Protein AF-0000000078661310 (afdb_homodimer)

pLDDT: mean 79.25, std 22.32, range [26.0, 98.19]

Foldseek 3Di:
DQLCVVQLPDLAAPDDPVLLVVLQVVLVVLDDPLFLSVVLSVLLLLLLLLLVQLLPPPDPVSNVVSLVSNLLSLVLSCQLCLVFVLVLQPDPVRVVVSVSLNSLSVVLNVLSVVLVVDDSVDPVSNSSSSSSSNSVSNSSSCCSNPVVVVSSVPDDPVSRVVSSVSSVVSSCVRQPPPHDPVSVVSSVCVVVVVVVVVVVVVVVPPPPDPPDPDDD/DQVCVVLLVDLAAPDDPVLLVVLQVVLVVLDDPLFLSVVLSVLLLLLLLLLVQLLPPPDPVSNVVSLVSNLLSLVLSCQLCLVFVLVLQPDPVRVVVSVVLNSLSVVLNVLSVVLVVDDSVDPVSNSSSSSSSNSSSNSSSCCSNPVVVVSSVPDDPVSRVVSSVSSVVSSCVRQPPPDDPPSVVSSVCVVVVVVVVVVVVVVVPPPPDPPPDPDD

Structure (mmCIF, N/CA/C/O backbone):
data_AF-0000000078661310-model_v1
#
loop_
_entity.id
_entity.type
_entity.pdbx_description
1 polymer 'Hemerythrin-like domain-containing protein'
#
loop_
_atom_site.group_PDB
_atom_site.id
_atom_site.type_symbol
_atom_site.label_atom_id
_atom_site.label_alt_id
_atom_site.label_comp_id
_atom_site.label_asym_id
_atom_site.label_entity_id
_atom_site.label_seq_id
_atom_site.pdbx_PDB_ins_code
_atom_site.Cartn_x
_atom_site.Cartn_y
_atom_site.Cartn_z
_atom_site.occupancy
_atom_site.B_iso_or_equiv
_atom_site.auth_seq_id
_atom_site.auth_comp_id
_atom_site.auth_asym_id
_atom_site.auth_atom_id
_atom_site.pdbx_PDB_model_num
ATOM 1 N N . MET A 1 1 ? -3.766 13.602 -18.5 1 32.06 1 MET A N 1
ATOM 2 C CA . MET A 1 1 ? -3.299 14.305 -17.312 1 32.06 1 MET A CA 1
ATOM 3 C C . MET A 1 1 ? -3.229 13.359 -16.109 1 32.06 1 MET A C 1
ATOM 5 O O . MET A 1 1 ? -4.152 12.578 -15.875 1 32.06 1 MET A O 1
ATOM 9 N N . SER A 1 2 ? -2.08 13.016 -15.758 1 37.84 2 SER A N 1
ATOM 10 C CA . SER A 1 2 ? -1.843 12.078 -14.664 1 37.84 2 SER A CA 1
ATOM 11 C C . SER A 1 2 ? -2.742 12.383 -13.477 1 37.84 2 SER A C 1
ATOM 13 O O . SER A 1 2 ? -3.236 13.5 -13.328 1 37.84 2 SER A O 1
ATOM 15 N N . PHE A 1 3 ? -3.389 11.414 -12.93 1 39.12 3 PHE A N 1
ATOM 16 C CA . PHE A 1 3 ? -4.125 11.727 -11.711 1 39.12 3 PHE A CA 1
ATOM 17 C C . PHE A 1 3 ? -3.436 12.852 -10.945 1 39.12 3 PHE A C 1
ATOM 19 O O . PHE A 1 3 ? -4.102 13.719 -10.375 1 39.12 3 PHE A O 1
ATOM 26 N N . PHE A 1 4 ? -2.08 12.789 -11.07 1 42.97 4 PHE A N 1
ATOM 27 C CA . PHE A 1 4 ? -1.271 13.82 -10.438 1 42.97 4 PHE A CA 1
ATOM 28 C C . PHE A 1 4 ? -1.673 15.203 -10.93 1 42.97 4 PHE A C 1
ATOM 30 O O . PHE A 1 4 ? -1.818 16.141 -10.141 1 42.97 4 PHE A O 1
ATOM 37 N N . ASP A 1 5 ? -1.605 15.297 -12.156 1 48.16 5 ASP A N 1
ATOM 38 C CA . ASP A 1 5 ? -1.899 16.609 -12.727 1 48.16 5 ASP A CA 1
ATOM 39 C C . ASP A 1 5 ? -3.281 17.094 -12.297 1 48.16 5 ASP A C 1
ATOM 41 O O . ASP A 1 5 ? -3.484 18.297 -12.094 1 48.16 5 ASP A O 1
ATOM 45 N N . LYS A 1 6 ? -4.043 16.25 -12.156 1 43.5 6 LYS A N 1
ATOM 46 C CA . LYS A 1 6 ? -5.426 16.641 -11.922 1 43.5 6 LYS A CA 1
ATOM 47 C C . LYS A 1 6 ? -5.629 17.094 -10.477 1 43.5 6 LYS A C 1
ATOM 49 O O . LYS A 1 6 ? -6.359 18.047 -10.211 1 43.5 6 LYS A O 1
ATOM 54 N N . VAL A 1 7 ? -5.207 16.312 -9.555 1 46.56 7 VAL A N 1
ATOM 55 C CA . VAL A 1 7 ? -5.559 16.609 -8.172 1 46.56 7 VAL A CA 1
ATOM 56 C C . VAL A 1 7 ? -4.531 17.562 -7.57 1 46.56 7 VAL A C 1
ATOM 58 O O . VAL A 1 7 ? -4.867 18.391 -6.719 1 46.56 7 VAL A O 1
ATOM 61 N N . MET A 1 8 ? -3.213 17.328 -7.938 1 47.97 8 MET A N 1
ATOM 62 C CA . MET A 1 8 ? -2.174 18.062 -7.211 1 47.97 8 MET A CA 1
ATOM 63 C C . MET A 1 8 ? -2.158 19.531 -7.609 1 47.97 8 MET A C 1
ATOM 65 O O . MET A 1 8 ? -1.358 20.312 -7.09 1 47.97 8 MET A O 1
ATOM 69 N N . SER A 1 9 ? -2.623 19.719 -8.656 1 45.47 9 SER A N 1
ATOM 70 C CA . SER A 1 9 ? -2.35 21.109 -8.992 1 45.47 9 SER A CA 1
ATOM 71 C C . SER A 1 9 ? -2.818 22.047 -7.883 1 45.47 9 SER A C 1
ATOM 73 O O . SER A 1 9 ? -2.346 23.172 -7.777 1 45.47 9 SER A O 1
ATOM 75 N N . ALA A 1 10 ? -4.035 21.891 -7.406 1 46.25 10 ALA A N 1
ATOM 76 C CA . ALA A 1 10 ? -4.445 22.984 -6.531 1 46.25 10 ALA A CA 1
ATOM 77 C C . ALA A 1 10 ? -4.156 22.672 -5.07 1 46.25 10 ALA A C 1
ATOM 79 O O . ALA A 1 10 ? -4.359 21.531 -4.625 1 46.25 10 ALA A O 1
ATOM 80 N N . LEU A 1 11 ? -3.223 23.359 -4.379 1 50.69 11 LEU A N 1
ATOM 81 C CA . LEU A 1 11 ? -2.906 23.422 -2.953 1 50.69 11 LEU A CA 1
ATOM 82 C C . LEU A 1 11 ? -4.133 23.094 -2.111 1 50.69 11 LEU A C 1
ATOM 84 O O . LEU A 1 11 ? -4.016 22.484 -1.043 1 50.69 11 LEU A O 1
ATOM 88 N N . THR A 1 12 ? -5.293 23.531 -2.535 1 61.34 12 THR A N 1
ATOM 89 C CA . THR A 1 12 ? -6.484 23.469 -1.692 1 61.34 12 THR A CA 1
ATOM 90 C C . THR A 1 12 ? -7.551 22.578 -2.322 1 61.34 12 THR A C 1
ATOM 92 O O . THR A 1 12 ? -7.828 22.688 -3.518 1 61.34 12 THR A O 1
ATOM 95 N N . PRO A 1 13 ? -8.008 21.672 -1.41 1 72 13 PRO A N 1
ATOM 96 C CA . PRO A 1 13 ? -9.172 20.922 -1.885 1 72 13 PRO A CA 1
ATOM 97 C C . PRO A 1 13 ? -10.281 21.812 -2.428 1 72 13 PRO A C 1
ATOM 99 O O . PRO A 1 13 ? -10.461 22.938 -1.943 1 72 13 PRO A O 1
ATOM 102 N N . PRO A 1 14 ? -10.961 21.422 -3.438 1 78.38 14 PRO A N 1
ATOM 103 C CA . PRO A 1 14 ? -12.047 22.203 -4.016 1 78.38 14 PRO A CA 1
ATOM 104 C C . PRO A 1 14 ? -13.227 22.375 -3.059 1 78.38 14 PRO A C 1
ATOM 106 O O . PRO A 1 14 ? -13.984 23.344 -3.174 1 78.38 14 PRO A O 1
ATOM 109 N N . GLU A 1 15 ? -13.359 21.531 -2.146 1 89.5 15 GLU A N 1
ATOM 110 C CA . GLU A 1 15 ? -14.445 21.625 -1.179 1 89.5 15 GLU A CA 1
ATOM 111 C C . GLU A 1 15 ? -14.039 22.453 0.039 1 89.5 15 GLU A C 1
ATOM 113 O O . GLU A 1 15 ? -12.867 22.469 0.415 1 89.5 15 GLU A O 1
ATOM 118 N N . SER A 1 16 ? -14.984 23.141 0.696 1 93 16 SER A N 1
ATOM 119 C CA . SER A 1 16 ? -14.727 23.969 1.867 1 93 16 SER A CA 1
ATOM 120 C C . SER A 1 16 ? -14.555 23.125 3.121 1 93 16 SER A C 1
ATOM 122 O O . SER A 1 16 ? -14.898 21.938 3.131 1 93 16 SER A O 1
ATOM 124 N N . ALA A 1 17 ? -14.047 23.781 4.18 1 93.75 17 ALA A N 1
ATOM 125 C CA . ALA A 1 17 ? -13.938 23.109 5.473 1 93.75 17 ALA A CA 1
ATOM 126 C C . ALA A 1 17 ? -15.312 22.719 6.004 1 93.75 17 ALA A C 1
ATOM 128 O O . ALA A 1 17 ? -15.461 21.672 6.637 1 93.75 17 ALA A O 1
ATOM 129 N N . GLU A 1 18 ? -16.281 23.547 5.73 1 95.88 18 GLU A N 1
ATOM 130 C CA . GLU A 1 18 ? -17.641 23.25 6.156 1 95.88 18 GLU A CA 1
ATOM 131 C C . GLU A 1 18 ? -18.203 22.047 5.418 1 95.88 18 GLU A C 1
ATOM 133 O O . GLU A 1 18 ? -18.875 21.203 6.012 1 95.88 18 GLU A O 1
ATOM 138 N N . ASP A 1 19 ? -17.938 21.953 4.125 1 96.69 19 ASP A N 1
ATOM 139 C CA . ASP A 1 19 ? -18.344 20.781 3.352 1 96.69 19 ASP A CA 1
ATOM 140 C C . ASP A 1 19 ? -17.766 19.5 3.941 1 96.69 19 ASP A C 1
ATOM 142 O O . ASP A 1 19 ? -18.469 18.5 4.082 1 96.69 19 ASP A O 1
ATOM 146 N N . ARG A 1 20 ? -16.547 19.562 4.285 1 96.62 20 ARG A N 1
ATOM 147 C CA . ARG A 1 20 ? -15.859 18.406 4.836 1 96.62 20 ARG A CA 1
ATOM 148 C C . ARG A 1 20 ? -16.438 18.031 6.199 1 96.62 20 ARG A C 1
ATOM 150 O O . ARG A 1 20 ? -16.625 16.844 6.5 1 96.62 20 ARG A O 1
ATOM 157 N N . ARG A 1 21 ? -16.672 19.031 6.988 1 96.62 21 ARG A N 1
ATOM 158 C CA . ARG A 1 21 ? -17.266 18.797 8.297 1 96.62 21 ARG A CA 1
ATOM 159 C C . ARG A 1 21 ? -18.641 18.125 8.164 1 96.62 21 ARG A C 1
ATOM 161 O O . ARG A 1 21 ? -18.953 17.188 8.898 1 96.62 21 ARG A O 1
ATOM 168 N N . GLN A 1 22 ? -19.391 18.609 7.258 1 97.69 22 GLN A N 1
ATOM 169 C CA . GLN A 1 22 ? -20.719 18.047 7.055 1 97.69 22 GLN A CA 1
ATOM 170 C C . GLN A 1 22 ? -20.656 16.609 6.574 1 97.69 22 GLN A C 1
ATOM 172 O O . GLN A 1 22 ? -21.422 15.758 7.023 1 97.69 22 GLN A O 1
ATOM 177 N N . ALA A 1 23 ? -19.781 16.375 5.668 1 97.88 23 ALA A N 1
ATOM 178 C CA . ALA A 1 23 ? -19.609 15.008 5.176 1 97.88 23 ALA A CA 1
ATOM 179 C C . ALA A 1 23 ? -19.234 14.062 6.312 1 97.88 23 ALA A C 1
ATOM 181 O O . ALA A 1 23 ? -19.766 12.953 6.41 1 97.88 23 ALA A O 1
ATOM 182 N N . ARG A 1 24 ? -18.406 14.523 7.172 1 97.94 24 ARG A N 1
ATOM 183 C CA . ARG A 1 24 ? -17.969 13.703 8.305 1 97.94 24 ARG A CA 1
ATOM 184 C C . ARG A 1 24 ? -19.125 13.461 9.273 1 97.94 24 ARG A C 1
ATOM 186 O O . ARG A 1 24 ? -19.297 12.352 9.781 1 97.94 24 ARG A O 1
ATOM 193 N N . GLU A 1 25 ? -19.828 14.461 9.492 1 97.75 25 GLU A N 1
ATOM 194 C CA . GLU A 1 25 ? -20.969 14.32 10.398 1 97.75 25 GLU A CA 1
ATOM 195 C C . GLU A 1 25 ? -21.969 13.312 9.867 1 97.75 25 GLU A C 1
ATOM 197 O O . GLU A 1 25 ? -22.5 12.5 10.625 1 97.75 25 GLU A O 1
ATOM 202 N N . ARG A 1 26 ? -22.219 13.336 8.617 1 97.56 26 ARG A N 1
ATOM 203 C CA . ARG A 1 26 ? -23.156 12.391 8.008 1 97.56 26 ARG A CA 1
ATOM 204 C C . ARG A 1 26 ? -22.625 10.969 8.094 1 97.56 26 ARG A C 1
ATOM 206 O O . ARG A 1 26 ? -23.375 10.039 8.398 1 97.56 26 ARG A O 1
ATOM 213 N N . ALA A 1 27 ? -21.375 10.836 7.824 1 98.19 27 ALA A N 1
ATOM 214 C CA . ALA A 1 27 ? -20.766 9.516 7.918 1 98.19 27 ALA A CA 1
ATOM 215 C C . ALA A 1 27 ? -20.797 9 9.352 1 98.19 27 ALA A C 1
ATOM 217 O O . ALA A 1 27 ? -21.031 7.812 9.594 1 98.19 27 ALA A O 1
ATOM 218 N N . GLN A 1 28 ? -20.531 9.906 10.227 1 97.75 28 GLN A N 1
ATOM 219 C CA . GLN A 1 28 ? -20.547 9.547 11.641 1 97.75 28 GLN A CA 1
ATOM 220 C C . GLN A 1 28 ? -21.938 9.07 12.078 1 97.75 28 GLN A C 1
ATOM 222 O O . GLN A 1 28 ? -22.062 8.148 12.891 1 97.75 28 GLN A O 1
ATOM 227 N N . ALA A 1 29 ? -22.922 9.641 11.547 1 97.94 29 ALA A N 1
ATOM 228 C CA . ALA A 1 29 ? -24.297 9.258 11.875 1 97.94 29 ALA A CA 1
ATOM 229 C C . ALA A 1 29 ? -24.609 7.852 11.375 1 97.94 29 ALA A C 1
ATOM 231 O O . ALA A 1 29 ? -25.469 7.164 11.93 1 97.94 29 ALA A O 1
ATOM 232 N N . LEU A 1 30 ? -23.922 7.402 10.391 1 97.75 30 LEU A N 1
ATOM 233 C CA . LEU A 1 30 ? -24.141 6.086 9.805 1 97.75 30 LEU A CA 1
ATOM 234 C C . LEU A 1 30 ? -23.312 5.023 10.531 1 97.75 30 LEU A C 1
ATOM 236 O O . LEU A 1 30 ? -23.594 3.83 10.422 1 97.75 30 LEU A O 1
ATOM 240 N N . ALA A 1 31 ? -22.297 5.516 11.227 1 97.88 31 ALA A N 1
ATOM 241 C CA . ALA A 1 31 ? -21.344 4.594 11.828 1 97.88 31 ALA A CA 1
ATOM 242 C C . ALA A 1 31 ? -21.906 3.971 13.102 1 97.88 31 ALA A C 1
ATOM 244 O O . ALA A 1 31 ? -22.703 4.602 13.812 1 97.88 31 ALA A O 1
ATOM 245 N N . LYS A 1 32 ? -21.531 2.715 13.281 1 96.56 32 LYS A N 1
ATOM 246 C CA . LYS A 1 32 ? -21.781 2.018 14.531 1 96.56 32 LYS A CA 1
ATOM 247 C C . LYS A 1 32 ? -20.5 1.836 15.336 1 96.56 32 LYS A C 1
ATOM 249 O O . LYS A 1 32 ? -19.422 1.617 14.758 1 96.56 32 LYS A O 1
ATOM 254 N N . PRO A 1 33 ? -20.625 1.901 16.641 1 94.62 33 PRO A N 1
ATOM 255 C CA . PRO A 1 33 ? -19.406 1.773 17.438 1 94.62 33 PRO A CA 1
ATOM 256 C C . PRO A 1 33 ? -18.625 0.504 17.125 1 94.62 33 PRO A C 1
ATOM 258 O O . PRO A 1 33 ? -19.156 -0.602 17.234 1 94.62 33 PRO A O 1
ATOM 261 N N . GLY A 1 34 ? -17.438 0.706 16.719 1 94.12 34 GLY A N 1
ATOM 262 C CA . GLY A 1 34 ? -16.531 -0.415 16.516 1 94.12 34 GLY A CA 1
ATOM 263 C C . GLY A 1 34 ? -16.578 -0.978 15.109 1 94.12 34 GLY A C 1
ATOM 264 O O . GLY A 1 34 ? -15.75 -1.817 14.75 1 94.12 34 GLY A O 1
ATOM 265 N N . ASP A 1 35 ? -17.531 -0.537 14.289 1 97.38 35 ASP A N 1
ATOM 266 C CA . ASP A 1 35 ? -17.594 -1.093 12.938 1 97.38 35 ASP A CA 1
ATOM 267 C C . ASP A 1 35 ? -16.547 -0.452 12.031 1 97.38 35 ASP A C 1
ATOM 269 O O . ASP A 1 35 ? -15.828 0.456 12.453 1 97.38 35 ASP A O 1
ATOM 273 N N . TRP A 1 36 ? -16.469 -0.993 10.836 1 97.81 36 TRP A N 1
ATOM 274 C CA . TRP A 1 36 ? -15.406 -0.544 9.93 1 97.81 36 TRP A CA 1
ATOM 275 C C . TRP A 1 36 ? -15.531 0.951 9.656 1 97.81 36 TRP A C 1
ATOM 277 O O . TRP A 1 36 ? -14.516 1.645 9.516 1 97.81 36 TRP A O 1
ATOM 287 N N . LEU A 1 37 ? -16.719 1.519 9.547 1 98.19 37 LEU A N 1
ATOM 288 C CA . LEU A 1 37 ? -16.922 2.934 9.25 1 98.19 37 LEU A CA 1
ATOM 289 C C . LEU A 1 37 ? -16.422 3.805 10.406 1 98.19 37 LEU A C 1
ATOM 291 O O . LEU A 1 37 ? -15.719 4.785 10.188 1 98.19 37 LEU A O 1
ATOM 295 N N . SER A 1 38 ? -16.797 3.441 11.602 1 97.81 38 SER A N 1
ATOM 296 C CA . SER A 1 38 ? -16.297 4.184 12.758 1 97.81 38 SER A CA 1
ATOM 297 C C . SER A 1 38 ? -14.781 4.141 12.844 1 97.81 38 SER A C 1
ATOM 299 O O . SER A 1 38 ? -14.141 5.141 13.18 1 97.81 38 SER A O 1
ATOM 301 N N . GLN A 1 39 ? -14.203 3.016 12.547 1 97.25 39 GLN A N 1
ATOM 302 C CA . GLN A 1 39 ? -12.75 2.867 12.57 1 97.25 39 GLN A CA 1
ATOM 303 C C . GLN A 1 39 ? -12.094 3.709 11.477 1 97.25 39 GLN A C 1
ATOM 305 O O . GLN A 1 39 ? -11.078 4.363 11.711 1 97.25 39 GLN A O 1
ATOM 310 N N . ALA A 1 40 ? -12.695 3.676 10.305 1 98.06 40 ALA A N 1
ATOM 311 C CA . ALA A 1 40 ? -12.156 4.469 9.203 1 98.06 40 ALA A CA 1
ATOM 312 C C . ALA A 1 40 ? -12.18 5.957 9.539 1 98.06 40 ALA A C 1
ATOM 314 O O . ALA A 1 40 ? -11.219 6.68 9.242 1 98.06 40 ALA A O 1
ATOM 315 N N . LEU A 1 41 ? -13.211 6.41 10.164 1 97.62 41 LEU A N 1
ATOM 316 C CA . LEU A 1 41 ? -13.32 7.809 10.555 1 97.62 41 LEU A CA 1
ATOM 317 C C . LEU A 1 41 ? -12.273 8.164 11.602 1 97.62 41 LEU A C 1
ATOM 319 O O . LEU A 1 41 ? -11.703 9.258 11.57 1 97.62 41 LEU A O 1
ATOM 323 N N . GLU A 1 42 ? -12.07 7.273 12.469 1 95.06 42 GLU A N 1
ATOM 324 C CA . GLU A 1 42 ? -11.031 7.492 13.469 1 95.06 42 GLU A CA 1
ATOM 325 C C . GLU A 1 42 ? -9.648 7.57 12.82 1 95.06 42 GLU A C 1
ATOM 327 O O . GLU A 1 42 ? -8.82 8.398 13.203 1 95.06 42 GLU A O 1
ATOM 332 N N . HIS A 1 43 ? -9.438 6.676 11.898 1 97.44 43 HIS A N 1
ATOM 333 C CA . HIS A 1 43 ? -8.188 6.758 11.148 1 97.44 43 HIS A CA 1
ATOM 334 C C . HIS A 1 43 ? -8.008 8.133 10.523 1 97.44 43 HIS A C 1
ATOM 336 O O . HIS A 1 43 ? -6.93 8.727 10.609 1 97.44 43 HIS A O 1
ATOM 342 N N . HIS A 1 44 ? -9.023 8.633 9.852 1 98.19 44 HIS A N 1
ATOM 343 C CA . HIS A 1 44 ? -8.969 9.93 9.188 1 98.19 44 HIS A CA 1
ATOM 344 C C . HIS A 1 44 ? -8.633 11.047 10.164 1 98.19 44 HIS A C 1
ATOM 346 O O . HIS A 1 44 ? -7.828 11.93 9.867 1 98.19 44 HIS A O 1
ATOM 352 N N . ARG A 1 45 ? -9.227 10.984 11.336 1 95.69 45 ARG A N 1
ATOM 353 C CA . ARG A 1 45 ? -8.945 11.984 12.359 1 95.69 45 ARG A CA 1
ATOM 354 C C . ARG A 1 45 ? -7.484 11.922 12.805 1 95.69 45 ARG A C 1
ATOM 356 O O . ARG A 1 45 ? -6.836 12.953 12.969 1 95.69 45 ARG A O 1
ATOM 363 N N . ARG A 1 46 ? -6.98 10.766 12.977 1 94.56 46 ARG A N 1
ATOM 364 C CA . ARG A 1 46 ? -5.594 10.586 13.391 1 94.56 46 ARG A CA 1
ATOM 365 C C . ARG A 1 46 ? -4.633 11.086 12.32 1 94.56 46 ARG A C 1
ATOM 367 O O . ARG A 1 46 ? -3.617 11.711 12.625 1 94.56 46 ARG A O 1
ATOM 374 N N . ILE A 1 47 ? -4.965 10.812 11.125 1 96.81 47 ILE A N 1
ATOM 375 C CA . ILE A 1 47 ? -4.148 11.273 10.008 1 96.81 47 ILE A CA 1
ATOM 376 C C . ILE A 1 47 ? -4.117 12.797 9.992 1 96.81 47 ILE A C 1
ATOM 378 O O . ILE A 1 47 ? -3.051 13.406 9.867 1 96.81 47 ILE A O 1
ATOM 382 N N . GLU A 1 48 ? -5.254 13.422 10.148 1 95.12 48 GLU A N 1
ATOM 383 C CA . GLU A 1 48 ? -5.332 14.875 10.188 1 95.12 48 GLU A CA 1
ATOM 384 C C . GLU A 1 48 ? -4.512 15.445 11.344 1 95.12 48 GLU A C 1
ATOM 386 O O . GLU A 1 48 ? -3.809 16.438 11.18 1 95.12 48 GLU A O 1
ATOM 391 N N . ALA A 1 49 ? -4.57 14.758 12.445 1 93.88 49 ALA A N 1
ATOM 392 C CA . ALA A 1 49 ? -3.803 15.195 13.609 1 93.88 49 ALA A CA 1
ATOM 393 C C . ALA A 1 49 ? -2.303 15.102 13.344 1 93.88 49 ALA A C 1
ATOM 395 O O . ALA A 1 49 ? -1.542 15.992 13.727 1 93.88 49 ALA A O 1
ATOM 396 N N . CYS A 1 50 ? -1.904 14.078 12.703 1 94.62 50 CYS A N 1
ATOM 397 C CA . CYS A 1 50 ? -0.49 13.906 12.391 1 94.62 50 CYS A CA 1
ATOM 398 C C . CYS A 1 50 ? 0 15 11.453 1 94.62 50 CYS A C 1
ATOM 400 O O . CYS A 1 50 ? 1.122 15.492 11.594 1 94.62 50 CYS A O 1
ATOM 402 N N . PHE A 1 51 ? -0.821 15.375 10.461 1 96.19 51 PHE A N 1
ATOM 403 C CA . PHE A 1 51 ? -0.46 16.484 9.586 1 96.19 51 PHE A CA 1
ATOM 404 C C . PHE A 1 51 ? -0.222 17.766 10.398 1 96.19 51 PHE A C 1
ATOM 406 O O . PHE A 1 51 ? 0.759 18.469 10.18 1 96.19 51 PHE A O 1
ATOM 413 N N . GLU A 1 52 ? -1.091 18.062 11.344 1 94.75 52 GLU A N 1
ATOM 414 C CA . GLU A 1 52 ? -0.983 19.25 12.172 1 94.75 52 GLU A CA 1
ATOM 415 C C . GLU A 1 52 ? 0.287 19.234 13.016 1 94.75 52 GLU A C 1
ATOM 417 O O . GLU A 1 52 ? 0.991 20.234 13.117 1 94.75 52 GLU A O 1
ATOM 422 N N . LEU A 1 53 ? 0.575 18.094 13.57 1 93.94 53 LEU A N 1
ATOM 423 C CA . LEU A 1 53 ? 1.777 17.953 14.383 1 93.94 53 LEU A CA 1
ATOM 424 C C . LEU A 1 53 ? 3.029 18.188 13.555 1 93.94 53 LEU A C 1
ATOM 426 O O . LEU A 1 53 ? 3.961 18.859 14 1 93.94 53 LEU A O 1
ATOM 430 N N . ALA A 1 54 ? 2.998 17.688 12.398 1 95.44 54 ALA A N 1
ATOM 431 C CA . ALA A 1 54 ? 4.164 17.844 11.523 1 95.44 54 ALA A CA 1
ATOM 432 C C . ALA A 1 54 ? 4.348 19.297 11.117 1 95.44 54 ALA A C 1
ATOM 434 O O . ALA A 1 54 ? 5.465 19.828 11.148 1 95.44 54 ALA A O 1
ATOM 435 N N . LEU A 1 55 ? 3.297 19.953 10.758 1 95.25 55 LEU A N 1
ATOM 436 C CA . LEU A 1 55 ? 3.346 21.328 10.281 1 95.25 55 LEU A CA 1
ATOM 437 C C . LEU A 1 55 ? 3.762 22.281 11.398 1 95.25 55 LEU A C 1
ATOM 439 O O . LEU A 1 55 ? 4.441 23.281 11.148 1 95.25 55 LEU A O 1
ATOM 443 N N . ASN A 1 56 ? 3.451 21.938 12.602 1 94.38 56 ASN A N 1
ATOM 444 C CA . ASN A 1 56 ? 3.65 22.859 13.719 1 94.38 56 ASN A CA 1
ATOM 445 C C . ASN A 1 56 ? 4.871 22.484 14.547 1 94.38 56 ASN A C 1
ATOM 447 O O . ASN A 1 56 ? 5.164 23.125 15.562 1 94.38 56 ASN A O 1
ATOM 451 N N . ALA A 1 57 ? 5.559 21.438 14.109 1 93.31 57 ALA A N 1
ATOM 452 C CA . ALA A 1 57 ? 6.738 21 14.852 1 93.31 57 ALA A CA 1
ATOM 453 C C . ALA A 1 57 ? 7.777 22.125 14.93 1 93.31 57 ALA A C 1
ATOM 455 O O . ALA A 1 57 ? 7.996 22.844 13.953 1 93.31 57 ALA A O 1
ATOM 456 N N . ALA A 1 58 ? 8.469 22.203 16.078 1 93.38 58 ALA A N 1
ATOM 457 C CA . ALA A 1 58 ? 9.383 23.312 16.344 1 93.38 58 ALA A CA 1
ATOM 458 C C . ALA A 1 58 ? 10.828 22.922 16.078 1 93.38 58 ALA A C 1
ATOM 460 O O . ALA A 1 58 ? 11.734 23.75 16.125 1 93.38 58 ALA A O 1
ATOM 461 N N . SER A 1 59 ? 11.07 21.641 15.922 1 95 59 SER A N 1
ATOM 462 C CA . SER A 1 59 ? 12.422 21.141 15.672 1 95 59 SER A CA 1
ATOM 463 C C . SER A 1 59 ? 12.422 20.062 14.586 1 95 59 SER A C 1
ATOM 465 O O . SER A 1 59 ? 11.383 19.5 14.273 1 95 59 SER A O 1
ATOM 467 N N . VAL A 1 60 ? 13.625 19.859 14.07 1 95.12 60 VAL A N 1
ATOM 468 C CA . VAL A 1 60 ? 13.805 18.828 13.055 1 95.12 60 VAL A CA 1
ATOM 469 C C . VAL A 1 60 ? 13.414 17.469 13.633 1 95.12 60 VAL A C 1
ATOM 471 O O . VAL A 1 60 ? 12.727 16.688 12.984 1 95.12 60 VAL A O 1
ATOM 474 N N . ALA A 1 61 ? 13.812 17.219 14.852 1 93 61 ALA A N 1
ATOM 475 C CA . ALA A 1 61 ? 13.539 15.938 15.492 1 93 61 ALA A CA 1
ATOM 476 C C . ALA A 1 61 ? 12.039 15.727 15.664 1 93 61 ALA A C 1
ATOM 478 O O . ALA A 1 61 ? 11.516 14.641 15.375 1 93 61 ALA A O 1
ATOM 479 N N . GLU A 1 62 ? 11.367 16.797 16.094 1 92.5 62 GLU A N 1
ATOM 480 C CA . GLU A 1 62 ? 9.922 16.719 16.281 1 92.5 62 GLU A CA 1
ATOM 481 C C . GLU A 1 62 ? 9.203 16.516 14.953 1 92.5 62 GLU A C 1
ATOM 483 O O . GLU A 1 62 ? 8.258 15.719 14.867 1 92.5 62 GLU A O 1
ATOM 488 N N . ARG A 1 63 ? 9.633 17.188 13.953 1 95.19 63 ARG A N 1
ATOM 489 C CA . ARG A 1 63 ? 9 17.078 12.648 1 95.19 63 ARG A CA 1
ATOM 490 C C . ARG A 1 63 ? 9.219 15.703 12.031 1 95.19 63 ARG A C 1
ATOM 492 O O . ARG A 1 63 ? 8.297 15.117 11.461 1 95.19 63 ARG A O 1
ATOM 499 N N . ARG A 1 64 ? 10.367 15.172 12.203 1 91.81 64 ARG A N 1
ATOM 500 C CA . ARG A 1 64 ? 10.656 13.836 11.695 1 91.81 64 ARG A CA 1
ATOM 501 C C . ARG A 1 64 ? 9.828 12.781 12.422 1 91.81 64 ARG A C 1
ATOM 503 O O . ARG A 1 64 ? 9.344 11.836 11.805 1 91.81 64 ARG A O 1
ATOM 510 N N . ALA A 1 65 ? 9.633 12.953 13.688 1 90.12 65 ALA A N 1
ATOM 511 C CA . ALA A 1 65 ? 8.805 12.023 14.461 1 90.12 65 ALA A CA 1
ATOM 512 C C . ALA A 1 65 ? 7.348 12.086 14.008 1 90.12 65 ALA A C 1
ATOM 514 O O . ALA A 1 65 ? 6.703 11.047 13.82 1 90.12 65 ALA A O 1
ATOM 515 N N . ALA A 1 66 ? 6.883 13.281 13.812 1 91.62 66 ALA A N 1
ATOM 516 C CA . ALA A 1 66 ? 5.504 13.461 13.359 1 91.62 66 ALA A CA 1
ATOM 517 C C . ALA A 1 66 ? 5.305 12.867 11.969 1 91.62 66 ALA A C 1
ATOM 519 O O . ALA A 1 66 ? 4.262 12.273 11.68 1 91.62 66 ALA A O 1
ATOM 520 N N . LEU A 1 67 ? 6.285 13.016 11.125 1 93.69 67 LEU A N 1
ATOM 521 C CA . LEU A 1 67 ? 6.199 12.469 9.773 1 93.69 67 LEU A CA 1
ATOM 522 C C . LEU A 1 67 ? 6.207 10.945 9.805 1 93.69 67 LEU A C 1
ATOM 524 O O . LEU A 1 67 ? 5.531 10.305 9 1 93.69 67 LEU A O 1
ATOM 528 N N . ARG A 1 68 ? 6.969 10.43 10.664 1 89.5 68 ARG A N 1
ATOM 529 C CA . ARG A 1 68 ? 6.973 8.977 10.82 1 89.5 68 ARG A CA 1
ATOM 530 C C . ARG A 1 68 ? 5.598 8.469 11.242 1 89.5 68 ARG A C 1
ATOM 532 O O . ARG A 1 68 ? 5.094 7.488 10.688 1 89.5 68 ARG A O 1
ATOM 539 N N . ASP A 1 69 ? 5.031 9.141 12.18 1 91.62 69 ASP A N 1
ATOM 540 C CA . ASP A 1 69 ? 3.697 8.766 12.633 1 91.62 69 ASP A CA 1
ATOM 541 C C . ASP A 1 69 ? 2.676 8.898 11.508 1 91.62 69 ASP A C 1
ATOM 543 O O . ASP A 1 69 ? 1.817 8.031 11.336 1 91.62 69 ASP A O 1
ATOM 547 N N . LEU A 1 70 ? 2.799 9.945 10.797 1 95.31 70 LEU A N 1
ATOM 548 C CA . LEU A 1 70 ? 1.902 10.172 9.672 1 95.31 70 LEU A CA 1
ATOM 549 C C . LEU A 1 70 ? 2.031 9.062 8.641 1 95.31 70 LEU A C 1
ATOM 551 O O . LEU A 1 70 ? 1.026 8.508 8.188 1 95.31 70 LEU A O 1
ATOM 555 N N . ALA A 1 71 ? 3.238 8.734 8.289 1 93.5 71 ALA A N 1
ATOM 556 C CA . ALA A 1 71 ? 3.49 7.707 7.281 1 93.5 71 ALA A CA 1
ATOM 557 C C . ALA A 1 71 ? 2.949 6.352 7.734 1 93.5 71 ALA A C 1
ATOM 559 O O . ALA A 1 71 ? 2.354 5.617 6.941 1 93.5 71 ALA A O 1
ATOM 560 N N . MET A 1 72 ? 3.119 6.051 8.961 1 92.44 72 MET A N 1
ATOM 561 C CA . MET A 1 72 ? 2.631 4.785 9.492 1 92.44 72 MET A CA 1
ATOM 562 C C . MET A 1 72 ? 1.106 4.734 9.469 1 92.44 72 MET A C 1
ATOM 564 O O . MET A 1 72 ? 0.521 3.732 9.055 1 92.44 72 MET A O 1
ATOM 568 N N . MET A 1 73 ? 0.538 5.777 9.898 1 94.5 73 MET A N 1
ATOM 569 C CA . MET A 1 73 ? -0.921 5.832 9.922 1 94.5 73 MET A CA 1
ATOM 570 C C . MET A 1 73 ? -1.49 5.75 8.508 1 94.5 73 MET A C 1
ATOM 572 O O . MET A 1 73 ? -2.443 5.008 8.266 1 94.5 73 MET A O 1
ATOM 576 N N . LEU A 1 74 ? -0.902 6.504 7.609 1 96.62 74 LEU A N 1
ATOM 577 C CA . LEU A 1 74 ? -1.338 6.469 6.219 1 96.62 74 LEU A CA 1
ATOM 578 C C . LEU A 1 74 ? -1.223 5.059 5.648 1 96.62 74 LEU A C 1
ATOM 580 O O . LEU A 1 74 ? -2.145 4.574 4.988 1 96.62 74 LEU A O 1
ATOM 584 N N . THR A 1 75 ? -0.164 4.414 5.926 1 94.81 75 THR A N 1
ATOM 585 C CA . THR A 1 75 ? 0.082 3.084 5.383 1 94.81 75 THR A CA 1
ATOM 586 C C . THR A 1 75 ? -0.895 2.07 5.973 1 94.81 75 THR A C 1
ATOM 588 O O . THR A 1 75 ? -1.525 1.31 5.234 1 94.81 75 THR A O 1
ATOM 591 N N . ALA A 1 76 ? -1.033 2.061 7.262 1 94.62 76 ALA A N 1
ATOM 592 C CA . ALA A 1 76 ? -1.956 1.139 7.918 1 94.62 76 ALA A CA 1
ATOM 593 C C . ALA A 1 76 ? -3.383 1.338 7.414 1 94.62 76 ALA A C 1
ATOM 595 O O . ALA A 1 76 ? -4.082 0.368 7.117 1 94.62 76 ALA A O 1
ATOM 596 N N . HIS A 1 77 ? -3.768 2.578 7.336 1 97.19 77 HIS A N 1
ATOM 597 C CA . HIS A 1 77 ? -5.098 2.932 6.852 1 97.19 77 HIS A CA 1
ATOM 598 C C . HIS A 1 77 ? -5.305 2.467 5.414 1 97.19 77 HIS A C 1
ATOM 600 O O . HIS A 1 77 ? -6.328 1.854 5.094 1 97.19 77 HIS A O 1
ATOM 606 N N . ALA A 1 78 ? -4.355 2.795 4.582 1 95.94 78 ALA A N 1
ATOM 607 C CA . ALA A 1 78 ? -4.449 2.432 3.172 1 95.94 78 ALA A CA 1
ATOM 608 C C . ALA A 1 78 ? -4.508 0.917 2.996 1 95.94 78 ALA A C 1
ATOM 610 O O . ALA A 1 78 ? -5.305 0.409 2.203 1 95.94 78 ALA A O 1
ATOM 611 N N . ASN A 1 79 ? -3.68 0.211 3.746 1 94.5 79 ASN A N 1
ATOM 612 C CA . ASN A 1 79 ? -3.707 -1.246 3.676 1 94.5 79 ASN A CA 1
ATOM 613 C C . ASN A 1 79 ? -5.094 -1.796 3.998 1 94.5 79 ASN A C 1
ATOM 615 O O . ASN A 1 79 ? -5.594 -2.678 3.297 1 94.5 79 ASN A O 1
ATOM 619 N N . ALA A 1 80 ? -5.695 -1.304 4.98 1 95.31 80 ALA A N 1
ATOM 620 C CA . ALA A 1 80 ? -7.004 -1.783 5.414 1 95.31 80 ALA A CA 1
ATOM 621 C C . ALA A 1 80 ? -8.07 -1.484 4.367 1 95.31 80 ALA A C 1
ATOM 623 O O . ALA A 1 80 ? -8.875 -2.357 4.02 1 95.31 80 ALA A O 1
ATOM 624 N N . GLU A 1 81 ? -8.07 -0.307 3.852 1 95.81 81 GLU A N 1
ATOM 625 C CA . GLU A 1 81 ? -9.062 0.064 2.85 1 95.81 81 GLU A CA 1
ATOM 626 C C . GLU A 1 81 ? -8.867 -0.725 1.559 1 95.81 81 GLU A C 1
ATOM 628 O O . GLU A 1 81 ? -9.828 -1.226 0.978 1 95.81 81 GLU A O 1
ATOM 633 N N . GLU A 1 82 ? -7.684 -0.789 1.133 1 91.62 82 GLU A N 1
ATOM 634 C CA . GLU A 1 82 ? -7.371 -1.416 -0.149 1 91.62 82 GLU A CA 1
ATOM 635 C C . GLU A 1 82 ? -7.637 -2.918 -0.105 1 91.62 82 GLU A C 1
ATOM 637 O O . GLU A 1 82 ? -8.094 -3.502 -1.091 1 91.62 82 GLU A O 1
ATOM 642 N N . ALA A 1 83 ? -7.402 -3.492 1.045 1 90.44 83 ALA A N 1
ATOM 643 C CA . ALA A 1 83 ? -7.562 -4.941 1.159 1 90.44 83 ALA A CA 1
ATOM 644 C C . ALA A 1 83 ? -9.016 -5.309 1.453 1 90.44 83 ALA A C 1
ATOM 646 O O . ALA A 1 83 ? -9.461 -6.41 1.121 1 90.44 83 ALA A O 1
ATOM 647 N N . VAL A 1 84 ? -9.773 -4.426 1.989 1 91.69 84 VAL A N 1
ATOM 648 C CA . VAL A 1 84 ? -11.047 -4.871 2.551 1 91.69 84 VAL A CA 1
ATOM 649 C C . VAL A 1 84 ? -12.188 -4.074 1.93 1 91.69 84 VAL A C 1
ATOM 651 O O . VAL A 1 84 ? -13.078 -4.645 1.301 1 91.69 84 VAL A O 1
ATOM 654 N N . LEU A 1 85 ? -12.109 -2.789 1.938 1 92.94 85 LEU A N 1
ATOM 655 C CA . LEU A 1 85 ? -13.273 -1.987 1.559 1 92.94 85 LEU A CA 1
ATOM 656 C C . LEU A 1 85 ? -13.336 -1.814 0.045 1 92.94 85 LEU A C 1
ATOM 658 O O . LEU A 1 85 ? -14.414 -1.911 -0.547 1 92.94 85 LEU A O 1
ATOM 662 N N . TYR A 1 86 ? -12.266 -1.562 -0.578 1 88.75 86 TYR A N 1
ATOM 663 C CA . TYR A 1 86 ? -12.281 -1.26 -2.004 1 88.75 86 TYR A CA 1
ATOM 664 C C . TYR A 1 86 ? -12.758 -2.461 -2.812 1 88.75 86 TYR A C 1
ATOM 666 O O . TYR A 1 86 ? -13.57 -2.318 -3.727 1 88.75 86 TYR A O 1
ATOM 674 N N . PRO A 1 87 ? -12.281 -3.635 -2.449 1 85.31 87 PRO A N 1
ATOM 675 C CA . PRO A 1 87 ? -12.828 -4.781 -3.184 1 85.31 87 PRO A CA 1
ATOM 676 C C . PRO A 1 87 ? -14.336 -4.934 -3.008 1 85.31 87 PRO A C 1
ATOM 678 O O . PRO A 1 87 ? -15.023 -5.391 -3.924 1 85.31 87 PRO A O 1
ATOM 681 N N . ALA A 1 88 ? -14.812 -4.648 -1.846 1 85.12 88 ALA A N 1
ATOM 682 C CA . ALA A 1 88 ? -16.25 -4.758 -1.579 1 85.12 88 ALA A CA 1
ATOM 683 C C . ALA A 1 88 ? -17.031 -3.713 -2.367 1 85.12 88 ALA A C 1
ATOM 685 O O . ALA A 1 88 ? -18.234 -3.865 -2.58 1 85.12 88 ALA A O 1
ATOM 686 N N . MET A 1 89 ? -16.312 -2.684 -2.744 1 82.94 89 MET A N 1
ATOM 687 C CA . MET A 1 89 ? -16.938 -1.637 -3.545 1 82.94 89 MET A CA 1
ATOM 688 C C . MET A 1 89 ? -16.906 -1.991 -5.027 1 82.94 89 MET A C 1
ATOM 690 O O . MET A 1 89 ? -17.672 -1.449 -5.816 1 82.94 89 MET A O 1
ATOM 694 N N . ALA A 1 90 ? -15.789 -2.682 -5.465 1 68.94 90 ALA A N 1
ATOM 695 C CA . ALA A 1 90 ? -15.5 -2.92 -6.879 1 68.94 90 ALA A CA 1
ATOM 696 C C . ALA A 1 90 ? -16.562 -3.814 -7.512 1 68.94 90 ALA A C 1
ATOM 698 O O . ALA A 1 90 ? -16.234 -4.84 -8.117 1 68.94 90 ALA A O 1
ATOM 699 N N . ASN A 1 91 ? -17.703 -3.516 -7.234 1 57.94 91 ASN A N 1
ATOM 700 C CA . ASN A 1 91 ? -18.672 -4.031 -8.203 1 57.94 91 ASN A CA 1
ATOM 701 C C . ASN A 1 91 ? -18.609 -3.262 -9.523 1 57.94 91 ASN A C 1
ATOM 703 O O . ASN A 1 91 ? -17.922 -2.238 -9.609 1 57.94 91 ASN A O 1
ATOM 707 N N . GLU A 1 92 ? -19.031 -3.863 -10.695 1 50.25 92 GLU A N 1
ATOM 708 C CA . GLU A 1 92 ? -18.906 -3.355 -12.062 1 50.25 92 GLU A CA 1
ATOM 709 C C . GLU A 1 92 ? -18.922 -1.829 -12.078 1 50.25 92 GLU A C 1
ATOM 711 O O . GLU A 1 92 ? -18.094 -1.204 -12.75 1 50.25 92 GLU A O 1
ATOM 716 N N . ASP A 1 93 ? -19.828 -1.207 -11.547 1 48.97 93 ASP A N 1
ATOM 717 C CA . ASP A 1 93 ? -20.031 0.233 -11.664 1 48.97 93 ASP A CA 1
ATOM 718 C C . ASP A 1 93 ? -19.031 1.001 -10.805 1 48.97 93 ASP A C 1
ATOM 720 O O . ASP A 1 93 ? -18.688 2.146 -11.109 1 48.97 93 ASP A O 1
ATOM 724 N N . SER A 1 94 ? -18.406 0.255 -9.852 1 54.56 94 SER A N 1
ATOM 725 C CA . SER A 1 94 ? -17.656 0.958 -8.82 1 54.56 94 SER A CA 1
ATOM 726 C C . SER A 1 94 ? -16.156 0.702 -8.961 1 54.56 94 SER A C 1
ATOM 728 O O . SER A 1 94 ? -15.359 1.243 -8.188 1 54.56 94 SER A O 1
ATOM 730 N N . ARG A 1 95 ? -15.781 0.096 -10.031 1 56.5 95 ARG A N 1
ATOM 731 C CA . ARG A 1 95 ? -14.383 -0.218 -10.273 1 56.5 95 ARG A CA 1
ATOM 732 C C . ARG A 1 95 ? -13.578 1.048 -10.562 1 56.5 95 ARG A C 1
ATOM 734 O O . ARG A 1 95 ? -12.438 1.177 -10.117 1 56.5 95 ARG A O 1
ATOM 741 N N . THR A 1 96 ? -14.32 1.938 -11.195 1 61.97 96 THR A N 1
ATOM 742 C CA . THR A 1 96 ? -13.648 3.184 -11.539 1 61.97 96 THR A CA 1
ATOM 743 C C . THR A 1 96 ? -13.289 3.967 -10.273 1 61.97 96 THR A C 1
ATOM 745 O O . THR A 1 96 ? -12.172 4.484 -10.156 1 61.97 96 THR A O 1
ATOM 748 N N . SER A 1 97 ? -14.219 3.889 -9.344 1 68.56 97 SER A N 1
ATOM 749 C CA . SER A 1 97 ? -13.977 4.656 -8.125 1 68.56 97 SER A CA 1
ATOM 750 C C . SER A 1 97 ? -12.898 4.008 -7.27 1 68.56 97 SER A C 1
ATOM 752 O O . SER A 1 97 ? -12.023 4.699 -6.73 1 68.56 97 SER A O 1
ATOM 754 N N . ALA A 1 98 ? -12.945 2.75 -7.223 1 72.31 98 ALA A N 1
ATOM 755 C CA . ALA A 1 98 ? -11.922 2.047 -6.445 1 72.31 98 ALA A CA 1
ATOM 756 C C . ALA A 1 98 ? -10.539 2.213 -7.078 1 72.31 98 ALA A C 1
ATOM 758 O O . ALA A 1 98 ? -9.555 2.441 -6.375 1 72.31 9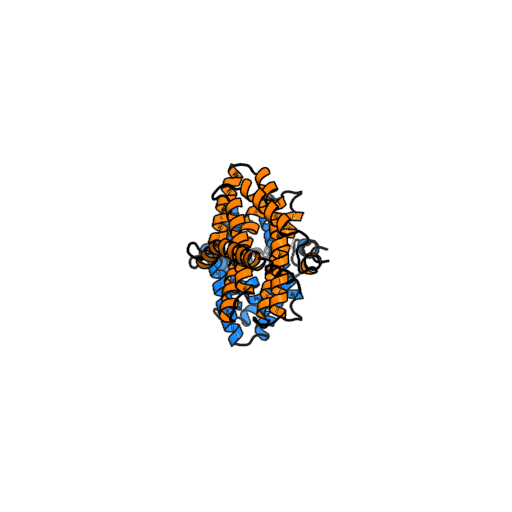8 ALA A O 1
ATOM 759 N N . GLY A 1 99 ? -10.523 2.191 -8.406 1 73.94 99 GLY A N 1
ATOM 760 C CA . GLY A 1 99 ? -9.266 2.404 -9.102 1 73.94 99 GLY A CA 1
ATOM 761 C C . GLY A 1 99 ? -8.656 3.764 -8.82 1 73.94 99 GLY A C 1
ATOM 762 O O . GLY A 1 99 ? -7.445 3.873 -8.609 1 73.94 99 GLY A O 1
ATOM 763 N N . MET A 1 100 ? -9.5 4.691 -8.766 1 79.12 100 MET A N 1
ATOM 764 C CA . MET A 1 100 ? -9.039 6.047 -8.477 1 79.12 100 MET A CA 1
ATOM 765 C C . MET A 1 100 ? -8.5 6.145 -7.055 1 79.12 100 MET A C 1
ATOM 767 O O . MET A 1 100 ? -7.5 6.82 -6.809 1 79.12 100 MET A O 1
ATOM 771 N N . SER A 1 101 ? -9.188 5.473 -6.18 1 85.38 101 SER A N 1
ATOM 772 C CA . SER A 1 101 ? -8.766 5.527 -4.785 1 85.38 101 SER A CA 1
ATOM 773 C C . SER A 1 101 ? -7.406 4.863 -4.59 1 85.38 101 SER A C 1
ATOM 775 O O . SER A 1 101 ? -6.57 5.359 -3.83 1 85.38 101 SER A O 1
ATOM 777 N N . TYR A 1 102 ? -7.172 3.803 -5.297 1 83.5 102 TYR A N 1
ATOM 778 C CA . TYR A 1 102 ? -5.859 3.164 -5.262 1 83.5 102 TYR A CA 1
ATOM 779 C C . TYR A 1 102 ? -4.781 4.109 -5.773 1 83.5 102 TYR A C 1
ATOM 781 O O . TYR A 1 102 ? -3.707 4.219 -5.176 1 83.5 102 TYR A O 1
ATOM 789 N N . GLU A 1 103 ? -5.086 4.762 -6.793 1 79.5 103 GLU A N 1
ATOM 790 C CA . GLU A 1 103 ? -4.141 5.707 -7.383 1 79.5 103 GLU A CA 1
ATOM 791 C C . GLU A 1 103 ? -3.85 6.863 -6.43 1 79.5 103 GLU A C 1
ATOM 793 O O . GLU A 1 103 ? -2.705 7.305 -6.312 1 79.5 103 GLU A O 1
ATOM 798 N N . GLU A 1 104 ? -4.852 7.309 -5.805 1 86.38 104 GLU A N 1
ATOM 799 C CA . GLU A 1 104 ? -4.68 8.398 -4.848 1 86.38 104 GLU A CA 1
ATOM 800 C C . GLU A 1 104 ? -3.775 7.977 -3.693 1 86.38 104 GLU A C 1
ATOM 802 O O . GLU A 1 104 ? -2.906 8.742 -3.271 1 86.38 104 GLU A O 1
ATOM 807 N N . HIS A 1 105 ? -3.936 6.77 -3.215 1 90.88 105 HIS A N 1
ATOM 808 C CA . HIS A 1 105 ? -3.072 6.254 -2.158 1 90.88 105 HIS A CA 1
ATOM 809 C C . HIS A 1 105 ? -1.624 6.164 -2.627 1 90.88 105 HIS A C 1
ATOM 811 O O . HIS A 1 105 ? -0.707 6.562 -1.904 1 90.88 105 HIS A O 1
ATOM 817 N N . ALA A 1 106 ? -1.493 5.719 -3.846 1 82.75 106 ALA A N 1
ATOM 818 C CA . ALA A 1 106 ? -0.15 5.574 -4.402 1 82.75 106 ALA A CA 1
ATOM 819 C C . ALA A 1 106 ? 0.535 6.93 -4.539 1 82.75 106 ALA A C 1
ATOM 821 O O . ALA A 1 106 ? 1.706 7.078 -4.184 1 82.75 106 ALA A O 1
ATOM 822 N N . MET A 1 107 ? -0.154 7.84 -4.977 1 83.81 107 MET A N 1
ATOM 823 C CA . MET A 1 107 ? 0.405 9.172 -5.168 1 83.81 107 MET A CA 1
ATOM 824 C C . MET A 1 107 ? 0.788 9.797 -3.832 1 83.81 107 MET A C 1
ATOM 826 O O . MET A 1 107 ? 1.822 10.461 -3.725 1 83.81 107 MET A O 1
ATOM 830 N N . THR A 1 108 ? -0.073 9.602 -2.908 1 90.94 108 THR A N 1
ATOM 831 C CA . THR A 1 108 ? 0.241 10.109 -1.577 1 90.94 108 THR A CA 1
ATOM 832 C C . T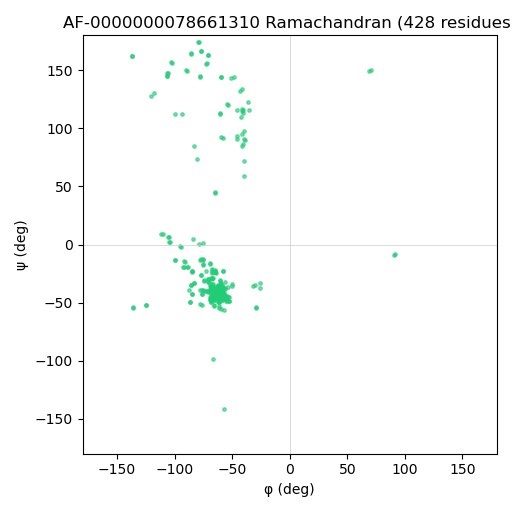HR A 1 108 ? 1.555 9.516 -1.07 1 90.94 108 THR A C 1
ATOM 834 O O . THR A 1 108 ? 2.404 10.242 -0.547 1 90.94 108 THR A O 1
ATOM 837 N N . ARG A 1 109 ? 1.743 8.32 -1.294 1 88.12 109 ARG A N 1
ATOM 838 C CA . ARG A 1 109 ? 2.955 7.648 -0.839 1 88.12 109 ARG A CA 1
ATOM 839 C C . ARG A 1 109 ? 4.184 8.172 -1.574 1 88.12 109 ARG A C 1
ATOM 841 O O . ARG A 1 109 ? 5.227 8.406 -0.961 1 88.12 109 ARG A O 1
ATOM 848 N N . ILE A 1 110 ? 4 8.375 -2.844 1 81.94 110 ILE A N 1
ATOM 849 C CA . ILE A 1 110 ? 5.09 8.898 -3.658 1 81.94 110 ILE A CA 1
ATOM 850 C C . ILE A 1 110 ? 5.492 10.281 -3.146 1 81.94 110 ILE A C 1
ATOM 852 O O . ILE A 1 110 ? 6.68 10.562 -2.959 1 81.94 110 ILE A O 1
ATOM 856 N N . GLU A 1 111 ? 4.539 11.047 -2.908 1 86.69 111 GLU A N 1
ATOM 857 C CA . GLU A 1 111 ? 4.805 12.422 -2.477 1 86.69 111 GLU A CA 1
ATOM 858 C C . GLU A 1 111 ? 5.398 12.445 -1.071 1 86.69 111 GLU A C 1
ATOM 860 O O . GLU A 1 111 ? 6.23 13.305 -0.76 1 86.69 111 GLU A O 1
ATOM 865 N N . MET A 1 112 ? 4.961 11.562 -0.225 1 90.25 112 MET A N 1
ATOM 866 C CA . MET A 1 112 ? 5.543 11.453 1.111 1 90.25 112 MET A CA 1
ATOM 867 C C . MET A 1 112 ? 7.023 11.109 1.035 1 90.25 112 MET A C 1
ATOM 869 O O . MET A 1 112 ? 7.832 11.633 1.806 1 90.25 112 MET A O 1
ATOM 873 N N . GLY A 1 113 ? 7.355 10.25 0.158 1 83.75 113 GLY A N 1
ATOM 874 C CA . GLY A 1 113 ? 8.758 9.906 -0.044 1 83.75 113 GLY A CA 1
ATOM 875 C C . GLY A 1 113 ? 9.602 11.086 -0.479 1 83.75 113 GLY A C 1
ATOM 876 O O . GLY A 1 113 ? 10.75 11.219 -0.065 1 83.75 113 GLY A O 1
ATOM 877 N N . GLY A 1 114 ? 9.047 11.938 -1.306 1 82.44 114 GLY A N 1
ATOM 878 C CA . GLY A 1 114 ? 9.742 13.125 -1.786 1 82.44 114 GLY A CA 1
ATOM 879 C C . GLY A 1 114 ? 10.062 14.117 -0.684 1 82.44 114 GLY A C 1
ATOM 880 O O . GLY A 1 114 ? 11.008 14.898 -0.802 1 82.44 114 GLY A O 1
ATOM 881 N N . LEU A 1 115 ? 9.344 14.078 0.381 1 89.06 115 LEU A N 1
ATOM 882 C CA . LEU A 1 115 ? 9.562 14.984 1.502 1 89.06 115 LEU A CA 1
ATOM 883 C C . LEU A 1 115 ? 10.891 14.703 2.186 1 89.06 115 LEU A C 1
ATOM 885 O O . LEU A 1 115 ? 11.516 15.609 2.744 1 89.06 115 LEU A O 1
ATOM 889 N N . GLU A 1 116 ? 11.359 13.516 2.17 1 81.5 116 GLU A N 1
ATOM 890 C CA . GLU A 1 116 ? 12.555 13.094 2.898 1 81.5 116 GLU A CA 1
ATOM 891 C C . GLU A 1 116 ? 13.812 13.703 2.295 1 81.5 116 GLU A C 1
ATOM 893 O O . GLU A 1 116 ? 14.867 13.734 2.941 1 81.5 116 GLU A O 1
ATOM 898 N N . THR A 1 117 ? 13.695 14.211 1.067 1 80.19 117 THR A N 1
ATOM 899 C CA . THR A 1 117 ? 14.867 14.75 0.384 1 80.19 117 THR A CA 1
ATOM 900 C C . THR A 1 117 ? 14.961 16.266 0.586 1 80.19 117 THR A C 1
ATOM 902 O O . THR A 1 117 ? 15.914 16.891 0.12 1 80.19 117 THR A O 1
ATOM 905 N N . LEU A 1 118 ? 14.016 16.844 1.28 1 89.06 118 LEU A N 1
ATOM 906 C CA . LEU A 1 118 ? 13.961 18.297 1.467 1 89.06 118 LEU A CA 1
ATOM 907 C C . LEU A 1 118 ? 14.438 18.672 2.863 1 89.06 118 LEU A C 1
ATOM 909 O O . LEU A 1 118 ? 14.398 17.859 3.785 1 89.06 118 LEU A O 1
ATOM 913 N N . ASP A 1 119 ? 14.914 20 2.998 1 93.5 119 ASP A N 1
ATOM 914 C CA . ASP A 1 119 ? 15.156 20.562 4.324 1 93.5 119 ASP A CA 1
ATOM 915 C C . ASP A 1 119 ? 13.875 20.594 5.152 1 93.5 119 ASP A C 1
ATOM 917 O O . ASP A 1 119 ? 12.93 21.297 4.812 1 93.5 119 ASP A O 1
ATOM 921 N N . PRO A 1 120 ? 13.844 19.781 6.207 1 94.75 120 PRO A N 1
ATOM 922 C CA . PRO A 1 120 ? 12.602 19.656 6.973 1 94.75 120 PRO A CA 1
ATOM 923 C C . PRO A 1 120 ? 12.117 21 7.523 1 94.75 120 PRO A C 1
ATOM 925 O O . PRO A 1 120 ? 10.922 21.156 7.797 1 94.75 120 PRO A O 1
ATOM 928 N N . MET A 1 121 ? 13.047 21.875 7.633 1 96.06 121 MET A N 1
ATOM 929 C CA . MET A 1 121 ? 12.633 23.156 8.203 1 96.06 121 MET A CA 1
ATOM 930 C C . MET A 1 121 ? 12.531 24.219 7.129 1 96.06 121 MET A C 1
ATOM 932 O O . MET A 1 121 ? 12.266 25.391 7.43 1 96.06 121 MET A O 1
ATOM 936 N N . GLY A 1 122 ? 12.68 23.875 5.918 1 96.12 122 GLY A N 1
ATOM 937 C CA . GLY A 1 122 ? 12.602 24.797 4.805 1 96.12 122 GLY A CA 1
ATOM 938 C C . GLY A 1 122 ? 11.188 25.031 4.309 1 96.12 122 GLY A C 1
ATOM 939 O O . GLY A 1 122 ? 10.289 24.234 4.594 1 96.12 122 GLY A O 1
ATOM 940 N N . GLN A 1 123 ? 11 26.078 3.537 1 96.12 123 GLN A N 1
ATOM 941 C CA . GLN A 1 123 ? 9.688 26.453 3.002 1 96.12 123 GLN A CA 1
ATOM 942 C C . GLN A 1 123 ? 9.211 25.422 1.974 1 96.12 123 GLN A C 1
ATOM 944 O O . GLN A 1 123 ? 8.016 25.156 1.882 1 96.12 123 GLN A O 1
ATOM 949 N N . GLU A 1 124 ? 10.055 24.906 1.229 1 94.62 124 GLU A N 1
ATOM 950 C CA . GLU A 1 124 ? 9.68 23.922 0.22 1 94.62 124 GLU A CA 1
ATOM 951 C C . GLU A 1 124 ? 9.039 22.688 0.859 1 94.62 124 GLU A C 1
ATOM 953 O O . GLU A 1 124 ? 8.086 22.125 0.314 1 94.62 124 GLU A O 1
ATOM 958 N N . TRP A 1 125 ? 9.602 22.281 1.948 1 94.94 125 TRP A N 1
ATOM 959 C CA . TRP A 1 125 ? 9.031 21.156 2.693 1 94.94 125 TRP A CA 1
ATOM 960 C C . TRP A 1 125 ? 7.605 21.469 3.135 1 94.94 125 TRP A C 1
ATOM 962 O O . TRP A 1 125 ? 6.699 20.656 2.938 1 94.94 125 TRP A O 1
ATOM 972 N N . ARG A 1 126 ? 7.398 22.609 3.623 1 95.31 126 ARG A N 1
ATOM 973 C CA . ARG A 1 126 ? 6.09 23.016 4.121 1 95.31 126 ARG A CA 1
ATOM 974 C C . ARG A 1 126 ? 5.066 23.062 2.99 1 95.31 126 ARG A C 1
ATOM 976 O O . ARG A 1 126 ? 3.932 22.609 3.152 1 95.31 126 ARG A O 1
ATOM 983 N N . ASP A 1 127 ? 5.508 23.625 1.919 1 94.25 127 ASP A N 1
ATOM 984 C CA . ASP A 1 127 ? 4.617 23.719 0.767 1 94.25 127 ASP A CA 1
ATOM 985 C C . ASP A 1 127 ? 4.211 22.328 0.279 1 94.25 127 ASP A C 1
ATOM 987 O O . ASP A 1 127 ? 3.039 22.078 -0.006 1 94.25 127 ASP A O 1
ATOM 991 N N . LYS A 1 128 ? 5.137 21.453 0.213 1 92.69 128 LYS A N 1
ATOM 992 C CA . LYS A 1 128 ? 4.855 20.094 -0.258 1 92.69 128 LYS A CA 1
ATOM 993 C C . LYS A 1 128 ? 3.932 19.359 0.708 1 92.69 128 LYS A C 1
ATOM 995 O O . LYS A 1 128 ? 2.98 18.703 0.285 1 92.69 128 LYS A O 1
ATOM 1000 N N . LEU A 1 129 ? 4.238 19.469 1.968 1 95.5 129 LEU A N 1
ATOM 1001 C CA . LEU A 1 129 ? 3.359 18.828 2.938 1 95.5 129 LEU A CA 1
ATOM 1002 C C . LEU A 1 129 ? 1.946 19.391 2.854 1 95.5 129 LEU A C 1
ATOM 1004 O O . LEU A 1 129 ? 0.967 18.656 2.994 1 95.5 129 LEU A O 1
ATOM 1008 N N . GLY A 1 130 ? 1.904 20.688 2.666 1 93.56 130 GLY A N 1
ATOM 1009 C CA . GLY A 1 130 ? 0.6 21.297 2.477 1 93.56 130 GLY A CA 1
ATOM 1010 C C . GLY A 1 130 ? -0.159 20.734 1.29 1 93.56 130 GLY A C 1
ATOM 1011 O O . GLY A 1 130 ? -1.365 20.5 1.376 1 93.56 130 GLY A O 1
ATOM 1012 N N . HIS A 1 131 ? 0.521 20.531 0.251 1 92.5 131 HIS A N 1
ATOM 1013 C CA . HIS A 1 131 ? -0.084 19.938 -0.938 1 92.5 131 HIS A CA 1
ATOM 1014 C C . HIS A 1 131 ? -0.57 18.516 -0.664 1 92.5 131 HIS A C 1
ATOM 1016 O O . HIS A 1 131 ? -1.674 18.156 -1.068 1 92.5 131 HIS A O 1
ATOM 1022 N N . ILE A 1 132 ? 0.247 17.766 -0.02 1 94.12 132 ILE A N 1
ATOM 1023 C CA . ILE A 1 132 ? -0.128 16.391 0.323 1 94.12 132 ILE A CA 1
ATOM 1024 C C . ILE A 1 132 ? -1.367 16.406 1.215 1 94.12 132 ILE A C 1
ATOM 1026 O O . ILE A 1 132 ? -2.309 15.641 0.991 1 94.12 132 ILE A O 1
ATOM 1030 N N . ARG A 1 133 ? -1.327 17.266 2.172 1 95.31 133 ARG A N 1
ATOM 1031 C CA . ARG A 1 133 ? -2.457 17.375 3.088 1 95.31 133 ARG A CA 1
ATOM 1032 C C . ARG A 1 133 ? -3.74 17.719 2.334 1 95.31 133 ARG A C 1
ATOM 1034 O O . ARG A 1 133 ? -4.785 17.109 2.58 1 95.31 133 ARG A O 1
ATOM 1041 N N . GLY A 1 134 ? -3.66 18.672 1.491 1 93.44 134 GLY A N 1
ATOM 1042 C CA . GLY A 1 134 ? -4.832 19.031 0.704 1 93.44 134 GLY A CA 1
ATOM 1043 C C . GLY A 1 134 ? -5.395 17.875 -0.091 1 93.44 134 GLY A C 1
ATOM 1044 O O . GLY A 1 134 ? -6.609 17.656 -0.126 1 93.44 134 GLY A O 1
ATOM 1045 N N . ALA A 1 135 ? -4.566 17.109 -0.717 1 92.25 135 ALA A N 1
ATOM 1046 C CA . ALA A 1 135 ? -4.984 15.945 -1.499 1 92.25 135 ALA A CA 1
ATOM 1047 C C . ALA A 1 135 ? -5.637 14.891 -0.609 1 92.25 135 ALA A C 1
ATOM 1049 O O . ALA A 1 135 ? -6.648 14.297 -0.982 1 92.25 135 ALA A O 1
ATOM 1050 N N . VAL A 1 136 ? -5.027 14.672 0.522 1 96.12 136 VAL A N 1
ATOM 1051 C CA . VAL A 1 136 ? -5.547 13.664 1.443 1 96.12 136 VAL A CA 1
ATOM 1052 C C . VAL A 1 136 ? -6.906 14.109 1.98 1 96.12 136 VAL A C 1
ATOM 1054 O O . VAL A 1 136 ? -7.832 13.297 2.086 1 96.12 136 VAL A O 1
ATOM 1057 N N . LEU A 1 137 ? -7.023 15.375 2.307 1 95.25 137 LEU A N 1
ATOM 1058 C CA . LEU A 1 137 ? -8.305 15.883 2.791 1 95.25 137 LEU A CA 1
ATOM 1059 C C . LEU A 1 137 ? -9.383 15.727 1.729 1 95.25 137 LEU A C 1
ATOM 1061 O O . LEU A 1 137 ? -10.531 15.383 2.047 1 95.25 137 LEU A O 1
ATOM 1065 N N . HIS A 1 138 ? -9.07 15.969 0.511 1 93.88 138 HIS A N 1
ATOM 1066 C CA . HIS A 1 138 ? -10.016 15.773 -0.582 1 93.88 138 HIS A CA 1
ATOM 1067 C C . HIS A 1 138 ? -10.414 14.305 -0.7 1 93.88 138 HIS A C 1
ATOM 1069 O O . HIS A 1 138 ? -11.594 13.992 -0.878 1 93.88 138 HIS A O 1
ATOM 1075 N N . HIS A 1 139 ? -9.438 13.43 -0.646 1 94.5 139 HIS A N 1
ATOM 1076 C CA . HIS A 1 139 ? -9.688 12 -0.666 1 94.5 139 HIS A CA 1
ATOM 1077 C C . HIS A 1 139 ? -10.633 11.586 0.457 1 94.5 139 HIS A C 1
ATOM 1079 O O . HIS A 1 139 ? -11.586 10.828 0.23 1 94.5 139 HIS A O 1
ATOM 1085 N N . VAL A 1 140 ? -10.367 12.062 1.628 1 96.25 140 VAL A N 1
ATOM 1086 C CA . VAL A 1 140 ? -11.18 11.758 2.805 1 96.25 140 VAL A CA 1
ATOM 1087 C C . VAL A 1 140 ? -12.602 12.273 2.605 1 96.25 140 VAL A C 1
ATOM 1089 O O . VAL A 1 140 ? -13.57 11.578 2.922 1 96.25 140 VAL A O 1
ATOM 1092 N N . TYR A 1 141 ? -12.695 13.461 2.049 1 95.56 141 TYR A N 1
ATOM 1093 C CA . TYR A 1 141 ? -14.008 14.039 1.762 1 95.56 141 TYR A CA 1
ATOM 1094 C C . TYR A 1 141 ? -14.805 13.141 0.827 1 95.56 141 TYR A C 1
ATOM 1096 O O . TYR A 1 141 ? -15.992 12.891 1.057 1 95.56 141 TYR A O 1
ATOM 1104 N N . ALA A 1 142 ? -14.242 12.672 -0.184 1 93.56 142 ALA A N 1
ATOM 1105 C CA . ALA A 1 142 ? -14.914 11.805 -1.144 1 93.56 142 ALA A CA 1
ATOM 1106 C C . ALA A 1 142 ? -15.383 10.508 -0.477 1 93.56 142 ALA A C 1
ATOM 1108 O O . ALA A 1 142 ? -16.484 10.031 -0.746 1 93.56 142 ALA A O 1
ATOM 1109 N N . GLU A 1 143 ? -14.555 9.992 0.361 1 95.81 143 GLU A N 1
ATOM 1110 C CA . GLU A 1 143 ? -14.898 8.742 1.035 1 95.81 143 GLU A CA 1
ATOM 1111 C C . GLU A 1 143 ? -16.031 8.945 2.033 1 95.81 143 GLU A C 1
ATOM 1113 O O . GLU A 1 143 ? -17.031 8.219 2.008 1 95.81 143 GLU A O 1
ATOM 1118 N N . GLU A 1 144 ? -15.914 9.945 2.814 1 97.44 144 GLU A N 1
ATOM 1119 C CA . GLU A 1 144 ? -16.891 10.188 3.869 1 97.44 144 GLU A CA 1
ATOM 1120 C C . GLU A 1 144 ? -18.203 10.734 3.299 1 97.44 144 GLU A C 1
ATOM 1122 O O . GLU A 1 144 ? -19.266 10.469 3.834 1 97.44 144 GLU A O 1
ATOM 1127 N N . GLY A 1 145 ? -18.094 11.438 2.268 1 96.25 145 GLY A N 1
ATOM 1128 C CA . GLY A 1 145 ? -19.266 12.078 1.69 1 96.25 145 GLY A CA 1
ATOM 1129 C C . GLY A 1 145 ? -20.062 11.148 0.796 1 96.25 145 GLY A C 1
ATOM 1130 O O . GLY A 1 145 ? -21.297 11.281 0.692 1 96.25 145 GLY A O 1
ATOM 1131 N N . GLU A 1 146 ? -19.375 10.219 0.106 1 94.06 146 GLU A N 1
ATOM 1132 C CA . GLU A 1 146 ? -20.078 9.445 -0.914 1 94.06 146 GLU A CA 1
ATOM 1133 C C . GLU A 1 146 ? -19.719 7.969 -0.83 1 94.06 146 GLU A C 1
ATOM 1135 O O . GLU A 1 146 ? -20.594 7.117 -0.657 1 94.06 146 GLU A O 1
ATOM 1140 N N . ARG A 1 147 ? -18.562 7.582 -0.861 1 92.5 147 ARG A N 1
ATOM 1141 C CA . ARG A 1 147 ? -18.141 6.203 -1.076 1 92.5 147 ARG A CA 1
ATOM 1142 C C . ARG A 1 147 ? -18.516 5.324 0.113 1 92.5 147 ARG A C 1
ATOM 1144 O O . ARG A 1 147 ? -19.047 4.23 -0.061 1 92.5 147 ARG A O 1
ATOM 1151 N N . PHE A 1 148 ? -18.203 5.797 1.313 1 95.38 148 PHE A N 1
ATOM 1152 C CA . PHE A 1 148 ? -18.469 4.988 2.496 1 95.38 148 PHE A CA 1
ATOM 1153 C C . PHE A 1 148 ? -19.969 4.855 2.734 1 95.38 148 PHE A C 1
ATOM 1155 O O . PHE A 1 148 ? -20.469 3.754 2.975 1 95.38 148 PHE A O 1
ATOM 1162 N N . PRO A 1 149 ? -20.734 5.953 2.631 1 95.75 149 PRO A N 1
ATOM 1163 C CA . PRO A 1 149 ? -22.188 5.805 2.756 1 95.75 149 PRO A CA 1
ATOM 1164 C C . PRO A 1 149 ? -22.781 4.855 1.716 1 95.75 149 PRO A C 1
ATOM 1166 O O . PRO A 1 149 ? -23.672 4.066 2.031 1 95.75 149 PRO A O 1
ATOM 1169 N N . GLU A 1 150 ? -22.281 4.926 0.519 1 92.12 150 GLU A N 1
ATOM 1170 C CA . GLU A 1 150 ? -22.766 4.027 -0.531 1 92.12 150 GLU A CA 1
ATOM 1171 C C . GLU A 1 150 ? -22.453 2.572 -0.197 1 92.12 150 GLU A C 1
ATOM 1173 O O . GLU A 1 150 ? -23.297 1.695 -0.381 1 92.12 150 GLU A O 1
ATOM 1178 N N . LEU A 1 151 ? -21.281 2.342 0.27 1 92.56 151 LEU A N 1
ATOM 1179 C CA . LEU A 1 151 ? -20.922 0.981 0.647 1 92.56 151 LEU A CA 1
ATOM 1180 C C . LEU A 1 151 ? -21.797 0.481 1.792 1 92.56 151 LEU A C 1
ATOM 1182 O O . LEU A 1 151 ? -22.281 -0.654 1.761 1 92.56 151 LEU A O 1
ATOM 1186 N N . ARG A 1 152 ? -21.984 1.323 2.752 1 94.12 152 ARG A N 1
ATOM 1187 C CA . ARG A 1 152 ? -22.812 0.979 3.902 1 94.12 152 ARG A CA 1
ATOM 1188 C C . ARG A 1 152 ? -24.219 0.562 3.461 1 94.12 152 ARG A C 1
ATOM 1190 O O . ARG A 1 152 ? -24.781 -0.402 3.988 1 94.12 152 ARG A O 1
ATOM 1197 N N . LYS A 1 153 ? -24.719 1.176 2.516 1 92.56 153 LYS A N 1
ATOM 1198 C CA . LYS A 1 153 ? -26.062 0.898 2.023 1 92.56 153 LYS A CA 1
ATOM 1199 C C . LYS A 1 153 ? -26.094 -0.373 1.18 1 92.56 153 LYS A C 1
ATOM 1201 O O . LYS A 1 153 ? -27.109 -1.069 1.128 1 92.56 153 LYS A O 1
ATOM 1206 N N . ALA A 1 154 ? -25.031 -0.679 0.621 1 90.69 154 ALA A N 1
ATOM 1207 C CA . ALA A 1 154 ? -25 -1.725 -0.398 1 90.69 154 ALA A CA 1
ATOM 1208 C C . ALA A 1 154 ? -24.703 -3.088 0.221 1 90.69 154 ALA A C 1
ATOM 1210 O O . ALA A 1 154 ? -24.922 -4.125 -0.409 1 90.69 154 ALA A O 1
ATOM 1211 N N . ILE A 1 155 ? -24.234 -3.109 1.475 1 91.62 155 ILE A N 1
ATOM 1212 C CA . ILE A 1 155 ? -23.734 -4.383 1.983 1 91.62 155 ILE A CA 1
ATOM 1213 C C . ILE A 1 155 ? -24.734 -4.961 2.988 1 91.62 155 ILE A C 1
ATOM 1215 O O . ILE A 1 155 ? -25.438 -4.215 3.668 1 91.62 155 ILE A O 1
ATOM 1219 N N . SER A 1 156 ? -24.797 -6.348 3.018 1 93.56 156 SER A N 1
ATOM 1220 C CA . SER A 1 156 ? -25.625 -7.047 3.988 1 93.56 156 SER A CA 1
ATOM 1221 C C . SER A 1 156 ? -25.047 -6.938 5.395 1 93.56 156 SER A C 1
ATOM 1223 O O . SER A 1 156 ? -23.859 -6.617 5.562 1 93.56 156 SER A O 1
ATOM 1225 N N . PRO A 1 157 ? -25.844 -7.211 6.414 1 94.06 157 PRO A N 1
ATOM 1226 C CA . PRO A 1 157 ? -25.312 -7.23 7.781 1 94.06 157 PRO A CA 1
ATOM 1227 C C . PRO A 1 157 ? -24.172 -8.227 7.969 1 94.06 157 PRO A C 1
ATOM 1229 O O . PRO A 1 157 ? -23.234 -7.965 8.719 1 94.06 157 PRO A O 1
ATOM 1232 N N . GLN A 1 158 ? -24.312 -9.297 7.32 1 93.62 158 GLN A N 1
ATOM 1233 C CA . GLN A 1 158 ? -23.266 -10.305 7.41 1 93.62 158 GLN A CA 1
ATOM 1234 C C . GLN A 1 158 ? -21.969 -9.797 6.797 1 93.62 158 GLN A C 1
ATOM 1236 O O . GLN A 1 158 ? -20.891 -9.953 7.383 1 93.62 158 GLN A O 1
ATOM 1241 N N . ASP A 1 159 ? -22.078 -9.133 5.691 1 92.19 159 ASP A N 1
ATOM 1242 C CA . ASP A 1 159 ? -20.906 -8.555 5.051 1 92.19 159 ASP A CA 1
ATOM 1243 C C . ASP A 1 159 ? -20.328 -7.418 5.887 1 92.19 159 ASP A C 1
ATOM 1245 O O . ASP A 1 159 ? -19.109 -7.266 5.977 1 92.19 159 ASP A O 1
ATOM 1249 N N . ASP A 1 160 ? -21.234 -6.715 6.426 1 94.69 160 ASP A N 1
ATOM 1250 C CA . ASP A 1 160 ? -20.812 -5.621 7.293 1 94.69 160 ASP A CA 1
ATOM 1251 C C . ASP A 1 160 ? -19.938 -6.125 8.43 1 94.69 160 ASP A C 1
ATOM 1253 O O . ASP A 1 160 ? -18.875 -5.559 8.703 1 94.69 160 ASP A O 1
ATOM 1257 N N . GLN A 1 161 ? -20.312 -7.184 9.031 1 95.19 161 GLN A N 1
ATOM 1258 C CA . GLN A 1 161 ? -19.547 -7.777 10.125 1 95.19 161 GLN A CA 1
ATOM 1259 C C . GLN A 1 161 ? -18.219 -8.336 9.633 1 95.19 161 GLN A C 1
ATOM 1261 O O . GLN A 1 161 ? -17.188 -8.156 10.281 1 95.19 161 GLN A O 1
ATOM 1266 N N . ARG A 1 162 ? -18.25 -8.922 8.547 1 93.44 162 ARG A N 1
ATOM 1267 C CA . ARG A 1 162 ? -17.047 -9.5 7.969 1 93.44 162 ARG A CA 1
ATOM 1268 C C . ARG A 1 162 ? -16.047 -8.406 7.613 1 93.44 162 ARG A C 1
ATOM 1270 O O . ARG A 1 162 ? -14.852 -8.516 7.934 1 93.44 162 ARG A O 1
ATOM 1277 N N . LEU A 1 163 ? -16.547 -7.375 6.941 1 94.69 163 LEU A N 1
ATOM 1278 C CA . LEU A 1 163 ? -15.672 -6.262 6.566 1 94.69 163 LEU A CA 1
ATOM 1279 C C . LEU A 1 163 ? -15.07 -5.605 7.801 1 94.69 163 LEU A C 1
ATOM 1281 O O . LEU A 1 163 ? -13.898 -5.215 7.797 1 94.69 163 LEU A O 1
ATOM 1285 N N . THR A 1 164 ? -15.852 -5.48 8.836 1 97.06 164 THR A N 1
ATOM 1286 C CA . THR A 1 164 ? -15.375 -4.875 10.07 1 97.06 164 THR A CA 1
ATOM 1287 C C . THR A 1 164 ? -14.219 -5.688 10.656 1 97.06 164 THR A C 1
ATOM 1289 O O . THR A 1 164 ? -13.164 -5.137 10.977 1 97.06 164 THR A O 1
ATOM 1292 N N . ARG A 1 165 ? -14.398 -6.93 10.719 1 95.38 165 ARG A N 1
ATOM 1293 C CA . ARG A 1 165 ? -13.367 -7.801 11.266 1 95.38 165 ARG A CA 1
ATOM 1294 C C . ARG A 1 165 ? -12.086 -7.73 10.438 1 95.38 165 ARG A C 1
ATOM 1296 O O . ARG A 1 165 ? -10.992 -7.57 10.977 1 95.38 165 ARG A O 1
ATOM 1303 N N . ARG A 1 166 ? -12.25 -7.801 9.195 1 94.12 166 ARG A N 1
ATOM 1304 C CA . ARG A 1 166 ? -11.102 -7.812 8.297 1 94.12 166 ARG A CA 1
ATOM 1305 C C . ARG A 1 166 ? -10.391 -6.461 8.297 1 94.12 166 ARG A C 1
ATOM 1307 O O . ARG A 1 166 ? -9.164 -6.398 8.195 1 94.12 166 ARG A O 1
ATOM 1314 N N . PHE A 1 167 ? -11.203 -5.438 8.344 1 95.88 167 PHE A N 1
ATOM 1315 C CA . PHE A 1 167 ? -10.641 -4.094 8.367 1 95.88 167 PHE A CA 1
ATOM 1316 C C . PHE A 1 167 ? -9.734 -3.9 9.57 1 95.88 167 PHE A C 1
ATOM 1318 O O . PHE A 1 167 ? -8.609 -3.426 9.438 1 95.88 167 PHE A O 1
ATOM 1325 N N . VAL A 1 168 ? -10.211 -4.324 10.695 1 94.25 168 VAL A N 1
ATOM 1326 C CA . VAL A 1 168 ? -9.453 -4.207 11.938 1 94.25 168 VAL A CA 1
ATOM 1327 C C . VAL A 1 168 ? -8.219 -5.094 11.875 1 94.25 168 VAL A C 1
ATOM 1329 O O . VAL A 1 168 ? -7.121 -4.672 12.25 1 94.25 168 VAL A O 1
ATOM 1332 N N . GLU A 1 169 ? -8.344 -6.238 11.375 1 91.31 169 GLU A N 1
ATOM 1333 C CA . GLU A 1 169 ? -7.234 -7.176 11.266 1 91.31 169 GLU A CA 1
ATOM 1334 C C . GLU A 1 169 ? -6.113 -6.609 10.398 1 91.31 169 GLU A C 1
ATOM 1336 O O . GLU A 1 169 ? -4.941 -6.676 10.766 1 91.31 169 GLU A O 1
ATOM 1341 N N . GLU A 1 170 ? -6.543 -6.09 9.289 1 93.06 170 GLU A N 1
ATOM 1342 C CA . GLU A 1 170 ? -5.562 -5.57 8.344 1 93.06 170 GLU A CA 1
ATOM 1343 C C . GLU A 1 170 ? -4.832 -4.355 8.914 1 93.06 170 GLU A C 1
ATOM 1345 O O . GLU A 1 170 ? -3.617 -4.227 8.758 1 93.06 170 GLU A O 1
ATOM 1350 N N . PHE A 1 171 ? -5.547 -3.477 9.523 1 93.88 171 PHE A N 1
ATOM 1351 C CA . PHE A 1 171 ? -4.926 -2.324 10.164 1 93.88 171 PHE A CA 1
ATOM 1352 C C . PHE A 1 171 ? -3.936 -2.77 11.234 1 93.88 171 PHE A C 1
ATOM 1354 O O . PHE A 1 171 ? -2.793 -2.312 11.266 1 93.88 171 PHE A O 1
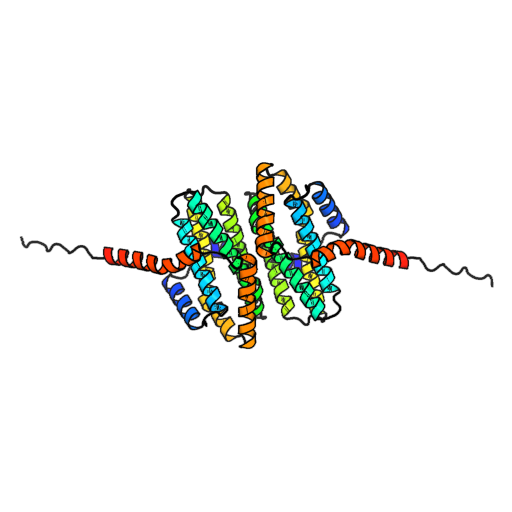ATOM 1361 N N . ASP A 1 172 ? -4.301 -3.723 12.055 1 90.12 172 ASP A N 1
ATOM 1362 C CA . ASP A 1 172 ? -3.51 -4.18 13.195 1 90.12 172 ASP A CA 1
ATOM 1363 C C . ASP A 1 172 ? -2.271 -4.945 12.734 1 90.12 172 ASP A C 1
ATOM 1365 O O . ASP A 1 172 ? -1.251 -4.957 13.422 1 90.12 172 ASP A O 1
ATOM 1369 N N . ARG A 1 173 ? -2.438 -5.547 11.625 1 89.69 173 ARG A N 1
ATOM 1370 C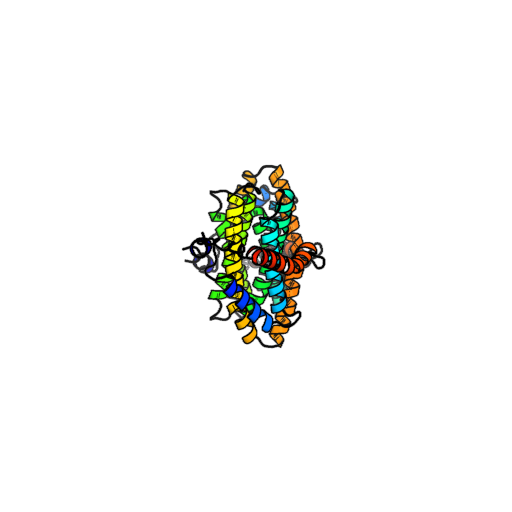 CA . ARG A 1 173 ? -1.297 -6.285 11.102 1 89.69 173 ARG A CA 1
ATOM 1371 C C . ARG A 1 173 ? -0.1 -5.367 10.883 1 89.69 173 ARG A C 1
ATOM 1373 O O . ARG A 1 173 ? 1.041 -5.75 11.148 1 89.69 173 ARG A O 1
ATOM 1380 N N . TYR A 1 174 ? -0.356 -4.238 10.43 1 91.56 174 TYR A N 1
ATOM 1381 C CA . TYR A 1 174 ? 0.717 -3.285 10.172 1 91.56 174 TYR A CA 1
ATOM 1382 C C . TYR A 1 174 ? 1.041 -2.48 11.43 1 91.56 174 TYR A C 1
ATOM 1384 O O . TYR A 1 174 ? 2.211 -2.33 11.789 1 91.56 174 TYR A O 1
ATOM 1392 N N . MET A 1 175 ? 0.041 -1.932 12.078 1 88.62 175 MET A N 1
ATOM 1393 C CA . MET A 1 175 ? 0.225 -0.988 13.18 1 88.62 175 MET A CA 1
ATOM 1394 C C . MET A 1 175 ? 0.611 -1.717 14.461 1 88.62 175 MET A C 1
ATOM 1396 O O . MET A 1 175 ? 1.246 -1.135 15.344 1 88.62 175 MET A O 1
ATOM 1400 N N . GLY A 1 176 ? 0.498 -2.963 14.508 1 76.62 176 GLY A N 1
ATOM 1401 C CA . GLY A 1 176 ? 0.657 -3.688 15.766 1 76.62 176 GLY A CA 1
ATOM 1402 C C . GLY A 1 176 ? -0.46 -3.418 16.75 1 76.62 176 GLY A C 1
ATOM 1403 O O . GLY A 1 176 ? -1.204 -2.445 16.609 1 76.62 176 GLY A O 1
ATOM 1404 N N . ARG A 1 177 ? -0.727 -4.465 17.578 1 59.03 177 ARG A N 1
ATOM 1405 C CA . ARG A 1 177 ? -1.761 -4.281 18.594 1 59.03 177 ARG A CA 1
ATOM 1406 C C . ARG A 1 177 ? -1.401 -3.143 19.547 1 59.03 177 ARG A C 1
ATOM 1408 O O . ARG A 1 177 ? -2.279 -2.557 20.172 1 59.03 177 ARG A O 1
ATOM 1415 N N . GLU A 1 178 ? -0.217 -2.908 19.859 1 47.53 178 GLU A N 1
ATOM 1416 C CA . GLU A 1 178 ? 0.179 -1.961 20.891 1 47.53 178 GLU A CA 1
ATOM 1417 C C . GLU A 1 178 ? 0.241 -0.538 20.344 1 47.53 178 GLU A C 1
ATOM 1419 O O . GLU A 1 178 ? 0.824 0.349 20.984 1 47.53 178 GLU A O 1
ATOM 1424 N N . VAL A 1 179 ? -0.057 -0.352 19.375 1 45.25 179 VAL A N 1
ATOM 1425 C CA . VAL A 1 179 ? 0.457 0.838 18.703 1 45.25 179 VAL A CA 1
ATOM 1426 C C . VAL A 1 179 ? 0.106 2.082 19.516 1 45.25 179 VAL A C 1
ATOM 1428 O O . VAL A 1 179 ? -0.75 2.031 20.406 1 45.25 179 VAL A O 1
ATOM 1431 N N . PHE A 1 180 ? -0.303 3.363 18.703 1 44.44 180 PHE A N 1
ATOM 1432 C CA . PHE A 1 180 ? 0.135 4.754 18.734 1 44.44 180 PHE A CA 1
ATOM 1433 C C . PHE A 1 180 ? -0.598 5.527 19.828 1 44.44 180 PHE A C 1
ATOM 1435 O O . PHE A 1 180 ? -1.806 5.754 19.734 1 44.44 180 PHE A O 1
ATOM 1442 N N . GLU A 1 181 ? -0.074 5.391 20.859 1 43.25 181 GLU A N 1
ATOM 1443 C CA . GLU A 1 181 ? -0.618 6.258 21.906 1 43.25 181 GLU A CA 1
ATOM 1444 C C . GLU A 1 181 ? -0.624 7.719 21.453 1 43.25 181 GLU A C 1
ATOM 1446 O O . GLU A 1 181 ? -1.581 8.445 21.719 1 43.25 181 GLU A O 1
ATOM 1451 N N . ALA A 1 182 ? 0.407 8.18 20.953 1 40.28 182 ALA A N 1
ATOM 1452 C CA . ALA A 1 182 ? 0.554 9.625 20.812 1 40.28 182 ALA A CA 1
ATOM 1453 C C . ALA A 1 182 ? -0.46 10.188 19.812 1 40.28 182 ALA A C 1
ATOM 1455 O O . ALA A 1 182 ? -1.162 11.156 20.109 1 40.28 182 ALA A O 1
ATOM 1456 N N . PRO A 1 183 ? -0.519 9.641 18.594 1 39.44 183 PRO A N 1
ATOM 1457 C CA . PRO A 1 183 ? -1.529 10.281 17.75 1 39.44 183 PRO A CA 1
ATOM 1458 C C . PRO A 1 183 ? -2.938 10.172 18.328 1 39.44 183 PRO A C 1
ATOM 1460 O O . PRO A 1 183 ? -3.779 11.039 18.078 1 39.44 183 PRO A O 1
ATOM 1463 N N . ARG A 1 184 ? -3.141 9.062 19.062 1 43.81 184 ARG A N 1
ATOM 1464 C CA . ARG A 1 184 ? -4.461 8.953 19.688 1 43.81 184 ARG A CA 1
ATOM 1465 C C . ARG A 1 184 ? -4.695 10.086 20.672 1 43.81 184 ARG A C 1
ATOM 1467 O O . ARG A 1 184 ? -5.789 10.656 20.734 1 43.81 184 ARG A O 1
ATOM 1474 N N . GLN A 1 185 ? -3.719 10.211 21.453 1 39.91 185 GLN A N 1
ATOM 1475 C CA . GLN A 1 185 ? -3.846 11.297 22.422 1 39.91 185 GLN A CA 1
ATOM 1476 C C . GLN A 1 185 ? -4.031 12.633 21.719 1 39.91 185 GLN A C 1
ATOM 1478 O O . GLN A 1 185 ? -4.801 13.484 22.188 1 39.91 185 GLN A O 1
ATOM 1483 N N . MET A 1 186 ? -3.387 12.664 20.672 1 37.84 186 MET A N 1
ATOM 1484 C CA . MET A 1 186 ? -3.416 13.961 20 1 37.84 186 MET A CA 1
ATOM 1485 C C . MET A 1 186 ? -4.75 14.18 19.297 1 37.84 186 MET A C 1
ATOM 1487 O O . MET A 1 186 ? -5.266 15.305 19.281 1 37.84 186 MET A O 1
ATOM 1491 N N . ALA A 1 187 ? -5.258 13.109 18.703 1 44.56 187 ALA A N 1
ATOM 1492 C CA . ALA A 1 187 ? -6.57 13.242 18.062 1 44.56 187 ALA A CA 1
ATOM 1493 C C . ALA A 1 187 ? -7.625 13.672 19.078 1 44.56 187 ALA A C 1
ATOM 1495 O O . ALA A 1 187 ? -8.547 14.43 18.75 1 44.56 187 ALA A O 1
ATOM 1496 N N . ALA A 1 188 ? -7.477 13.133 20.25 1 44.38 188 ALA A N 1
ATOM 1497 C CA . ALA A 1 188 ? -8.406 13.523 21.297 1 44.38 188 ALA A CA 1
ATOM 1498 C C . ALA A 1 188 ? -8.258 15 21.656 1 44.38 188 ALA A C 1
ATOM 1500 O O . ALA A 1 188 ? -9.195 15.625 22.156 1 44.38 188 ALA A O 1
ATOM 1501 N N . GLU A 1 189 ? -7.074 15.375 21.328 1 39.75 189 GLU A N 1
ATOM 1502 C CA . GLU A 1 189 ? -6.789 16.75 21.734 1 39.75 189 GLU A CA 1
ATOM 1503 C C . GLU A 1 189 ? -7.117 17.734 20.609 1 39.75 189 GLU A C 1
ATOM 1505 O O . GLU A 1 189 ? -7.328 18.922 20.844 1 39.75 189 GLU A O 1
ATOM 1510 N N . ILE A 1 190 ? -7.195 17.266 19.469 1 40.69 190 ILE A N 1
ATOM 1511 C CA . ILE A 1 190 ? -7.414 18.125 18.312 1 40.69 190 ILE A CA 1
ATOM 1512 C C . ILE A 1 190 ? -8.734 18.875 18.469 1 40.69 190 ILE A C 1
ATOM 1514 O O . ILE A 1 190 ? -8.781 20.094 18.281 1 40.69 190 ILE A O 1
ATOM 1518 N N . PRO A 1 191 ? -9.766 18.125 18.656 1 40.94 191 PRO A N 1
ATOM 1519 C CA . PRO A 1 191 ? -10.961 18.953 18.891 1 40.94 191 PRO A CA 1
ATOM 1520 C C . PRO A 1 191 ? -10.742 20.016 19.969 1 40.94 191 PRO A C 1
ATOM 1522 O O . PRO A 1 191 ? -11.281 21.125 19.844 1 40.94 191 PRO A O 1
ATOM 1525 N N . ARG A 1 192 ? -10 19.75 20.906 1 41.41 192 ARG A N 1
ATOM 1526 C CA . ARG A 1 192 ? -9.805 20.688 22 1 41.41 192 ARG A CA 1
ATOM 1527 C C . ARG A 1 192 ? -9.008 21.906 21.531 1 41.41 192 ARG A C 1
ATOM 1529 O O . ARG A 1 192 ? -9.344 23.047 21.891 1 41.41 192 ARG A O 1
ATOM 1536 N N . GLN A 1 193 ? -8.094 21.547 20.734 1 38.12 193 GLN A N 1
ATOM 1537 C CA . GLN A 1 193 ? -7.262 22.656 20.266 1 38.12 193 GLN A CA 1
ATOM 1538 C C . GLN A 1 193 ? -7.992 23.469 19.203 1 38.12 193 GLN A C 1
ATOM 1540 O O . GLN A 1 193 ? -7.887 24.703 19.188 1 38.12 193 GLN A O 1
ATOM 1545 N N . GLN A 1 194 ? -8.609 22.734 18.359 1 42.31 194 GLN A N 1
ATOM 1546 C CA . GLN A 1 194 ? -9.414 23.453 17.391 1 42.31 194 GLN A CA 1
ATOM 1547 C C . GLN A 1 194 ? -10.492 24.297 18.062 1 42.31 194 GLN A C 1
ATOM 1549 O O . GLN A 1 194 ? -10.758 25.438 17.641 1 42.31 194 GLN A O 1
ATOM 1554 N N . GLN A 1 195 ? -11.031 23.656 19.016 1 41.97 195 GLN A N 1
ATOM 1555 C CA . GLN A 1 195 ? -11.969 24.438 19.828 1 41.97 195 GLN A CA 1
ATOM 1556 C C . GLN A 1 195 ? -11.281 25.609 20.5 1 41.97 195 GLN A C 1
ATOM 1558 O O . GLN A 1 195 ? -11.828 26.719 20.547 1 41.97 195 GLN A O 1
ATOM 1563 N N . ALA A 1 196 ? -10.094 25.438 20.938 1 45.72 196 ALA A N 1
ATOM 1564 C CA . ALA A 1 196 ? -9.352 26.5 21.609 1 45.72 196 ALA A CA 1
ATOM 1565 C C . ALA A 1 196 ? -8.93 27.594 20.625 1 45.72 196 ALA A C 1
ATOM 1567 O O . ALA A 1 196 ? -9.016 28.781 20.938 1 45.72 196 ALA A O 1
ATOM 1568 N N . ARG A 1 197 ? -8.531 27.234 19.531 1 44.22 197 ARG A N 1
ATOM 1569 C CA . ARG A 1 197 ? -8.188 28.203 18.5 1 44.22 197 ARG A CA 1
ATOM 1570 C C . ARG A 1 197 ? -9.43 28.953 18.016 1 44.22 197 ARG A C 1
ATOM 1572 O O . ARG A 1 197 ? -9.367 30.156 17.734 1 44.22 197 ARG A O 1
ATOM 1579 N N . GLY A 1 198 ? -10.406 28.125 17.781 1 44.56 198 GLY A N 1
ATOM 1580 C CA . GLY A 1 198 ? -11.68 28.75 17.484 1 44.56 198 GLY A CA 1
ATOM 1581 C C . GLY A 1 198 ? -12.117 29.75 18.547 1 44.56 198 GLY A C 1
ATOM 1582 O O . GLY A 1 198 ? -12.625 30.828 18.219 1 44.56 198 GLY A O 1
ATOM 1583 N N . GLN A 1 199 ? -11.969 29.344 19.75 1 43.59 199 GLN A N 1
ATOM 1584 C CA . GLN A 1 199 ? -12.328 30.219 20.875 1 43.59 199 GLN A CA 1
ATOM 1585 C C . GLN A 1 199 ? -11.406 31.422 20.938 1 43.59 199 GLN A C 1
ATOM 1587 O O . GLN A 1 199 ? -11.844 32.531 21.25 1 43.59 199 GLN A O 1
ATOM 1592 N N . MET A 1 200 ? -10.211 31.25 20.656 1 44.91 200 MET A N 1
ATOM 1593 C CA . MET A 1 200 ? -9.266 32.375 20.641 1 44.91 200 MET A CA 1
ATOM 1594 C C . MET A 1 200 ? -9.562 33.312 19.484 1 44.91 200 MET A C 1
ATOM 1596 O O . MET A 1 200 ? -9.461 34.531 19.625 1 44.91 200 MET A O 1
ATOM 1600 N N . GLN A 1 201 ? -9.875 32.75 18.375 1 44.12 201 GLN A N 1
ATOM 1601 C CA . GLN A 1 201 ? -10.242 33.594 17.219 1 44.12 201 GLN A CA 1
ATOM 1602 C C . GLN A 1 201 ? -11.547 34.312 17.484 1 44.12 201 GLN A C 1
ATOM 1604 O O . GLN A 1 201 ? -11.703 35.469 17.062 1 44.12 201 GLN A O 1
ATOM 1609 N N . GLU A 1 202 ? -12.438 33.625 18.094 1 46.88 202 GLU A N 1
ATOM 1610 C CA . GLU A 1 202 ? -13.68 34.312 18.469 1 46.88 202 GLU A CA 1
ATOM 1611 C C . GLU A 1 202 ? -13.438 35.375 19.531 1 46.88 202 GLU A C 1
ATOM 1613 O O . GLU A 1 202 ? -14.102 36.406 19.547 1 46.88 202 GLU A O 1
ATOM 1618 N N . GLY A 1 203 ? -12.523 34.969 20.406 1 45.53 203 GLY A N 1
ATOM 1619 C CA . GLY A 1 203 ? -12.195 35.938 21.438 1 45.53 203 GLY A CA 1
ATOM 1620 C C . GLY A 1 203 ? -11.586 37.219 20.875 1 45.53 203 GLY A C 1
ATOM 1621 O O . GLY A 1 203 ? -11.672 38.281 21.5 1 45.53 203 GLY A O 1
ATOM 1622 N N . ASN A 1 204 ? -10.719 36.938 19.844 1 44.91 204 ASN A N 1
ATOM 1623 C CA . ASN A 1 204 ? -10.039 38.125 19.312 1 44.91 204 ASN A CA 1
ATOM 1624 C C . ASN A 1 204 ? -10.977 38.969 18.438 1 44.91 204 ASN A C 1
ATOM 1626 O O . ASN A 1 204 ? -10.555 39.938 17.828 1 44.91 204 ASN A O 1
ATOM 1630 N N . ARG A 1 205 ? -12.117 38.375 18.078 1 45.06 205 ARG A N 1
ATOM 1631 C CA . ARG A 1 205 ? -13.078 39.125 17.281 1 45.06 205 ARG A CA 1
ATOM 1632 C C . ARG A 1 205 ? -13.836 40.156 18.141 1 45.06 205 ARG A C 1
ATOM 1634 O O . ARG A 1 205 ? -14.891 40.656 17.734 1 45.06 205 ARG A O 1
ATOM 1641 N N . ASN A 1 206 ? -13.422 40.156 19.406 1 39.88 206 ASN A N 1
ATOM 1642 C CA . ASN A 1 206 ? -14.141 41.25 20.062 1 39.88 206 ASN A CA 1
ATOM 1643 C C . ASN A 1 206 ? -13.852 42.594 19.406 1 39.88 206 ASN A C 1
ATOM 1645 O O . ASN A 1 206 ? -12.695 43 19.328 1 39.88 206 ASN A O 1
ATOM 1649 N N . PRO A 1 207 ? -14.656 42.938 18.5 1 40.16 207 PRO A N 1
ATOM 1650 C CA . PRO A 1 207 ? -14.484 44.219 17.812 1 40.16 207 PRO A CA 1
ATOM 1651 C C . PRO A 1 207 ? -14.102 45.344 18.766 1 40.16 207 PRO A C 1
ATOM 1653 O O . PRO A 1 207 ? -14.484 45.312 19.938 1 40.16 207 PRO A O 1
ATOM 1656 N N . PRO A 1 208 ? -12.875 45.875 18.594 1 39.75 208 PRO A N 1
ATOM 1657 C CA . PRO A 1 208 ? -12.484 47 19.453 1 39.75 208 PRO A CA 1
ATOM 1658 C C . PRO A 1 208 ? -13.609 48 19.656 1 39.75 208 PRO A C 1
ATOM 1660 O O . PRO A 1 208 ? -14.477 48.156 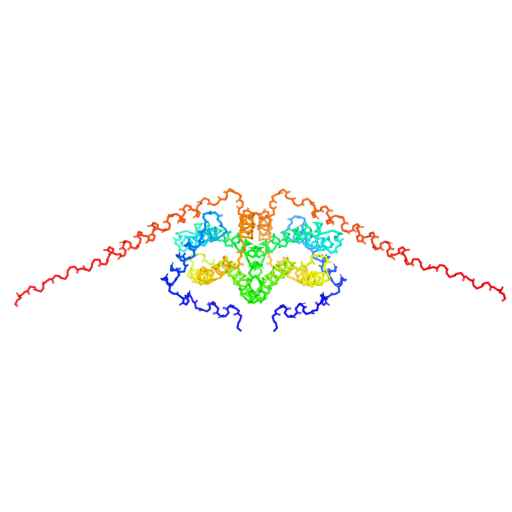18.797 1 39.75 208 PRO A O 1
ATOM 1663 N N . ARG A 1 209 ? -14.07 48.156 20.875 1 39.38 209 ARG A N 1
ATOM 1664 C CA . ARG A 1 209 ? -15.07 49.125 21.312 1 39.38 209 ARG A CA 1
ATOM 1665 C C . ARG A 1 209 ? -14.844 50.5 20.656 1 39.38 209 ARG A C 1
ATOM 1667 O O . ARG A 1 209 ? -13.75 51.062 20.75 1 39.38 209 ARG A O 1
ATOM 1674 N N . ASN A 1 210 ? -15.539 50.75 19.562 1 37.22 210 ASN A N 1
ATOM 1675 C CA . ASN A 1 210 ? -15.602 52.031 18.875 1 37.22 210 ASN A CA 1
ATOM 1676 C C . ASN A 1 210 ? -15.695 53.219 19.844 1 37.22 210 ASN A C 1
ATOM 1678 O O . ASN A 1 210 ? -16.641 53.281 20.625 1 37.22 210 ASN A O 1
ATOM 1682 N N . TRP A 1 211 ? -14.531 53.781 20.359 1 35.91 211 TRP A N 1
ATOM 1683 C CA . TRP A 1 211 ? -14.445 55 21.141 1 35.91 211 TRP A CA 1
ATOM 1684 C C . TRP A 1 211 ? -15.281 56.125 20.531 1 35.91 211 TRP A C 1
ATOM 1686 O O . TRP A 1 211 ? -15.195 56.375 19.312 1 35.91 211 TRP A O 1
ATOM 1696 N N . GLY A 1 212 ? -16.516 56.281 20.969 1 35.41 212 GLY A N 1
ATOM 1697 C CA . GLY A 1 212 ? -17.5 57.312 20.672 1 35.41 212 GLY A CA 1
ATOM 1698 C C . GLY A 1 212 ? -16.891 58.688 20.469 1 35.41 212 GLY A C 1
ATOM 1699 O O . GLY A 1 212 ? -15.875 59.031 21.078 1 35.41 212 GLY A O 1
ATOM 1700 N N . ALA A 1 213 ? -17 59.281 19.234 1 40.41 213 ALA A N 1
ATOM 1701 C CA . ALA A 1 213 ? -16.703 60.656 18.812 1 40.41 213 ALA A CA 1
ATOM 1702 C C . ALA A 1 213 ? -17.141 61.656 19.859 1 40.41 213 ALA A C 1
ATOM 1704 O O . ALA A 1 213 ? -18.297 61.688 20.266 1 40.41 213 ALA A O 1
ATOM 1705 N N . ALA A 1 214 ? -16.297 62 20.75 1 33.53 214 ALA A N 1
ATOM 1706 C CA . ALA A 1 214 ? -16.547 63.188 21.562 1 33.53 214 ALA A CA 1
ATOM 1707 C C . ALA A 1 214 ? -17.078 64.312 20.703 1 33.53 214 ALA A C 1
ATOM 1709 O O . ALA A 1 214 ? -16.609 64.562 19.594 1 33.53 214 ALA A O 1
ATOM 1710 N N . ASP A 1 215 ? -18.312 64.688 20.812 1 32.47 215 ASP A N 1
ATOM 1711 C CA . ASP A 1 215 ? -19.031 65.938 20.375 1 32.47 215 ASP A CA 1
ATOM 1712 C C . ASP A 1 215 ? -18.203 67.188 20.578 1 32.47 215 ASP A C 1
ATOM 1714 O O . ASP A 1 215 ? -17.812 67.5 21.703 1 32.47 215 ASP A O 1
ATOM 1718 N N . TYR A 1 216 ? -17.125 67.438 19.781 1 26.3 216 TYR A N 1
ATOM 1719 C CA . TYR A 1 216 ? -16.953 68.875 19.672 1 26.3 216 TYR A CA 1
ATOM 1720 C C . TYR A 1 216 ? -18.062 69.5 18.828 1 26.3 216 TYR A C 1
ATOM 1722 O O . TYR A 1 216 ? -18.578 68.875 17.906 1 26.3 216 TYR A O 1
ATOM 1730 N N . MET B 1 1 ? -2.939 4.449 -22.875 1 33.69 1 MET B N 1
ATOM 1731 C CA . MET B 1 1 ? -3.197 3.096 -22.391 1 33.69 1 MET B CA 1
ATOM 1732 C C . MET B 1 1 ? -2.689 2.914 -20.969 1 33.69 1 MET B C 1
ATOM 1734 O O . MET B 1 1 ? -1.573 3.328 -20.641 1 33.69 1 MET B O 1
ATOM 1738 N N . SER B 1 2 ? -3.535 2.871 -20.109 1 39.03 2 SER B N 1
ATOM 1739 C CA . SER B 1 2 ? -3.193 2.717 -18.703 1 39.03 2 SER B CA 1
ATOM 1740 C C . SER B 1 2 ? -2.08 1.689 -18.516 1 39.03 2 SER B C 1
ATOM 1742 O O . SER B 1 2 ? -1.857 0.843 -19.375 1 39.03 2 SER B O 1
ATOM 1744 N N . PHE B 1 3 ? -1.104 1.977 -17.75 1 40.03 3 PHE B N 1
ATOM 1745 C CA . PHE B 1 3 ? -0.109 0.936 -17.516 1 40.03 3 PHE B CA 1
ATOM 1746 C C . PHE B 1 3 ? -0.751 -0.446 -17.562 1 40.03 3 PHE B C 1
ATOM 1748 O O . PHE B 1 3 ? -0.157 -1.396 -18.078 1 40.03 3 PHE B O 1
ATOM 1755 N N . PHE B 1 4 ? -2.004 -0.503 -17.062 1 44.09 4 PHE B N 1
ATOM 1756 C CA . PHE B 1 4 ? -2.77 -1.743 -17.094 1 44.09 4 PHE B CA 1
ATOM 1757 C C . PHE B 1 4 ? -2.98 -2.201 -18.531 1 44.09 4 PHE B C 1
ATOM 1759 O O . PHE B 1 4 ? -2.848 -3.387 -18.844 1 44.09 4 PHE B O 1
ATOM 1766 N N . ASP B 1 5 ? -3.473 -1.309 -19.281 1 49.19 5 ASP B N 1
ATOM 1767 C CA . ASP B 1 5 ? -3.699 -1.723 -20.656 1 49.19 5 ASP B CA 1
ATOM 1768 C C . ASP B 1 5 ? -2.428 -2.305 -21.281 1 49.19 5 ASP B C 1
ATOM 1770 O O . ASP B 1 5 ? -2.486 -3.277 -22.031 1 49.19 5 ASP B O 1
ATOM 1774 N N . LYS B 1 6 ? -1.471 -1.809 -20.969 1 45.06 6 LYS B N 1
ATOM 1775 C CA . LYS B 1 6 ? -0.227 -2.225 -21.609 1 45.06 6 LYS B CA 1
ATOM 1776 C C . LYS B 1 6 ? 0.255 -3.564 -21.062 1 45.06 6 LYS B C 1
ATOM 1778 O O . LYS B 1 6 ? 0.703 -4.426 -21.812 1 45.06 6 LYS B O 1
ATOM 1783 N N . VAL B 1 7 ? 0.36 -3.713 -19.812 1 47.03 7 VAL B N 1
ATOM 1784 C CA . VAL B 1 7 ? 0.923 -4.938 -19.25 1 47.03 7 VAL B CA 1
ATOM 1785 C C . VAL B 1 7 ? -0.126 -6.047 -19.281 1 47.03 7 VAL B C 1
ATOM 1787 O O . VAL B 1 7 ? 0.203 -7.219 -19.5 1 47.03 7 VAL B O 1
ATOM 1790 N N . MET B 1 8 ? -1.402 -5.633 -18.984 1 48.72 8 MET B N 1
ATOM 1791 C CA . MET B 1 8 ? -2.436 -6.66 -18.891 1 48.72 8 MET B CA 1
ATOM 1792 C C . MET B 1 8 ? -2.76 -7.238 -20.25 1 48.72 8 MET B C 1
ATOM 1794 O O . MET B 1 8 ? -3.504 -8.211 -20.359 1 48.72 8 MET B O 1
ATOM 1798 N N . SER B 1 9 ? -2.648 -6.449 -21.125 1 46.03 9 SER B N 1
ATOM 1799 C CA . SER B 1 9 ? -3.16 -7.066 -22.328 1 46.03 9 SER B CA 1
ATOM 1800 C C . SER B 1 9 ? -2.506 -8.422 -22.578 1 46.03 9 SER B C 1
ATOM 1802 O O . SER B 1 9 ? -3.086 -9.281 -23.25 1 46.03 9 SER B O 1
ATOM 1804 N N . ALA B 1 10 ? -1.174 -8.523 -22.438 1 47.5 10 ALA B N 1
ATOM 1805 C CA . ALA B 1 10 ? -0.663 -9.836 -22.828 1 47.5 10 ALA B CA 1
ATOM 1806 C C . ALA B 1 10 ? -0.417 -10.719 -21.609 1 47.5 10 ALA B C 1
ATOM 1808 O O . ALA B 1 10 ? 0.069 -10.25 -20.578 1 47.5 10 ALA B O 1
ATOM 1809 N N . LEU B 1 11 ? -1.196 -11.836 -21.391 1 51.38 11 LEU B N 1
ATOM 1810 C CA . LEU B 1 11 ? -1.043 -12.945 -20.453 1 51.38 11 LEU B CA 1
ATOM 1811 C C . LEU B 1 11 ? 0.422 -13.141 -20.078 1 51.38 11 LEU B C 1
ATOM 1813 O O . LEU B 1 11 ? 0.729 -13.523 -18.953 1 51.38 11 LEU B O 1
ATOM 1817 N N . THR B 1 12 ? 1.301 -12.875 -20.984 1 61.56 12 THR B N 1
ATOM 1818 C CA . THR B 1 12 ? 2.695 -13.258 -20.812 1 61.56 12 THR B CA 1
ATOM 1819 C C . THR B 1 12 ? 3.604 -12.031 -20.844 1 61.56 12 THR B C 1
ATOM 1821 O O . THR B 1 12 ? 3.48 -11.188 -21.719 1 61.56 12 THR B O 1
ATOM 1824 N N . PRO B 1 13 ? 4.414 -11.992 -19.766 1 72.75 13 PRO B N 1
ATOM 1825 C CA . PRO B 1 13 ? 5.449 -10.953 -19.828 1 72.75 13 PRO B CA 1
ATOM 1826 C C . PRO B 1 13 ? 6.199 -10.961 -21.156 1 72.75 13 PRO B C 1
ATOM 1828 O O . PRO B 1 13 ? 6.371 -12.023 -21.766 1 72.75 13 PRO B O 1
ATOM 1831 N N . PRO B 1 14 ? 6.578 -9.836 -21.656 1 78.25 14 PRO B N 1
ATOM 1832 C CA . PRO B 1 14 ? 7.316 -9.75 -22.922 1 78.25 14 PRO B CA 1
ATOM 1833 C C . PRO B 1 14 ? 8.695 -10.406 -22.844 1 78.25 14 PRO B C 1
ATOM 1835 O O . PRO B 1 14 ? 9.234 -10.836 -23.859 1 78.25 14 PRO B O 1
ATOM 1838 N N . GLU B 1 15 ? 9.219 -10.508 -21.719 1 89.44 15 GLU B N 1
ATOM 1839 C CA . GLU B 1 15 ? 10.531 -11.125 -21.547 1 89.44 15 GLU B CA 1
ATOM 1840 C C . GLU B 1 15 ? 10.398 -12.633 -21.328 1 89.44 15 GLU B C 1
ATOM 1842 O O . GLU B 1 15 ? 9.414 -13.102 -20.75 1 89.44 15 GLU B O 1
ATOM 1847 N N . SER B 1 16 ? 11.375 -13.43 -21.75 1 92.94 16 SER B N 1
ATOM 1848 C CA . SER B 1 16 ? 11.375 -14.883 -21.625 1 92.94 16 SER B CA 1
ATOM 1849 C C . SER B 1 16 ? 11.711 -15.305 -20.188 1 92.94 16 SER B C 1
ATOM 1851 O O . SER B 1 16 ? 12.219 -14.5 -19.406 1 92.94 16 SER B O 1
ATOM 1853 N N . ALA B 1 17 ? 11.461 -16.594 -19.906 1 93.62 17 ALA B N 1
ATOM 1854 C CA . ALA B 1 17 ? 11.852 -17.156 -18.625 1 93.62 17 ALA B CA 1
ATOM 1855 C C . ALA B 1 17 ? 13.367 -17.109 -18.438 1 93.62 17 ALA B C 1
ATOM 1857 O O . ALA B 1 17 ? 13.844 -16.875 -17.312 1 93.62 17 ALA B O 1
ATOM 1858 N N . GLU B 1 18 ? 14.078 -17.297 -19.516 1 95.81 18 GLU B N 1
ATOM 1859 C CA . GLU B 1 18 ? 15.531 -17.219 -19.453 1 95.81 18 GLU B CA 1
ATOM 1860 C C . GLU B 1 18 ? 16 -15.805 -19.141 1 95.81 18 GLU B C 1
ATOM 1862 O O . GLU B 1 18 ? 16.953 -15.617 -18.375 1 95.81 18 GLU B O 1
ATOM 1867 N N . ASP B 1 19 ? 15.367 -14.812 -19.75 1 96.62 19 ASP B N 1
ATOM 1868 C CA . ASP B 1 19 ? 15.688 -13.422 -19.453 1 96.62 19 ASP B CA 1
ATOM 1869 C C . ASP B 1 19 ? 15.5 -13.125 -17.969 1 96.62 19 ASP B C 1
ATOM 1871 O O . ASP B 1 19 ? 16.344 -12.484 -17.344 1 96.62 19 ASP B O 1
ATOM 1875 N N . ARG B 1 20 ? 14.453 -13.594 -17.438 1 96.62 20 ARG B N 1
ATOM 1876 C CA . ARG B 1 20 ? 14.148 -13.359 -16.031 1 96.62 20 ARG B CA 1
ATOM 1877 C C . ARG B 1 20 ? 15.148 -14.062 -15.133 1 96.62 20 ARG B C 1
ATOM 1879 O O . ARG B 1 20 ? 15.586 -13.5 -14.125 1 96.62 20 ARG B O 1
ATOM 1886 N N . ARG B 1 21 ? 15.477 -15.273 -15.516 1 96.56 21 ARG B N 1
ATOM 1887 C CA . ARG B 1 21 ? 16.469 -16.016 -14.75 1 96.56 21 ARG B CA 1
ATOM 1888 C C . ARG B 1 21 ? 17.812 -15.297 -14.742 1 96.56 21 ARG B C 1
ATOM 1890 O O . ARG B 1 21 ? 18.469 -15.203 -13.703 1 96.56 21 ARG B O 1
ATOM 1897 N N . GLN B 1 22 ? 18.172 -14.797 -15.852 1 97.69 22 GLN B N 1
ATOM 1898 C CA . GLN B 1 22 ? 19.453 -14.102 -15.961 1 97.69 22 GLN B CA 1
ATOM 1899 C C . GLN B 1 22 ? 19.453 -12.82 -15.133 1 97.69 22 GLN B C 1
ATOM 1901 O O . GLN B 1 22 ? 20.438 -12.5 -14.469 1 97.69 22 GLN B O 1
ATOM 1906 N N . ALA B 1 23 ? 18.375 -12.117 -15.219 1 97.81 23 ALA B N 1
ATOM 1907 C CA . ALA B 1 23 ? 18.266 -10.898 -14.422 1 97.81 23 ALA B CA 1
ATOM 1908 C C . ALA B 1 23 ? 18.391 -11.203 -12.938 1 97.81 23 ALA B C 1
ATOM 1910 O O . ALA B 1 23 ? 19.078 -10.484 -12.203 1 97.81 23 ALA B O 1
ATOM 1911 N N . ARG B 1 24 ? 17.797 -12.266 -12.531 1 97.94 24 ARG B N 1
ATOM 1912 C CA . ARG B 1 24 ? 17.859 -12.656 -11.125 1 97.94 24 ARG B CA 1
ATOM 1913 C C . ARG B 1 24 ? 19.281 -13.062 -10.727 1 97.94 24 ARG B C 1
ATOM 1915 O O . ARG B 1 24 ? 19.75 -12.703 -9.641 1 97.94 24 ARG B O 1
ATOM 1922 N N . GLU B 1 25 ? 19.859 -13.758 -11.555 1 97.69 25 GLU B N 1
ATOM 1923 C CA . GLU B 1 25 ? 21.234 -14.188 -11.273 1 97.69 25 GLU B CA 1
ATOM 1924 C C . GLU B 1 25 ? 22.172 -12.992 -11.125 1 97.69 25 GLU B C 1
ATOM 1926 O O . GLU B 1 25 ? 23.016 -12.961 -10.234 1 97.69 25 GLU B O 1
ATOM 1931 N N . ARG B 1 26 ? 22.016 -12.039 -11.953 1 97.56 26 ARG B N 1
ATOM 1932 C CA . ARG B 1 26 ? 22.844 -10.836 -11.891 1 97.56 26 ARG B CA 1
ATOM 1933 C C . ARG B 1 26 ? 22.562 -10.062 -10.602 1 97.56 26 ARG B C 1
ATOM 1935 O O . ARG B 1 26 ? 23.5 -9.578 -9.953 1 97.56 26 ARG B O 1
ATOM 1942 N N . ALA B 1 27 ? 21.328 -9.953 -10.281 1 98.19 27 ALA B N 1
ATOM 1943 C CA . ALA B 1 27 ? 20.984 -9.266 -9.047 1 98.19 27 ALA B CA 1
ATOM 1944 C C . ALA B 1 27 ? 21.516 -10.016 -7.828 1 98.19 27 ALA B C 1
ATOM 1946 O O . ALA B 1 27 ? 21.984 -9.398 -6.871 1 98.19 27 ALA B O 1
ATOM 1947 N N . GLN B 1 28 ? 21.422 -11.289 -7.922 1 97.69 28 GLN B N 1
ATOM 1948 C CA . GLN B 1 28 ? 21.906 -12.125 -6.832 1 97.69 28 GLN B CA 1
ATOM 1949 C C . GLN B 1 28 ? 23.422 -11.945 -6.641 1 97.69 28 GLN B C 1
ATOM 1951 O O . GLN B 1 28 ? 23.906 -11.945 -5.512 1 97.69 28 GLN B O 1
ATOM 1956 N N . ALA B 1 29 ? 24.094 -11.766 -7.68 1 97.94 29 ALA B N 1
ATOM 1957 C CA . ALA B 1 29 ? 25.547 -11.57 -7.625 1 97.94 29 ALA B CA 1
ATOM 1958 C C . ALA B 1 29 ? 25.891 -10.242 -6.957 1 97.94 29 ALA B C 1
ATOM 1960 O O . ALA B 1 29 ? 26.969 -10.094 -6.375 1 97.94 29 ALA B O 1
ATOM 1961 N N . LEU B 1 30 ? 25 -9.312 -6.973 1 97.75 30 LEU B N 1
ATOM 1962 C CA . LEU B 1 30 ? 25.219 -7.996 -6.387 1 97.75 30 LEU B CA 1
ATOM 1963 C C . LEU B 1 30 ? 24.812 -7.98 -4.918 1 97.75 30 LEU B C 1
ATOM 1965 O O . LEU B 1 30 ? 25.219 -7.09 -4.168 1 97.75 30 LEU B O 1
ATOM 1969 N N . ALA B 1 31 ? 24 -8.969 -4.574 1 97.88 31 ALA B N 1
ATOM 1970 C CA . ALA B 1 31 ? 23.422 -8.977 -3.234 1 97.88 31 ALA B CA 1
ATOM 1971 C C . ALA B 1 31 ? 24.422 -9.453 -2.197 1 97.88 31 ALA B C 1
ATOM 1973 O O . ALA B 1 31 ? 25.281 -10.281 -2.498 1 97.88 31 ALA B O 1
ATOM 1974 N N . LYS B 1 32 ? 24.312 -8.836 -1.033 1 96.5 32 LYS B N 1
ATOM 1975 C CA . LYS B 1 32 ? 25.031 -9.297 0.148 1 96.5 32 LYS B CA 1
ATOM 1976 C C . LYS B 1 32 ? 24.094 -9.969 1.139 1 96.5 32 LYS B C 1
ATOM 1978 O O . LYS B 1 32 ? 22.938 -9.555 1.292 1 96.5 32 LYS B O 1
ATOM 1983 N N . PRO B 1 33 ? 24.594 -10.992 1.811 1 94.56 33 PRO B N 1
ATOM 1984 C CA . PRO B 1 33 ? 23.703 -11.688 2.744 1 94.56 33 PRO B CA 1
ATOM 1985 C C . PRO B 1 33 ? 23.047 -10.75 3.754 1 94.56 33 PRO B C 1
ATOM 1987 O O . PRO B 1 33 ? 23.75 -10.047 4.496 1 94.56 33 PRO B O 1
ATOM 1990 N N . GLY B 1 34 ? 21.797 -10.734 3.717 1 94 34 GLY B N 1
ATOM 1991 C CA . GLY B 1 34 ? 21.047 -10 4.723 1 94 34 GLY B CA 1
ATOM 1992 C C . GLY B 1 34 ? 20.75 -8.57 4.312 1 94 34 GLY B C 1
ATOM 1993 O O . GLY B 1 34 ? 19.969 -7.883 4.98 1 94 34 GLY B O 1
ATOM 1994 N N . ASP B 1 35 ? 21.328 -8.094 3.207 1 97.31 35 ASP B N 1
ATOM 1995 C CA . ASP B 1 35 ? 21.062 -6.711 2.82 1 97.31 35 ASP B CA 1
ATOM 1996 C C . ASP B 1 35 ? 19.703 -6.59 2.127 1 97.31 35 ASP B C 1
ATOM 1998 O O . ASP B 1 35 ? 19.016 -7.59 1.905 1 97.31 35 ASP B O 1
ATOM 2002 N N . TRP B 1 36 ? 19.344 -5.355 1.862 1 97.81 36 TRP B N 1
ATOM 2003 C CA . TRP B 1 36 ? 18 -5.117 1.319 1 97.81 36 TRP B CA 1
ATOM 2004 C C . TRP B 1 36 ? 17.812 -5.848 -0.006 1 97.81 36 TRP B C 1
ATOM 2006 O O . TRP B 1 36 ? 16.719 -6.328 -0.305 1 97.81 36 TRP B O 1
ATOM 2016 N N . LEU B 1 37 ? 18.828 -5.957 -0.852 1 98.19 37 LEU B N 1
ATOM 2017 C CA . LEU B 1 37 ? 18.719 -6.613 -2.15 1 98.19 37 LEU B CA 1
ATOM 2018 C C . LEU B 1 37 ? 18.484 -8.109 -1.986 1 98.19 37 LEU B C 1
ATOM 2020 O O . LEU B 1 37 ? 17.594 -8.672 -2.635 1 98.19 37 LEU B O 1
ATOM 2024 N N . SER B 1 38 ? 19.234 -8.727 -1.131 1 97.75 38 SER B N 1
ATOM 2025 C CA . SER B 1 38 ? 19.031 -10.141 -0.867 1 97.75 38 SER B CA 1
ATOM 2026 C C . SER B 1 38 ? 17.625 -10.398 -0.32 1 97.75 38 SER B C 1
ATOM 2028 O O . SER B 1 38 ? 16.984 -11.383 -0.682 1 97.75 38 SER B O 1
ATOM 2030 N N . GLN B 1 39 ? 17.156 -9.539 0.52 1 97.19 39 GLN B N 1
ATOM 2031 C CA . GLN B 1 39 ? 15.812 -9.672 1.087 1 97.19 39 GLN B CA 1
ATOM 2032 C C . GLN B 1 39 ? 14.742 -9.484 0.017 1 97.19 39 GLN B C 1
ATOM 2034 O O . GLN B 1 39 ? 13.766 -10.234 -0.026 1 97.19 39 GLN B O 1
ATOM 2039 N N . ALA B 1 40 ? 14.945 -8.492 -0.815 1 98 40 ALA B N 1
ATOM 2040 C CA . ALA B 1 40 ? 13.984 -8.25 -1.888 1 98 40 ALA B CA 1
ATOM 2041 C C . ALA B 1 40 ? 13.898 -9.453 -2.822 1 98 40 ALA B C 1
ATOM 2043 O O . ALA B 1 40 ? 12.805 -9.828 -3.25 1 98 40 ALA B O 1
ATOM 2044 N N . LEU B 1 41 ? 15 -10.055 -3.111 1 97.5 41 LEU B N 1
ATOM 2045 C CA . LEU B 1 41 ? 15.023 -11.234 -3.973 1 97.5 41 LEU B CA 1
ATOM 2046 C C . LEU B 1 41 ? 14.305 -12.406 -3.309 1 97.5 41 LEU B C 1
ATOM 2048 O O . LEU B 1 41 ? 13.602 -13.164 -3.975 1 97.5 41 LEU B O 1
ATOM 2052 N N . GLU B 1 42 ? 14.492 -12.516 -2.062 1 94.94 42 GLU B N 1
ATOM 2053 C CA . GLU B 1 42 ? 13.789 -13.562 -1.326 1 94.94 42 GLU B CA 1
ATOM 2054 C C . GLU B 1 42 ? 12.281 -13.32 -1.342 1 94.94 42 GLU B C 1
ATOM 2056 O O . GLU B 1 42 ? 11.5 -14.266 -1.494 1 94.94 42 GLU B O 1
ATOM 2061 N N . HIS B 1 43 ? 11.938 -12.078 -1.152 1 97.38 43 HIS B N 1
ATOM 2062 C CA . HIS B 1 43 ? 10.523 -11.758 -1.269 1 97.38 43 HIS B CA 1
ATOM 2063 C C . HIS B 1 43 ? 9.969 -12.195 -2.617 1 97.38 43 HIS B C 1
ATOM 2065 O O . HIS B 1 43 ? 8.891 -12.797 -2.686 1 97.38 43 HIS B O 1
ATOM 2071 N N . HIS B 1 44 ? 10.633 -11.867 -3.689 1 98.12 44 HIS B N 1
ATOM 2072 C CA . HIS B 1 44 ? 10.195 -12.203 -5.039 1 98.12 44 HIS B CA 1
ATOM 2073 C C . HIS B 1 44 ? 10.016 -13.711 -5.199 1 98.12 44 HIS B C 1
ATOM 2075 O O . HIS B 1 44 ? 9.031 -14.164 -5.793 1 98.12 44 HIS B O 1
ATOM 2081 N N . ARG B 1 45 ? 10.938 -14.461 -4.652 1 95.5 45 ARG B N 1
ATOM 2082 C CA . ARG B 1 45 ? 10.836 -15.914 -4.715 1 95.5 45 ARG B CA 1
ATOM 2083 C C . ARG B 1 45 ? 9.609 -16.406 -3.967 1 95.5 45 ARG B C 1
ATOM 2085 O O . ARG B 1 45 ? 8.891 -17.297 -4.453 1 95.5 45 ARG B O 1
ATOM 2092 N N . ARG B 1 46 ? 9.359 -15.883 -2.842 1 94.5 46 ARG B N 1
ATOM 2093 C CA . ARG B 1 46 ? 8.203 -16.281 -2.047 1 94.5 46 ARG B CA 1
ATOM 2094 C C . ARG B 1 46 ? 6.898 -15.93 -2.76 1 94.5 46 ARG B C 1
ATOM 2096 O O . ARG B 1 46 ? 5.949 -16.703 -2.744 1 94.5 46 ARG B O 1
ATOM 2103 N N . ILE B 1 47 ? 6.891 -14.805 -3.344 1 96.69 47 ILE B N 1
ATOM 2104 C CA . ILE B 1 47 ? 5.715 -14.383 -4.098 1 96.69 47 ILE B CA 1
ATOM 2105 C C . ILE B 1 47 ? 5.461 -15.352 -5.246 1 96.69 47 ILE B C 1
ATOM 2107 O O . ILE B 1 47 ? 4.328 -15.797 -5.453 1 96.69 47 ILE B O 1
ATOM 2111 N N . GLU B 1 48 ? 6.492 -15.703 -5.977 1 95 48 GLU B N 1
ATOM 2112 C CA . GLU B 1 48 ? 6.367 -16.656 -7.074 1 95 48 GLU B CA 1
ATOM 2113 C C . GLU B 1 48 ? 5.867 -18 -6.578 1 95 48 GLU B C 1
ATOM 2115 O O . GLU B 1 48 ? 5.012 -18.625 -7.211 1 95 48 GLU B O 1
ATOM 2120 N N . ALA B 1 49 ? 6.352 -18.391 -5.445 1 93.81 49 ALA B N 1
ATOM 2121 C CA . ALA B 1 49 ? 5.918 -19.656 -4.859 1 93.81 49 ALA B CA 1
ATOM 2122 C C . ALA B 1 49 ? 4.438 -19.625 -4.492 1 93.81 49 ALA B C 1
ATOM 2124 O O . ALA B 1 49 ? 3.711 -20.594 -4.707 1 93.81 49 ALA B O 1
ATOM 2125 N N . CYS B 1 50 ? 4.02 -18.531 -3.969 1 94.62 50 CYS B N 1
ATOM 2126 C CA . CYS B 1 50 ? 2.617 -18.406 -3.59 1 94.62 50 CYS B CA 1
ATOM 2127 C C . CYS B 1 50 ? 1.712 -18.469 -4.816 1 94.62 50 CYS B C 1
ATOM 2129 O O . CYS B 1 50 ? 0.63 -19.062 -4.762 1 94.62 50 CYS B O 1
ATOM 2131 N N . PHE B 1 51 ? 2.125 -17.828 -5.922 1 96.12 51 PHE B N 1
ATOM 2132 C CA . PHE B 1 51 ? 1.358 -17.953 -7.16 1 96.12 51 PHE B CA 1
ATOM 2133 C C . PHE B 1 51 ? 1.199 -19.406 -7.57 1 96.12 51 PHE B C 1
ATOM 2135 O O . PHE B 1 51 ? 0.105 -19.828 -7.938 1 96.12 51 PHE B O 1
ATOM 2142 N N . GLU B 1 52 ? 2.27 -20.172 -7.516 1 94.62 52 GLU B N 1
ATOM 2143 C CA . GLU B 1 52 ? 2.25 -21.578 -7.906 1 94.62 52 GLU B CA 1
ATOM 2144 C C . GLU B 1 52 ? 1.313 -22.391 -7.012 1 94.62 52 GLU B C 1
ATOM 2146 O O . GLU B 1 52 ? 0.537 -23.219 -7.5 1 94.62 52 GLU B O 1
ATOM 2151 N N . LEU B 1 53 ? 1.367 -22.125 -5.738 1 93.75 53 LEU B N 1
ATOM 2152 C CA . LEU B 1 53 ? 0.501 -22.828 -4.797 1 93.75 53 LEU B CA 1
ATOM 2153 C C . LEU B 1 53 ? -0.967 -22.531 -5.086 1 93.75 53 LEU B C 1
ATOM 2155 O O . LEU B 1 53 ? -1.804 -23.438 -5.051 1 93.75 53 LEU B O 1
ATOM 2159 N N . ALA B 1 54 ? -1.22 -21.344 -5.379 1 95.31 54 ALA B N 1
ATOM 2160 C CA . ALA B 1 54 ? -2.602 -20.953 -5.652 1 95.31 54 ALA B CA 1
ATOM 2161 C C . ALA B 1 54 ? -3.109 -21.609 -6.934 1 95.31 54 ALA B C 1
ATOM 2163 O O . ALA B 1 54 ? -4.227 -22.141 -6.973 1 95.31 54 ALA B O 1
ATOM 2164 N N . LEU B 1 55 ? -2.324 -21.594 -7.957 1 95.25 55 LEU B N 1
ATOM 2165 C CA . LEU B 1 55 ? -2.717 -22.125 -9.258 1 95.25 55 LEU B CA 1
ATOM 2166 C C . LEU B 1 55 ? -2.902 -23.641 -9.203 1 95.25 55 LEU B C 1
ATOM 2168 O O . LEU B 1 55 ? -3.76 -24.188 -9.898 1 95.25 55 LEU B O 1
ATOM 2172 N N . ASN B 1 56 ? -2.193 -24.281 -8.336 1 94.31 56 ASN B N 1
ATOM 2173 C CA . ASN B 1 56 ? -2.178 -25.75 -8.328 1 94.31 56 ASN B CA 1
ATOM 2174 C C . ASN B 1 56 ? -3.012 -26.312 -7.184 1 94.31 56 ASN B C 1
ATOM 2176 O O . ASN B 1 56 ? -3.055 -27.516 -6.98 1 94.31 56 ASN B O 1
ATOM 2180 N N . ALA B 1 57 ? -3.637 -25.391 -6.434 1 93.12 57 ALA B N 1
ATOM 2181 C CA . ALA B 1 57 ? -4.453 -25.859 -5.312 1 93.12 57 ALA B CA 1
ATOM 2182 C C . ALA B 1 57 ? -5.57 -26.781 -5.785 1 93.12 57 ALA B C 1
ATOM 2184 O O . ALA B 1 57 ? -6.18 -26.547 -6.832 1 93.12 57 ALA B O 1
ATOM 2185 N N . A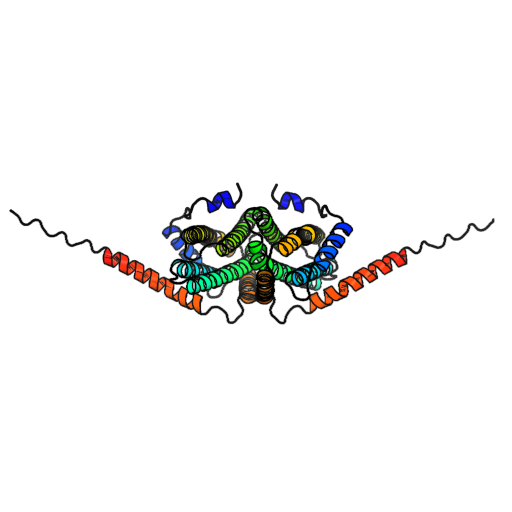LA B 1 58 ? -5.879 -27.797 -4.977 1 93.25 58 ALA B N 1
ATOM 2186 C CA . ALA B 1 58 ? -6.816 -28.844 -5.383 1 93.25 58 ALA B CA 1
ATOM 2187 C C . ALA B 1 58 ? -8.203 -28.594 -4.793 1 93.25 58 ALA B C 1
ATOM 2189 O O . ALA B 1 58 ? -9.164 -29.297 -5.133 1 93.25 58 ALA B O 1
ATOM 2190 N N . SER B 1 59 ? -8.297 -27.703 -3.844 1 94.94 59 SER B N 1
ATOM 2191 C CA . SER B 1 59 ? -9.57 -27.406 -3.203 1 94.94 59 SER B CA 1
ATOM 2192 C C . SER B 1 59 ? -9.75 -25.891 -3.027 1 94.94 59 SER B C 1
ATOM 2194 O O . SER B 1 59 ? -8.781 -25.141 -3.1 1 94.94 59 SER B O 1
ATOM 2196 N N . VAL B 1 60 ? -11.008 -25.562 -2.809 1 95 60 VAL B N 1
ATOM 2197 C CA . VAL B 1 60 ? -11.336 -24.156 -2.564 1 95 60 VAL B CA 1
ATOM 2198 C C . VAL B 1 60 ? -10.602 -23.672 -1.321 1 95 60 VAL B C 1
ATOM 2200 O O . VAL B 1 60 ? -10.039 -22.578 -1.322 1 95 60 VAL B O 1
ATOM 2203 N N . ALA B 1 61 ? -10.57 -24.484 -0.302 1 92.88 61 ALA B N 1
ATOM 2204 C CA . ALA B 1 61 ? -9.93 -24.094 0.953 1 92.88 61 ALA B CA 1
ATOM 2205 C C . ALA B 1 61 ? -8.43 -23.875 0.758 1 92.88 61 ALA B C 1
ATOM 2207 O O . ALA B 1 61 ? -7.875 -22.891 1.243 1 92.88 61 ALA B O 1
ATOM 2208 N N . GLU B 1 62 ? -7.816 -24.781 -0.011 1 92.31 62 GLU B N 1
ATOM 2209 C CA . GLU B 1 62 ? -6.387 -24.656 -0.281 1 92.31 62 GLU B CA 1
ATOM 2210 C C . GLU B 1 62 ? -6.086 -23.422 -1.115 1 92.31 62 GLU B C 1
ATOM 2212 O O . GLU B 1 62 ? -5.113 -22.719 -0.854 1 92.31 62 GLU B O 1
ATOM 2217 N N . ARG B 1 63 ? -6.902 -23.172 -2.072 1 95.19 63 ARG B N 1
ATOM 2218 C CA . ARG B 1 63 ? -6.688 -22.031 -2.955 1 95.19 63 ARG B CA 1
ATOM 2219 C C . ARG B 1 63 ? -6.883 -20.703 -2.205 1 95.19 63 ARG B C 1
ATOM 2221 O O . ARG B 1 63 ? -6.102 -19.766 -2.379 1 95.19 63 ARG B O 1
ATOM 2228 N N . ARG B 1 64 ? -7.836 -20.656 -1.351 1 91.81 64 ARG B N 1
ATOM 2229 C CA . ARG B 1 64 ? -8.07 -19.469 -0.55 1 91.81 64 ARG B CA 1
ATOM 2230 C C . ARG B 1 64 ? -6.918 -19.219 0.413 1 91.81 64 ARG B C 1
ATOM 2232 O O . ARG B 1 64 ? -6.516 -18.062 0.62 1 91.81 64 ARG B O 1
ATOM 2239 N N . ALA B 1 65 ? -6.375 -20.25 0.958 1 90.12 65 ALA B N 1
ATOM 2240 C CA . ALA B 1 65 ? -5.23 -20.109 1.854 1 90.12 65 ALA B CA 1
ATOM 2241 C C . ALA B 1 65 ? -4.004 -19.594 1.102 1 90.12 65 ALA B C 1
ATOM 2243 O O . ALA B 1 65 ? -3.303 -18.703 1.58 1 90.12 65 ALA B O 1
ATOM 2244 N N . ALA B 1 66 ? -3.799 -20.141 -0.06 1 91.69 66 ALA B N 1
ATOM 2245 C CA . ALA B 1 66 ? -2.666 -19.703 -0.877 1 91.69 66 ALA B CA 1
ATOM 2246 C C . ALA B 1 66 ? -2.814 -18.25 -1.303 1 91.69 66 ALA B C 1
ATOM 2248 O O . ALA B 1 66 ? -1.834 -17.5 -1.339 1 91.69 66 ALA B O 1
ATOM 2249 N N . LEU B 1 67 ? -4.016 -17.859 -1.6 1 93.56 67 LEU B N 1
ATOM 2250 C CA . LEU B 1 67 ? -4.27 -16.484 -2.002 1 93.56 67 LEU B CA 1
ATOM 2251 C C . LEU B 1 67 ? -4.047 -15.523 -0.833 1 93.56 67 LEU B C 1
ATOM 2253 O O . LEU B 1 67 ? -3.562 -14.406 -1.023 1 93.56 67 LEU B O 1
ATOM 2257 N N . ARG B 1 68 ? -4.422 -15.961 0.292 1 89.44 68 ARG B N 1
ATOM 2258 C CA . ARG B 1 68 ? -4.172 -15.148 1.478 1 89.44 68 ARG B CA 1
ATOM 2259 C C . ARG B 1 68 ? -2.678 -14.945 1.692 1 89.44 68 ARG B C 1
ATOM 2261 O O . ARG B 1 68 ? -2.232 -13.828 1.954 1 89.44 68 ARG B O 1
ATOM 2268 N N . ASP B 1 69 ? -1.948 -15.992 1.556 1 91.56 69 ASP B N 1
ATOM 2269 C CA . ASP B 1 69 ? -0.499 -15.898 1.697 1 91.56 69 ASP B CA 1
ATOM 2270 C C . ASP B 1 69 ? 0.1 -14.984 0.631 1 91.56 69 ASP B C 1
ATOM 2272 O O . ASP B 1 69 ? 0.982 -14.172 0.925 1 91.56 69 ASP B O 1
ATOM 2276 N N . LEU B 1 70 ? -0.388 -15.133 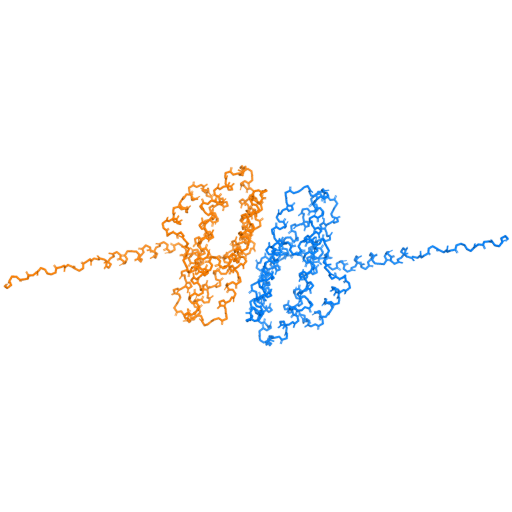-0.528 1 95.19 70 LEU B N 1
ATOM 2277 C CA . LEU B 1 70 ? 0.079 -14.305 -1.632 1 95.19 70 LEU B CA 1
ATOM 2278 C C . LEU B 1 70 ? -0.198 -12.828 -1.357 1 95.19 70 LEU B C 1
ATOM 2280 O O . LEU B 1 70 ? 0.69 -11.984 -1.513 1 95.19 70 LEU B O 1
ATOM 2284 N N . ALA B 1 71 ? -1.392 -12.531 -0.948 1 93.44 71 ALA B N 1
ATOM 2285 C CA . ALA B 1 71 ? -1.789 -11.156 -0.679 1 93.44 71 ALA B CA 1
ATOM 2286 C C . ALA B 1 71 ? -0.947 -10.547 0.44 1 93.44 71 ALA B C 1
ATOM 2288 O O . ALA B 1 71 ? -0.522 -9.398 0.352 1 93.44 71 ALA B O 1
ATOM 2289 N N . MET B 1 72 ? -0.688 -11.305 1.427 1 92.44 72 MET B N 1
ATOM 2290 C CA . MET B 1 72 ? 0.119 -10.828 2.545 1 92.44 72 MET B CA 1
ATOM 2291 C C . MET B 1 72 ? 1.553 -10.555 2.104 1 92.44 72 MET B C 1
ATOM 2293 O O . MET B 1 72 ? 2.125 -9.516 2.441 1 92.44 72 MET B O 1
ATOM 2297 N N . MET B 1 73 ? 2.068 -11.461 1.4 1 94.38 73 MET B N 1
ATOM 2298 C CA . MET B 1 73 ? 3.439 -11.297 0.928 1 94.38 73 MET B CA 1
ATOM 2299 C C . MET B 1 73 ? 3.557 -10.094 -0.004 1 94.38 73 MET B C 1
ATOM 2301 O O . MET B 1 73 ? 4.488 -9.297 0.12 1 94.38 73 MET B O 1
ATOM 2305 N N . LEU B 1 74 ? 2.617 -9.984 -0.921 1 96.56 74 LEU B N 1
ATOM 2306 C CA . LEU B 1 74 ? 2.609 -8.852 -1.838 1 96.56 74 LEU B CA 1
ATOM 2307 C C . LEU B 1 74 ? 2.529 -7.535 -1.073 1 96.56 74 LEU B C 1
ATOM 2309 O O . LEU B 1 74 ? 3.266 -6.59 -1.374 1 96.56 74 LEU B O 1
ATOM 2313 N N . THR B 1 75 ? 1.71 -7.488 -0.102 1 94.75 75 THR B N 1
ATOM 2314 C CA . THR B 1 75 ? 1.504 -6.262 0.661 1 94.75 75 THR B CA 1
ATOM 2315 C C . THR B 1 75 ? 2.75 -5.914 1.47 1 94.75 75 THR B C 1
ATOM 2317 O O . THR B 1 75 ? 3.229 -4.777 1.424 1 94.75 75 THR B O 1
ATOM 2320 N N . ALA B 1 76 ? 3.277 -6.863 2.184 1 94.62 76 ALA B N 1
ATOM 2321 C CA . ALA B 1 76 ? 4.48 -6.633 2.98 1 94.62 76 ALA B CA 1
ATOM 2322 C C . ALA B 1 76 ? 5.641 -6.176 2.104 1 94.62 76 ALA B C 1
ATOM 2324 O O . ALA B 1 76 ? 6.352 -5.227 2.449 1 94.62 76 ALA B O 1
ATOM 2325 N N . HIS B 1 77 ? 5.805 -6.844 1.009 1 97.12 77 HIS B N 1
ATOM 2326 C CA . HIS B 1 77 ? 6.859 -6.516 0.055 1 97.12 77 HIS B CA 1
ATOM 2327 C C 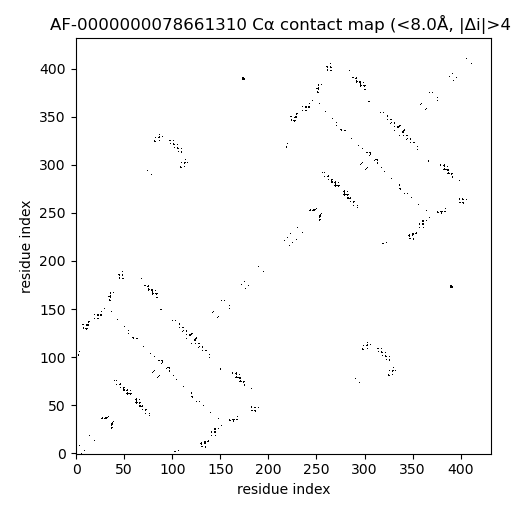. HIS B 1 77 ? 6.684 -5.105 -0.495 1 97.12 77 HIS B C 1
ATOM 2329 O O . HIS B 1 77 ? 7.637 -4.324 -0.529 1 97.12 77 HIS B O 1
ATOM 2335 N N . ALA B 1 78 ? 5.48 -4.82 -0.932 1 95.94 78 ALA B N 1
ATOM 2336 C CA . ALA B 1 78 ? 5.191 -3.512 -1.511 1 95.94 78 ALA B CA 1
ATOM 2337 C C . ALA B 1 78 ? 5.414 -2.398 -0.49 1 95.94 78 ALA B C 1
ATOM 2339 O O . ALA B 1 78 ? 5.992 -1.359 -0.812 1 95.94 78 ALA B O 1
ATOM 2340 N N . ASN B 1 79 ? 4.965 -2.641 0.727 1 94.56 79 ASN B N 1
ATOM 2341 C CA . ASN B 1 79 ? 5.18 -1.649 1.776 1 94.56 79 ASN B CA 1
ATOM 2342 C C . ASN B 1 79 ? 6.664 -1.338 1.958 1 94.56 79 ASN B C 1
ATOM 2344 O O . ASN B 1 79 ? 7.047 -0.172 2.066 1 94.56 79 ASN B O 1
ATOM 2348 N N . ALA B 1 80 ? 7.461 -2.303 1.973 1 95.31 80 ALA B N 1
ATOM 2349 C CA . ALA B 1 80 ? 8.898 -2.133 2.189 1 95.31 80 ALA B CA 1
ATOM 2350 C C . ALA B 1 80 ? 9.539 -1.382 1.029 1 95.31 80 ALA B C 1
ATOM 2352 O O . ALA B 1 80 ? 10.312 -0.445 1.242 1 95.31 80 ALA B O 1
ATOM 2353 N N . GLU B 1 81 ? 9.203 -1.75 -0.157 1 95.81 81 GLU B N 1
ATOM 2354 C CA . GLU B 1 81 ? 9.789 -1.09 -1.323 1 95.81 81 GLU B CA 1
ATOM 2355 C C . GLU B 1 81 ? 9.32 0.36 -1.424 1 95.81 81 GLU B C 1
ATOM 2357 O O . GLU B 1 81 ? 10.125 1.258 -1.68 1 95.81 81 GLU B O 1
ATOM 2362 N N . GLU B 1 82 ? 8.086 0.553 -1.257 1 91.69 82 GLU B N 1
ATOM 2363 C CA . GLU B 1 82 ? 7.496 1.876 -1.436 1 91.69 82 GLU B CA 1
ATOM 2364 C C . GLU B 1 82 ? 7.98 2.844 -0.358 1 91.69 82 GLU B C 1
ATOM 2366 O O . GLU B 1 82 ? 8.195 4.027 -0.631 1 91.69 82 GLU B O 1
ATOM 2371 N N . ALA B 1 83 ? 8.188 2.309 0.808 1 90.56 83 ALA B N 1
ATOM 2372 C CA . ALA B 1 83 ? 8.578 3.172 1.918 1 90.56 83 ALA B CA 1
ATOM 2373 C C . ALA B 1 83 ? 10.086 3.4 1.925 1 90.56 83 ALA B C 1
ATOM 2375 O O . ALA B 1 83 ? 10.562 4.422 2.424 1 90.56 83 ALA B O 1
ATOM 2376 N N . VAL B 1 84 ? 10.844 2.547 1.343 1 91.75 84 VAL B N 1
ATOM 2377 C CA . VAL B 1 84 ? 12.281 2.592 1.617 1 91.75 84 VAL B CA 1
ATOM 2378 C C . VAL B 1 84 ? 13.055 2.717 0.306 1 91.75 84 VAL B C 1
ATOM 2380 O O . VAL B 1 84 ? 13.781 3.688 0.1 1 91.75 84 VAL B O 1
ATOM 2383 N N . LEU B 1 85 ? 12.797 1.879 -0.633 1 93 85 LEU B N 1
ATOM 2384 C CA . LEU B 1 85 ? 13.656 1.818 -1.811 1 93 85 LEU B CA 1
ATOM 2385 C C . LEU B 1 85 ? 13.234 2.859 -2.844 1 93 85 LEU B C 1
ATOM 2387 O O . LEU B 1 85 ? 14.086 3.521 -3.443 1 93 85 LEU B O 1
ATOM 2391 N N . TYR B 1 86 ? 11.984 3.01 -3.066 1 88.81 86 TYR B N 1
ATOM 2392 C CA . TYR B 1 86 ? 11.523 3.895 -4.133 1 88.81 86 TYR B CA 1
ATOM 2393 C C . TYR B 1 86 ? 11.898 5.34 -3.844 1 88.81 86 TYR B C 1
ATOM 2395 O O . TYR B 1 86 ? 12.375 6.055 -4.73 1 88.81 86 TYR B O 1
ATOM 2403 N N . PRO B 1 87 ? 11.742 5.746 -2.611 1 85.38 87 PRO B N 1
ATOM 2404 C CA . PRO B 1 87 ? 12.195 7.113 -2.34 1 85.38 87 PRO B CA 1
ATOM 2405 C C . PRO B 1 87 ? 13.688 7.297 -2.578 1 85.38 87 PRO B C 1
ATOM 2407 O O . PRO B 1 87 ? 14.125 8.375 -2.979 1 85.38 87 PRO B O 1
ATOM 2410 N N . ALA B 1 88 ? 14.445 6.309 -2.266 1 85.19 88 ALA B N 1
ATOM 2411 C CA . ALA B 1 88 ? 15.891 6.383 -2.461 1 85.19 88 ALA B CA 1
ATOM 2412 C C . ALA B 1 88 ? 16.25 6.422 -3.947 1 85.19 88 ALA B C 1
ATOM 2414 O O . ALA B 1 88 ? 17.344 6.848 -4.32 1 85.19 88 ALA B O 1
ATOM 2415 N N . MET B 1 89 ? 15.297 5.953 -4.723 1 82.81 89 MET B N 1
ATOM 2416 C CA . MET B 1 89 ? 15.492 5.977 -6.172 1 82.81 89 MET B CA 1
ATOM 2417 C C . MET B 1 89 ? 15.062 7.32 -6.758 1 82.81 89 MET B C 1
ATOM 2419 O O . MET B 1 89 ? 15.461 7.676 -7.863 1 82.81 89 MET B O 1
ATOM 2423 N N . ALA B 1 90 ? 13.992 7.93 -6.156 1 68.81 90 ALA B N 1
ATOM 2424 C CA . ALA B 1 90 ? 13.32 9.102 -6.711 1 68.81 90 ALA B CA 1
ATOM 2425 C C . ALA B 1 90 ? 14.258 10.305 -6.742 1 68.81 90 ALA B C 1
ATOM 2427 O O . ALA B 1 90 ? 13.836 11.422 -7.059 1 68.81 90 ALA B O 1
ATOM 2428 N N . ASN B 1 91 ? 15.375 10.07 -7.148 1 57.91 91 ASN B N 1
ATOM 2429 C CA . ASN B 1 91 ? 16.062 11.266 -7.621 1 57.91 91 ASN B CA 1
ATOM 2430 C C . ASN B 1 91 ? 15.477 11.758 -8.945 1 57.91 91 ASN B C 1
ATOM 2432 O O . ASN B 1 91 ? 14.656 11.078 -9.555 1 57.91 91 ASN B O 1
ATOM 2436 N N . GLU B 1 92 ? 15.609 13.094 -9.32 1 50.22 92 GLU B N 1
ATOM 2437 C CA . GLU B 1 92 ? 15.008 13.781 -10.461 1 50.22 92 GLU B CA 1
ATOM 2438 C C . GLU B 1 92 ? 14.773 12.82 -11.617 1 50.22 92 GLU B C 1
ATOM 2440 O O . GLU B 1 92 ? 13.695 12.812 -12.219 1 50.22 92 GLU B O 1
ATOM 2445 N N . ASP B 1 93 ? 15.688 12.148 -12.07 1 48.69 93 ASP B N 1
ATOM 2446 C CA . ASP B 1 93 ? 15.609 11.336 -13.281 1 48.69 93 ASP B CA 1
ATOM 2447 C C . ASP B 1 93 ? 14.82 10.055 -13.031 1 48.69 93 ASP B C 1
ATOM 2449 O O . ASP B 1 93 ? 14.211 9.508 -13.953 1 48.69 93 ASP B O 1
ATOM 2453 N N . SER B 1 94 ? 14.672 9.727 -11.727 1 54.38 94 SER B N 1
ATOM 2454 C CA . SER B 1 94 ? 14.188 8.391 -11.398 1 54.38 94 SER B CA 1
ATOM 2455 C C . SER B 1 94 ? 12.773 8.438 -10.82 1 54.38 94 SER B C 1
ATOM 2457 O O . SER B 1 94 ? 12.172 7.395 -10.562 1 54.38 94 SER B O 1
ATOM 2459 N N . ARG B 1 95 ? 12.18 9.578 -10.875 1 56.31 95 ARG B N 1
ATOM 2460 C CA . ARG B 1 95 ? 10.828 9.75 -10.344 1 56.31 95 ARG B CA 1
ATOM 2461 C C . ARG B 1 95 ? 9.797 9.055 -11.234 1 56.31 95 ARG B C 1
ATOM 2463 O O . ARG B 1 95 ? 8.836 8.469 -10.734 1 56.31 95 ARG B O 1
ATOM 2470 N N . THR B 1 96 ? 10.188 9.062 -12.5 1 61.72 96 THR B N 1
ATOM 2471 C CA . THR B 1 96 ? 9.266 8.422 -13.438 1 61.72 96 THR B CA 1
ATOM 2472 C C . THR B 1 96 ? 9.195 6.918 -13.195 1 61.72 96 THR B C 1
ATOM 2474 O O . THR B 1 96 ? 8.109 6.336 -13.18 1 61.72 96 THR B O 1
ATOM 2477 N N . SER B 1 97 ? 10.375 6.391 -12.883 1 68.56 97 SER B N 1
ATOM 2478 C CA . SER B 1 97 ? 10.406 4.945 -12.68 1 68.56 97 SER B CA 1
ATOM 2479 C C . SER B 1 97 ? 9.734 4.555 -11.367 1 68.56 97 SER B C 1
ATOM 2481 O O . SER B 1 97 ? 8.977 3.586 -11.32 1 68.56 97 SER B O 1
ATOM 2483 N N . ALA B 1 98 ? 9.977 5.328 -10.398 1 72.19 98 ALA B N 1
ATOM 2484 C CA . ALA B 1 98 ? 9.352 5.043 -9.109 1 72.19 98 ALA B CA 1
ATOM 2485 C C . ALA B 1 98 ? 7.84 5.211 -9.18 1 72.19 98 ALA B C 1
ATOM 2487 O O . ALA B 1 98 ? 7.09 4.395 -8.641 1 72.19 98 ALA B O 1
ATOM 2488 N N . GLY B 1 99 ? 7.426 6.238 -9.922 1 73.88 99 GLY B N 1
ATOM 2489 C CA . GLY B 1 99 ? 6 6.449 -10.102 1 73.88 99 GLY B CA 1
ATOM 2490 C C . GLY B 1 99 ? 5.309 5.281 -10.781 1 73.88 99 GLY B C 1
ATOM 2491 O O . GLY B 1 99 ? 4.219 4.875 -10.375 1 73.88 99 GLY B O 1
ATOM 2492 N N . MET B 1 100 ? 5.992 4.766 -11.703 1 79.19 100 MET B N 1
ATOM 2493 C CA . MET B 1 100 ? 5.441 3.615 -12.414 1 79.19 100 MET B CA 1
ATOM 2494 C C . MET B 1 100 ? 5.355 2.398 -11.5 1 79.19 100 MET B C 1
ATOM 2496 O O . MET B 1 100 ? 4.391 1.637 -11.555 1 79.19 100 MET B O 1
ATOM 2500 N N . SER B 1 101 ? 6.367 2.264 -10.711 1 85.19 101 SER B N 1
ATOM 2501 C CA . SER B 1 101 ? 6.387 1.113 -9.812 1 85.19 101 SER B CA 1
ATOM 2502 C C . SER B 1 101 ? 5.262 1.194 -8.781 1 85.19 101 SER B C 1
ATOM 2504 O O . SER B 1 101 ? 4.637 0.182 -8.461 1 85.19 101 SER B O 1
ATOM 2506 N N . TYR B 1 102 ? 4.98 2.377 -8.328 1 83.5 102 TYR B N 1
ATOM 2507 C CA . TYR B 1 102 ? 3.85 2.57 -7.426 1 83.5 102 TYR B CA 1
ATOM 2508 C C . TYR B 1 102 ? 2.539 2.191 -8.109 1 83.5 102 TYR B C 1
ATOM 2510 O O . TYR B 1 102 ? 1.696 1.514 -7.516 1 83.5 102 TYR B O 1
ATOM 2518 N N . GLU B 1 103 ? 2.424 2.584 -9.281 1 79.25 103 GLU B N 1
ATOM 2519 C CA . GLU B 1 103 ? 1.219 2.285 -10.047 1 79.25 103 GLU B CA 1
ATOM 2520 C C . GLU B 1 103 ? 1.068 0.784 -10.281 1 79.25 103 GLU B C 1
ATOM 2522 O O . GLU B 1 103 ? -0.037 0.245 -10.195 1 79.25 103 GLU B O 1
ATOM 2527 N N . GLU B 1 104 ? 2.131 0.184 -10.555 1 86.25 104 GLU B N 1
ATOM 2528 C CA . GLU B 1 104 ? 2.104 -1.261 -10.766 1 86.25 104 GLU B CA 1
ATOM 2529 C C . GLU B 1 104 ? 1.663 -1.993 -9.5 1 86.25 104 GLU B C 1
ATOM 2531 O O . GLU B 1 104 ? 0.861 -2.928 -9.57 1 86.25 104 GLU B O 1
ATOM 2536 N N . HIS B 1 105 ? 2.139 -1.562 -8.367 1 90.62 105 HIS B N 1
ATOM 2537 C CA . HIS B 1 105 ? 1.725 -2.154 -7.102 1 90.62 105 HIS B CA 1
ATOM 2538 C C . HIS B 1 105 ? 0.232 -1.952 -6.859 1 90.62 105 HIS B C 1
ATOM 2540 O O . HIS B 1 105 ? -0.469 -2.887 -6.465 1 90.62 105 HIS B O 1
ATOM 2546 N N . ALA B 1 106 ? -0.202 -0.758 -7.191 1 82.62 106 ALA B N 1
ATOM 2547 C CA . ALA B 1 106 ? -1.615 -0.442 -6.996 1 82.62 106 ALA B CA 1
ATOM 2548 C C . ALA B 1 106 ? -2.5 -1.307 -7.891 1 82.62 106 ALA B C 1
ATOM 2550 O O . ALA B 1 106 ? -3.51 -1.849 -7.434 1 82.62 106 ALA B O 1
ATOM 2551 N N . MET B 1 107 ? -2.121 -1.46 -9.039 1 83.5 107 MET B N 1
ATOM 2552 C CA . MET B 1 107 ? -2.902 -2.25 -9.984 1 83.5 107 MET B CA 1
ATOM 2553 C C . MET B 1 107 ? -2.941 -3.717 -9.57 1 83.5 107 MET B C 1
ATOM 2555 O O . MET B 1 107 ? -3.975 -4.375 -9.695 1 83.5 107 MET B O 1
ATOM 2559 N N . THR B 1 108 ? -1.82 -4.164 -9.148 1 90.62 108 THR B N 1
ATOM 2560 C CA . THR B 1 108 ? -1.783 -5.539 -8.664 1 90.62 108 THR B CA 1
ATOM 2561 C C . THR B 1 108 ? -2.779 -5.734 -7.527 1 90.62 108 THR B C 1
ATOM 2563 O O . THR B 1 108 ? -3.527 -6.719 -7.512 1 90.62 108 THR B O 1
ATOM 2566 N N . ARG B 1 109 ? -2.842 -4.832 -6.684 1 87.94 109 ARG B N 1
ATOM 2567 C CA . ARG B 1 109 ? -3.748 -4.922 -5.543 1 87.94 109 ARG B CA 1
ATOM 2568 C C . ARG B 1 109 ? -5.203 -4.883 -5.996 1 87.94 109 ARG B C 1
ATOM 2570 O O . ARG B 1 109 ? -6.035 -5.648 -5.5 1 87.94 109 ARG B O 1
ATOM 2577 N N . ILE B 1 110 ? -5.453 -4.023 -6.941 1 81.56 110 ILE B N 1
ATOM 2578 C CA . ILE B 1 110 ? -6.801 -3.908 -7.484 1 81.56 110 ILE B CA 1
ATOM 2579 C C . ILE B 1 110 ? -7.223 -5.234 -8.109 1 81.56 110 ILE B C 1
ATOM 2581 O O . ILE B 1 110 ? -8.32 -5.73 -7.848 1 81.56 110 ILE B O 1
ATOM 2585 N N . GLU B 1 111 ? -6.359 -5.758 -8.852 1 86.25 111 GLU B N 1
ATOM 2586 C CA . GLU B 1 111 ? -6.676 -7 -9.547 1 86.25 111 GLU B CA 1
ATOM 2587 C C . GLU B 1 111 ? -6.812 -8.164 -8.57 1 86.25 111 GLU B C 1
ATOM 2589 O O . GLU B 1 111 ? -7.629 -9.07 -8.781 1 86.25 111 GLU B O 1
ATOM 2594 N N . MET B 1 112 ? -6.027 -8.18 -7.547 1 90.06 112 MET B N 1
ATOM 2595 C CA . MET B 1 112 ? -6.152 -9.203 -6.512 1 90.06 112 MET B CA 1
ATOM 2596 C C . MET B 1 112 ? -7.52 -9.141 -5.844 1 90.06 112 MET B C 1
ATOM 2598 O O . MET B 1 112 ? -8.125 -10.172 -5.551 1 90.06 112 MET B O 1
ATOM 2602 N N . GLY B 1 113 ? -7.977 -7.977 -5.594 1 83.5 113 GLY B N 1
ATOM 2603 C CA . GLY B 1 113 ? -9.305 -7.809 -5.031 1 83.5 113 GLY B CA 1
ATOM 2604 C C . GLY B 1 113 ? -10.406 -8.359 -5.922 1 83.5 113 GLY B C 1
ATOM 2605 O O . GLY B 1 113 ? -11.383 -8.93 -5.43 1 83.5 113 GLY B O 1
ATOM 2606 N N . GLY B 1 114 ? -10.25 -8.211 -7.219 1 82 114 GLY B N 1
ATOM 2607 C CA . GLY B 1 114 ? -11.227 -8.711 -8.18 1 82 114 GLY B CA 1
ATOM 2608 C C . GLY B 1 114 ? -11.336 -10.227 -8.188 1 82 114 GLY B C 1
ATOM 2609 O O . GLY B 1 114 ? -12.375 -10.773 -8.57 1 82 114 GLY B O 1
ATOM 2610 N N . LEU B 1 115 ? -10.328 -10.898 -7.734 1 88.88 115 LEU B N 1
ATOM 2611 C CA . LEU B 1 115 ? -10.328 -12.359 -7.699 1 88.88 115 LEU B CA 1
ATOM 2612 C C . LEU B 1 115 ? -11.336 -12.883 -6.688 1 88.88 115 LEU B C 1
ATOM 2614 O O . LEU B 1 115 ? -11.883 -13.977 -6.859 1 88.88 115 LEU B O 1
ATOM 2618 N N . GLU B 1 116 ? -11.617 -12.18 -5.664 1 81.31 116 GLU B N 1
ATOM 2619 C CA . GLU B 1 116 ? -12.461 -12.625 -4.559 1 81.31 116 GLU B CA 1
ATOM 2620 C C . GLU B 1 116 ? -13.922 -12.75 -4.992 1 81.31 116 GLU B C 1
ATOM 2622 O O . GLU B 1 116 ? -14.719 -13.414 -4.324 1 81.31 116 GLU B O 1
ATOM 2627 N N . THR B 1 117 ? -14.258 -12.125 -6.125 1 79.81 117 THR B N 1
ATOM 2628 C CA . THR B 1 117 ? -15.648 -12.133 -6.578 1 79.81 117 THR B CA 1
ATOM 2629 C C . THR B 1 117 ? -15.883 -13.273 -7.566 1 79.81 117 THR B C 1
ATOM 2631 O O . THR B 1 117 ? -17.016 -13.469 -8.031 1 79.81 117 THR B O 1
ATOM 2634 N N . LEU B 1 118 ? -14.859 -14.031 -7.891 1 88.88 118 LEU B N 1
ATOM 2635 C CA . LEU B 1 118 ? -14.953 -15.094 -8.891 1 88.88 118 LEU B CA 1
ATOM 2636 C C . LEU B 1 118 ? -15.039 -16.453 -8.219 1 88.88 118 LEU B C 1
ATOM 2638 O O . LEU B 1 118 ? -14.602 -16.625 -7.074 1 88.88 118 LEU B O 1
ATOM 2642 N N . ASP B 1 119 ? -15.633 -17.484 -8.984 1 93.44 119 ASP B N 1
ATOM 2643 C CA . ASP B 1 119 ? -15.531 -18.875 -8.555 1 93.44 119 ASP B CA 1
ATOM 2644 C C . ASP B 1 119 ? -14.078 -19.328 -8.484 1 93.44 119 ASP B C 1
ATOM 2646 O O . ASP B 1 119 ? -13.391 -19.391 -9.508 1 93.44 119 ASP B O 1
ATOM 2650 N N . PRO B 1 120 ? -13.617 -19.594 -7.262 1 94.75 120 PRO B N 1
ATOM 2651 C CA . PRO B 1 120 ? -12.195 -19.906 -7.098 1 94.75 120 PRO B CA 1
ATOM 2652 C C . PRO B 1 120 ? -11.758 -21.109 -7.934 1 94.75 120 PRO B C 1
ATOM 2654 O O . PRO B 1 120 ? -10.578 -21.25 -8.258 1 94.75 120 PRO B O 1
ATOM 2657 N N . MET B 1 121 ? -12.719 -21.891 -8.25 1 96.06 121 MET B N 1
ATOM 2658 C CA . MET B 1 121 ? -12.328 -23.078 -9.008 1 96.06 121 MET B CA 1
ATOM 2659 C C . MET B 1 121 ? -12.719 -22.938 -10.469 1 96.06 121 MET B C 1
ATOM 2661 O O . MET B 1 121 ? -12.547 -23.875 -11.258 1 96.06 121 MET B O 1
ATOM 2665 N N . GLY B 1 122 ? -13.18 -21.828 -10.852 1 96.12 122 GLY B N 1
ATOM 2666 C CA . GLY B 1 122 ? -13.586 -21.594 -12.227 1 96.12 122 GLY B CA 1
ATOM 2667 C C . GLY B 1 122 ? -12.438 -21.156 -13.117 1 96.12 122 GLY B C 1
ATOM 2668 O O . GLY B 1 122 ? -11.391 -20.719 -12.625 1 96.12 122 GLY B O 1
ATOM 2669 N N . GLN B 1 123 ? -12.641 -21.219 -14.438 1 96.06 123 GLN B N 1
ATOM 2670 C CA . GLN B 1 123 ? -11.633 -20.859 -15.422 1 96.06 123 GLN B CA 1
ATOM 2671 C C . GLN B 1 123 ? -11.344 -19.359 -15.398 1 96.06 123 GLN B C 1
ATOM 2673 O O . GLN B 1 123 ? -10.203 -18.938 -15.609 1 96.06 123 GLN B O 1
ATOM 2678 N N . GLU B 1 124 ? -12.297 -18.594 -15.188 1 94.44 124 GLU B N 1
ATOM 2679 C CA . GLU B 1 124 ? -12.102 -17.141 -15.148 1 94.44 124 GLU B CA 1
ATOM 2680 C C . GLU B 1 124 ? -11.125 -16.734 -14.047 1 94.44 124 GLU B C 1
ATOM 2682 O O . GLU B 1 124 ? -10.32 -15.828 -14.227 1 94.44 124 GLU B O 1
ATOM 2687 N N . TRP B 1 125 ? -11.266 -17.375 -12.93 1 94.81 125 TRP B N 1
ATOM 2688 C CA . TRP B 1 125 ? -10.352 -17.141 -11.82 1 94.81 125 TRP B CA 1
ATOM 2689 C C . TRP B 1 125 ? -8.914 -17.453 -12.227 1 94.81 125 TRP B C 1
ATOM 2691 O O . TRP B 1 125 ? -8.008 -16.656 -12 1 94.81 125 TRP B O 1
ATOM 2701 N N . ARG B 1 126 ? -8.734 -18.516 -12.859 1 95.12 126 ARG B N 1
ATOM 2702 C CA . ARG B 1 126 ? -7.406 -18.969 -13.273 1 95.12 126 ARG B CA 1
ATOM 2703 C C . ARG B 1 126 ? -6.793 -18 -14.273 1 95.12 126 ARG B C 1
ATOM 2705 O O . ARG B 1 126 ? -5.609 -17.672 -14.18 1 95.12 126 ARG B O 1
ATOM 2712 N N . ASP B 1 127 ? -7.613 -17.609 -15.195 1 93.94 127 ASP B N 1
ATOM 2713 C CA . ASP B 1 127 ? -7.137 -16.672 -16.203 1 93.94 127 ASP B CA 1
ATOM 2714 C C . ASP B 1 127 ? -6.703 -15.359 -15.562 1 93.94 127 ASP B C 1
ATOM 2716 O O . ASP B 1 127 ? -5.648 -14.812 -15.898 1 93.94 127 ASP B O 1
ATOM 2720 N N . LYS B 1 128 ? -7.469 -14.875 -14.664 1 92.31 128 LYS B N 1
ATOM 2721 C CA . LYS B 1 128 ? -7.152 -13.617 -14 1 92.31 128 LYS B CA 1
ATOM 2722 C C . LYS B 1 128 ? -5.883 -13.734 -13.164 1 92.31 128 LYS B C 1
ATOM 2724 O O . LYS B 1 128 ? -5.023 -12.852 -13.195 1 92.31 128 LYS B O 1
ATOM 2729 N N . LEU B 1 129 ? -5.816 -14.805 -12.422 1 95.25 129 LEU B N 1
ATOM 2730 C CA . LEU B 1 129 ? -4.602 -14.992 -11.633 1 95.25 129 LEU B CA 1
ATOM 2731 C C . LEU B 1 129 ? -3.379 -15.094 -12.539 1 95.25 129 LEU B C 1
ATOM 2733 O O . LEU B 1 129 ? -2.307 -14.586 -12.203 1 95.25 129 LEU B O 1
ATOM 2737 N N . GLY B 1 130 ? -3.572 -15.758 -13.633 1 93.38 130 GLY B N 1
ATOM 2738 C CA . GLY B 1 130 ? -2.49 -15.82 -14.602 1 93.38 130 GLY B CA 1
ATOM 2739 C C . GLY B 1 130 ? -2.055 -14.461 -15.102 1 93.38 130 GLY B C 1
ATOM 2740 O O . GLY B 1 130 ? -0.857 -14.195 -15.234 1 93.38 130 GLY B O 1
ATOM 2741 N N . HIS B 1 131 ? -2.977 -13.641 -15.344 1 92.31 131 HIS B N 1
ATOM 2742 C CA . HIS B 1 131 ? -2.682 -12.281 -15.781 1 92.31 131 HIS B CA 1
ATOM 2743 C C . HIS B 1 131 ? -1.938 -11.508 -14.695 1 92.31 131 HIS B C 1
ATOM 2745 O O . HIS B 1 131 ? -0.965 -10.805 -14.984 1 92.31 131 HIS B O 1
ATOM 2751 N N . ILE B 1 132 ? -2.408 -11.625 -13.5 1 93.81 132 ILE B N 1
ATOM 2752 C CA . ILE B 1 132 ? -1.755 -10.953 -12.383 1 93.81 132 ILE B CA 1
ATOM 2753 C C . ILE B 1 132 ? -0.318 -11.453 -12.25 1 93.81 132 ILE B C 1
ATOM 2755 O O . ILE B 1 132 ? 0.611 -10.656 -12.094 1 93.81 132 ILE B O 1
ATOM 2759 N N . ARG B 1 133 ? -0.184 -12.727 -12.328 1 95.06 133 ARG B N 1
ATOM 2760 C CA . ARG B 1 133 ? 1.142 -13.328 -12.219 1 95.06 133 ARG B CA 1
ATOM 2761 C C . ARG B 1 133 ? 2.072 -12.789 -13.305 1 95.06 133 ARG B C 1
ATOM 2763 O O . ARG B 1 133 ? 3.221 -12.438 -13.023 1 95.06 133 ARG B O 1
ATOM 2770 N N . GLY B 1 134 ? 1.604 -12.781 -14.492 1 93.31 134 GLY B N 1
ATOM 2771 C CA . GLY B 1 134 ? 2.414 -12.25 -15.578 1 93.31 134 GLY B CA 1
ATOM 2772 C C . GLY B 1 134 ? 2.869 -10.828 -15.336 1 93.31 134 GLY B C 1
ATOM 2773 O O . GLY B 1 134 ? 4.031 -10.492 -15.57 1 93.31 134 GLY B O 1
ATOM 2774 N N . ALA B 1 135 ? 2.008 -9.992 -14.883 1 91.81 135 ALA B N 1
ATOM 2775 C CA . ALA B 1 135 ? 2.332 -8.594 -14.594 1 91.81 135 ALA B CA 1
ATOM 2776 C C . ALA B 1 135 ? 3.367 -8.492 -13.477 1 91.81 135 ALA B C 1
ATOM 2778 O O . ALA B 1 135 ? 4.293 -7.68 -13.555 1 91.81 135 ALA B O 1
ATOM 2779 N N . VAL B 1 136 ? 3.17 -9.289 -12.469 1 95.94 136 VAL B N 1
ATOM 2780 C CA . VAL B 1 136 ? 4.082 -9.266 -11.336 1 95.94 136 VAL B CA 1
ATOM 2781 C C . VAL B 1 136 ? 5.461 -9.758 -11.766 1 95.94 136 VAL B C 1
ATOM 2783 O O . VAL B 1 136 ? 6.484 -9.188 -11.375 1 95.94 136 VAL B O 1
ATOM 2786 N N . LEU B 1 137 ? 5.496 -10.789 -12.562 1 95.06 137 LEU B N 1
ATOM 2787 C CA . LEU B 1 137 ? 6.773 -11.289 -13.055 1 95.06 137 LEU B CA 1
ATOM 2788 C C . LEU B 1 137 ? 7.492 -10.234 -13.883 1 95.06 137 LEU B C 1
ATOM 2790 O O . LEU B 1 137 ? 8.711 -10.086 -13.789 1 95.06 137 LEU B O 1
ATOM 2794 N N . HIS B 1 138 ? 6.789 -9.523 -14.68 1 93.56 138 HIS B N 1
ATOM 2795 C CA . HIS B 1 138 ? 7.375 -8.438 -15.453 1 93.56 138 HIS B CA 1
ATOM 2796 C C . HIS B 1 138 ? 7.926 -7.344 -14.539 1 93.56 138 HIS B C 1
ATOM 2798 O O . HIS B 1 138 ? 9.023 -6.836 -14.773 1 93.56 138 HIS B O 1
ATOM 2804 N N . HIS B 1 139 ? 7.152 -6.973 -13.555 1 94.5 139 HIS B N 1
ATOM 2805 C CA . HIS B 1 139 ? 7.586 -6 -12.555 1 94.5 139 HIS B CA 1
ATOM 2806 C C . HIS B 1 139 ? 8.883 -6.441 -11.883 1 94.5 139 HIS B C 1
ATOM 2808 O O . HIS B 1 139 ? 9.812 -5.648 -11.734 1 94.5 139 HIS B O 1
ATOM 2814 N N . VAL B 1 140 ? 8.922 -7.668 -11.484 1 96.19 140 VAL B N 1
ATOM 2815 C CA . VAL B 1 140 ? 10.086 -8.242 -10.812 1 96.19 140 VAL B CA 1
ATOM 2816 C C . VAL B 1 140 ? 11.289 -8.211 -11.75 1 96.19 140 VAL B C 1
ATOM 2818 O O . VAL B 1 140 ? 12.398 -7.867 -11.336 1 96.19 140 VAL B O 1
ATOM 2821 N N . TYR B 1 141 ? 11.039 -8.539 -12.992 1 95.5 141 TYR B N 1
ATOM 2822 C CA . TYR B 1 141 ? 12.102 -8.5 -13.992 1 95.5 141 TYR B CA 1
ATOM 2823 C C . TYR B 1 141 ? 12.695 -7.105 -14.102 1 95.5 141 TYR B C 1
ATOM 2825 O O . TYR B 1 141 ? 13.922 -6.949 -14.148 1 95.5 141 TYR B O 1
ATOM 2833 N N . ALA B 1 142 ? 11.93 -6.129 -14.164 1 93.44 142 ALA B N 1
ATOM 2834 C CA . ALA B 1 142 ? 12.391 -4.75 -14.273 1 93.44 142 ALA B CA 1
ATOM 2835 C C . ALA B 1 142 ? 13.219 -4.355 -13.055 1 93.44 142 ALA B C 1
ATOM 2837 O O . ALA B 1 142 ? 14.25 -3.682 -13.188 1 93.44 142 ALA B O 1
ATOM 2838 N N . GLU B 1 143 ? 12.773 -4.77 -11.93 1 95.88 143 GLU B N 1
ATOM 2839 C CA . GLU B 1 143 ? 13.484 -4.43 -10.695 1 95.88 143 GLU B CA 1
ATOM 2840 C C . GLU B 1 143 ? 14.828 -5.148 -10.617 1 95.88 143 GLU B C 1
ATOM 2842 O O . GLU B 1 143 ? 15.859 -4.52 -10.391 1 95.88 143 GLU B O 1
ATOM 2847 N N . GLU B 1 144 ? 14.805 -6.395 -10.875 1 97.44 144 GLU B N 1
ATOM 2848 C CA . GLU B 1 144 ? 16.016 -7.207 -10.742 1 97.44 144 GLU B CA 1
ATOM 2849 C C . GLU B 1 144 ? 16.984 -6.941 -11.883 1 97.44 144 GLU B C 1
ATOM 2851 O O . GLU B 1 144 ? 18.203 -7.016 -11.695 1 97.44 144 GLU B O 1
ATOM 2856 N N . GLY B 1 145 ? 16.484 -6.621 -12.984 1 96.25 145 GLY B N 1
ATOM 2857 C CA . GLY B 1 145 ? 17.312 -6.426 -14.156 1 96.25 145 GLY B CA 1
ATOM 2858 C C . GLY B 1 145 ? 17.938 -5.043 -14.219 1 96.25 145 GLY B C 1
ATOM 2859 O O . GLY B 1 145 ? 19.031 -4.871 -14.75 1 96.25 145 GLY B O 1
ATOM 2860 N N . GLU B 1 146 ? 17.203 -4.027 -13.711 1 94.12 146 GLU B N 1
ATOM 2861 C CA . GLU B 1 146 ? 17.672 -2.662 -13.938 1 94.12 146 GLU B CA 1
ATOM 2862 C C . GLU B 1 146 ? 17.562 -1.828 -12.664 1 94.12 146 GLU B C 1
ATOM 2864 O O . GLU B 1 146 ? 18.562 -1.284 -12.188 1 94.12 146 GLU B O 1
ATOM 2869 N N . ARG B 1 147 ? 16.516 -1.729 -12.039 1 92.44 147 ARG B N 1
ATOM 2870 C CA . ARG B 1 147 ? 16.25 -0.744 -11 1 92.44 147 ARG B CA 1
ATOM 2871 C C . ARG B 1 147 ? 17.094 -1.022 -9.758 1 92.44 147 ARG B C 1
ATOM 2873 O O . ARG B 1 147 ? 17.703 -0.11 -9.195 1 92.44 147 ARG B O 1
ATOM 2880 N N . PHE B 1 148 ? 17.109 -2.279 -9.328 1 95.31 148 PHE B N 1
ATOM 2881 C CA . PHE B 1 148 ? 17.828 -2.613 -8.109 1 95.31 148 PHE B CA 1
ATOM 2882 C C . PHE B 1 148 ? 19.344 -2.486 -8.328 1 95.31 148 PHE B C 1
ATOM 2884 O O . PHE B 1 148 ? 20.047 -1.89 -7.512 1 95.31 148 PHE B O 1
ATOM 2891 N N . PRO B 1 149 ? 19.875 -2.998 -9.445 1 95.69 149 PRO B N 1
ATOM 2892 C CA . PRO B 1 149 ? 21.297 -2.789 -9.703 1 95.69 149 PRO B CA 1
ATOM 2893 C C . PRO B 1 149 ? 21.672 -1.31 -9.773 1 95.69 149 PRO B C 1
ATOM 2895 O O . PRO B 1 149 ? 22.719 -0.913 -9.266 1 95.69 149 PRO B O 1
ATOM 2898 N N . GLU B 1 150 ? 20.812 -0.519 -10.367 1 92.12 150 GLU B N 1
ATOM 2899 C CA . GLU B 1 150 ? 21.078 0.916 -10.445 1 92.12 150 GLU B CA 1
ATOM 2900 C C . GLU B 1 150 ? 21.094 1.553 -9.062 1 92.12 150 GLU B C 1
ATOM 2902 O O . GLU B 1 150 ? 21.969 2.375 -8.758 1 92.12 150 GLU B O 1
ATOM 2907 N N . LEU B 1 151 ? 20.188 1.175 -8.266 1 92.62 151 LEU B N 1
ATOM 2908 C CA . LEU B 1 151 ? 20.141 1.709 -6.906 1 92.62 151 LEU B CA 1
ATOM 2909 C C . LEU B 1 151 ? 21.391 1.291 -6.129 1 92.62 151 LEU B C 1
ATOM 2911 O O . LEU B 1 151 ? 22 2.111 -5.438 1 92.62 151 LEU B O 1
ATOM 2915 N N . ARG B 1 152 ? 21.75 0.062 -6.258 1 94.12 152 ARG B N 1
ATOM 2916 C CA . ARG B 1 152 ? 22.938 -0.466 -5.582 1 94.12 152 ARG B CA 1
ATOM 2917 C C . ARG B 1 152 ? 24.172 0.334 -5.949 1 94.12 152 ARG B C 1
ATOM 2919 O O . ARG B 1 152 ? 25 0.634 -5.086 1 94.12 152 ARG B O 1
ATOM 2926 N N . LYS B 1 153 ? 24.266 0.727 -7.117 1 92.56 153 LYS B N 1
ATOM 2927 C CA . LYS B 1 153 ? 25.422 1.47 -7.602 1 92.56 153 LYS B CA 1
ATOM 2928 C C . LYS B 1 153 ? 25.375 2.924 -7.145 1 92.56 153 LYS B C 1
ATOM 2930 O O . LYS B 1 153 ? 26.422 3.555 -6.957 1 92.56 153 LYS B O 1
ATOM 2935 N N . ALA B 1 154 ? 24.234 3.387 -6.918 1 90.69 154 ALA B N 1
ATOM 2936 C CA . ALA B 1 154 ? 24.062 4.82 -6.715 1 90.69 154 ALA B CA 1
ATOM 2937 C C . ALA B 1 154 ? 24.172 5.184 -5.238 1 90.69 154 ALA B C 1
ATOM 2939 O O . ALA B 1 154 ? 24.344 6.355 -4.891 1 90.69 154 ALA B O 1
ATOM 2940 N N . ILE B 1 155 ? 24.094 4.18 -4.355 1 91.62 155 ILE B N 1
ATOM 2941 C CA . ILE B 1 155 ? 23.969 4.543 -2.947 1 91.62 155 ILE B CA 1
ATOM 2942 C C . ILE B 1 155 ? 25.297 4.297 -2.23 1 91.62 155 ILE B C 1
ATOM 2944 O O . ILE B 1 155 ? 26.062 3.412 -2.613 1 91.62 155 ILE B O 1
ATOM 2948 N N . SER B 1 156 ? 25.578 5.172 -1.184 1 93.44 156 SER B N 1
ATOM 2949 C CA . SER B 1 156 ? 26.766 5.004 -0.344 1 93.44 156 SER B CA 1
ATOM 2950 C C . SER B 1 156 ? 26.625 3.789 0.568 1 93.44 156 SER B C 1
ATOM 2952 O O . SER B 1 156 ? 25.516 3.285 0.779 1 93.44 156 SER B O 1
ATOM 2954 N N . PRO B 1 157 ? 27.719 3.312 1.121 1 94.06 157 PRO B N 1
ATOM 2955 C CA . PRO B 1 157 ? 27.641 2.215 2.088 1 94.06 157 PRO B CA 1
ATOM 2956 C C . PRO B 1 157 ? 26.766 2.553 3.299 1 94.06 157 PRO B C 1
ATOM 2958 O O . PRO B 1 157 ? 26.078 1.681 3.82 1 94.06 157 PRO B O 1
ATOM 2961 N N . GLN B 1 158 ? 26.859 3.748 3.689 1 93.62 158 GLN B N 1
ATOM 2962 C CA . GLN B 1 158 ? 26.047 4.176 4.82 1 93.62 158 GLN B CA 1
ATOM 2963 C C . GLN B 1 158 ? 24.562 4.125 4.477 1 93.62 158 GLN B C 1
ATOM 2965 O O . GLN B 1 158 ? 23.75 3.631 5.266 1 93.62 158 GLN B O 1
ATOM 2970 N N . ASP B 1 159 ? 24.234 4.555 3.301 1 92.12 159 ASP B N 1
ATOM 2971 C CA . ASP B 1 159 ? 22.844 4.496 2.85 1 92.12 159 ASP B CA 1
ATOM 2972 C C . ASP B 1 159 ? 22.391 3.053 2.656 1 92.12 159 ASP B C 1
ATOM 2974 O O . ASP B 1 159 ? 21.25 2.713 2.957 1 92.12 159 ASP B O 1
ATOM 2978 N N . ASP B 1 160 ? 23.312 2.332 2.168 1 94.62 160 ASP B N 1
ATOM 2979 C CA . ASP B 1 160 ? 23.016 0.917 1.972 1 94.62 160 ASP B CA 1
ATOM 2980 C C . ASP B 1 160 ? 22.609 0.253 3.285 1 94.62 160 ASP B C 1
ATOM 2982 O O . ASP B 1 160 ? 21.609 -0.469 3.336 1 94.62 160 ASP B O 1
ATOM 2986 N N . GLN B 1 161 ? 23.297 0.527 4.316 1 95.25 161 GLN B N 1
ATOM 2987 C CA . GLN B 1 161 ? 23 -0.03 5.629 1 95.25 161 GLN B CA 1
ATOM 2988 C C . GLN B 1 161 ? 21.688 0.508 6.168 1 95.25 161 GLN B C 1
ATOM 2990 O O . GLN B 1 161 ? 20.875 -0.244 6.727 1 95.25 161 GLN B O 1
ATOM 2995 N N . ARG B 1 162 ? 21.484 1.717 5.969 1 93.44 162 ARG B N 1
ATOM 2996 C CA . ARG B 1 162 ? 20.25 2.346 6.43 1 93.44 162 ARG B CA 1
ATOM 2997 C C . ARG B 1 162 ? 19.031 1.77 5.707 1 93.44 162 ARG B C 1
ATOM 2999 O O . ARG B 1 162 ? 18.031 1.429 6.336 1 93.44 162 ARG B O 1
ATOM 3006 N N . LEU B 1 163 ? 19.141 1.687 4.398 1 94.75 163 LEU B N 1
ATOM 3007 C CA . LEU B 1 163 ? 18.062 1.131 3.605 1 94.75 163 LEU B CA 1
ATOM 3008 C C . LEU B 1 163 ? 17.766 -0.311 4.012 1 94.75 163 LEU B C 1
ATOM 3010 O O . LEU B 1 163 ? 16.609 -0.725 4.074 1 94.75 163 LEU B O 1
ATOM 3014 N N . THR B 1 164 ? 18.812 -1.06 4.273 1 97.06 164 THR B N 1
ATOM 3015 C CA . THR B 1 164 ? 18.641 -2.449 4.684 1 97.06 164 THR B CA 1
ATOM 3016 C C . THR B 1 164 ? 17.859 -2.535 5.988 1 97.06 164 THR B C 1
ATOM 3018 O O . THR B 1 164 ? 16.875 -3.285 6.082 1 97.06 164 THR B O 1
ATOM 3021 N N . ARG B 1 165 ? 18.219 -1.753 6.906 1 95.44 165 ARG B N 1
ATOM 3022 C CA . ARG B 1 165 ? 17.531 -1.759 8.195 1 95.44 165 ARG B CA 1
ATOM 3023 C C . ARG B 1 165 ? 16.078 -1.363 8.047 1 95.44 165 ARG B C 1
ATOM 3025 O O . ARG B 1 165 ? 15.188 -2.035 8.578 1 95.44 165 ARG B O 1
ATOM 3032 N N . ARG B 1 166 ? 15.852 -0.36 7.332 1 94.06 166 ARG B N 1
ATOM 3033 C CA . ARG B 1 166 ? 14.492 0.158 7.168 1 94.06 166 ARG B CA 1
ATOM 3034 C C . ARG B 1 166 ? 13.633 -0.811 6.367 1 94.06 166 ARG B C 1
ATOM 3036 O O . ARG B 1 166 ? 12.438 -0.957 6.637 1 94.06 166 ARG B O 1
ATOM 3043 N N . PHE B 1 167 ? 14.273 -1.394 5.387 1 95.88 167 PHE B N 1
ATOM 3044 C CA . PHE B 1 167 ? 13.555 -2.352 4.555 1 95.88 167 PHE B CA 1
ATOM 3045 C C . PHE B 1 167 ? 13.039 -3.518 5.391 1 95.88 167 PHE B C 1
ATOM 3047 O O . PHE B 1 167 ? 11.867 -3.885 5.301 1 95.88 167 PHE B O 1
ATOM 3054 N N . VAL B 1 168 ? 13.891 -4.02 6.215 1 94.31 168 VAL B N 1
ATOM 3055 C CA . VAL B 1 168 ? 13.539 -5.141 7.082 1 94.31 168 VAL B CA 1
ATOM 3056 C C . VAL B 1 168 ? 12.484 -4.703 8.094 1 94.31 168 VAL B C 1
ATOM 3058 O O . VAL B 1 168 ? 11.5 -5.414 8.32 1 94.31 168 VAL B O 1
ATOM 3061 N N . GLU B 1 169 ? 12.617 -3.578 8.617 1 91.38 169 GLU B N 1
ATOM 3062 C CA . GLU B 1 169 ? 11.672 -3.051 9.594 1 91.38 169 GLU B CA 1
ATOM 3063 C C . GLU B 1 169 ? 10.273 -2.924 9 1 91.38 169 GLU B C 1
ATOM 3065 O O . GLU B 1 169 ? 9.289 -3.328 9.617 1 91.38 169 GLU B O 1
ATOM 3070 N N . GLU B 1 170 ? 10.273 -2.35 7.832 1 93.19 170 GLU B N 1
ATOM 3071 C CA . GLU B 1 170 ? 8.984 -2.113 7.188 1 93.19 170 GLU B CA 1
ATOM 3072 C C . GLU B 1 170 ? 8.297 -3.43 6.832 1 93.19 170 GLU B C 1
ATOM 3074 O O . GLU B 1 170 ? 7.086 -3.574 7.012 1 93.19 170 GLU B O 1
ATOM 3079 N N . PHE B 1 171 ? 9.023 -4.348 6.305 1 93.88 171 PHE B N 1
ATOM 3080 C CA . PHE B 1 171 ? 8.461 -5.66 6 1 93.88 171 PHE B CA 1
ATOM 3081 C C . PHE B 1 171 ? 7.922 -6.324 7.258 1 93.88 171 PHE B C 1
ATOM 3083 O O . PHE B 1 171 ? 6.785 -6.805 7.273 1 93.88 171 PHE B O 1
ATOM 3090 N N . ASP B 1 172 ? 8.648 -6.285 8.336 1 90.19 172 ASP B N 1
ATOM 3091 C CA . ASP B 1 172 ? 8.32 -6.969 9.586 1 90.19 172 ASP B CA 1
ATOM 3092 C C . ASP B 1 172 ? 7.125 -6.305 10.273 1 90.19 172 ASP B C 1
ATOM 3094 O O . ASP B 1 172 ? 6.379 -6.965 11 1 90.19 172 ASP B O 1
ATOM 3098 N N . ARG B 1 173 ? 7.031 -5.062 10.023 1 89.88 173 ARG B N 1
ATOM 3099 C CA . ARG B 1 173 ? 5.906 -4.352 10.617 1 89.88 173 ARG B CA 1
ATOM 3100 C C . ARG B 1 173 ? 4.578 -4.953 10.164 1 89.88 173 ARG B C 1
ATOM 3102 O O . ARG B 1 173 ? 3.643 -5.07 10.961 1 89.88 173 ARG B O 1
ATOM 3109 N N . TYR B 1 174 ? 4.512 -5.301 8.984 1 91.69 174 TYR B N 1
ATOM 3110 C CA . TYR B 1 174 ? 3.285 -5.879 8.445 1 91.69 174 TYR B CA 1
ATOM 3111 C C . TYR B 1 174 ? 3.246 -7.383 8.672 1 91.69 174 TYR B C 1
ATOM 3113 O O . TYR B 1 174 ? 2.24 -7.922 9.141 1 91.69 174 TYR B O 1
ATOM 3121 N N . MET B 1 175 ? 4.309 -8.094 8.328 1 88.69 175 MET B N 1
ATOM 3122 C CA . MET B 1 175 ? 4.332 -9.555 8.312 1 88.69 175 MET B CA 1
ATOM 3123 C C . MET B 1 175 ? 4.473 -10.109 9.727 1 88.69 175 MET B C 1
ATOM 3125 O O . MET B 1 175 ? 4.066 -11.242 9.992 1 88.69 175 MET B O 1
ATOM 3129 N N . GLY B 1 176 ? 4.793 -9.367 10.648 1 76.69 176 GLY B N 1
ATOM 3130 C CA . GLY B 1 176 ? 5.125 -9.867 11.977 1 76.69 176 GLY B CA 1
ATOM 3131 C C . GLY B 1 176 ? 6.445 -10.617 12.008 1 76.69 176 GLY B C 1
ATOM 3132 O O . GLY B 1 176 ? 6.953 -11.039 10.969 1 76.69 176 GLY B O 1
ATOM 3133 N N . ARG B 1 177 ? 7.094 -10.547 13.172 1 59.97 177 ARG B N 1
ATOM 3134 C CA . ARG B 1 177 ? 8.352 -11.273 13.312 1 59.97 177 ARG B CA 1
ATOM 3135 C C . ARG B 1 177 ? 8.148 -12.773 13.156 1 59.97 177 ARG B C 1
ATOM 3137 O O . ARG B 1 177 ? 9.078 -13.5 12.805 1 59.97 177 ARG B O 1
ATOM 3144 N N . GLU B 1 178 ? 7.113 -13.375 13.578 1 46.62 178 GLU B N 1
ATOM 3145 C CA . GLU B 1 178 ? 6.953 -14.82 13.664 1 46.62 178 GLU B CA 1
ATOM 3146 C C . GLU B 1 178 ? 6.477 -15.406 12.344 1 46.62 178 GLU B C 1
ATOM 3148 O O . GLU B 1 178 ? 6.324 -16.625 12.211 1 46.62 178 GLU B O 1
ATOM 3153 N N . VAL B 1 179 ? 5.938 -14.797 11.609 1 43.44 179 VAL B N 1
ATOM 3154 C CA . VAL B 1 179 ? 4.906 -15.406 10.781 1 43.44 179 VAL B CA 1
ATOM 3155 C C . VAL B 1 179 ? 5.543 -16.422 9.836 1 43.44 179 VAL B C 1
ATOM 3157 O O . VAL B 1 179 ? 5.078 -17.562 9.742 1 43.44 179 VAL B O 1
ATOM 3160 N N . PHE B 1 180 ? 5.891 -16.156 8.406 1 44.34 180 PHE B N 1
ATOM 3161 C CA . PHE B 1 180 ? 5.41 -17.047 7.352 1 44.34 180 PHE B CA 1
ATOM 3162 C C . PHE B 1 180 ? 6.273 -18.297 7.258 1 44.34 180 PHE B C 1
ATOM 3164 O O . PHE B 1 180 ? 7.395 -18.25 6.75 1 44.34 180 PHE B O 1
ATOM 3171 N N . GLU B 1 181 ? 6.086 -19.047 8.148 1 41.88 181 GLU B N 1
ATOM 3172 C CA . GLU B 1 181 ? 6.75 -20.328 7.949 1 41.88 181 GLU B CA 1
ATOM 3173 C C . GLU B 1 181 ? 6.344 -20.969 6.621 1 41.88 181 GLU B C 1
ATOM 3175 O O . GLU B 1 181 ? 7.176 -21.562 5.93 1 41.88 181 GLU B O 1
ATOM 3180 N N . ALA B 1 182 ? 5.148 -21 6.336 1 39.88 182 ALA B N 1
ATOM 3181 C CA . ALA B 1 182 ? 4.684 -21.859 5.246 1 39.88 182 ALA B CA 1
ATOM 3182 C C . ALA B 1 182 ? 5.238 -21.391 3.904 1 39.88 182 ALA B C 1
ATOM 3184 O O . ALA B 1 182 ? 5.766 -22.203 3.129 1 39.88 182 ALA B O 1
ATOM 3185 N N . PRO B 1 183 ? 5.074 -20.109 3.564 1 39.41 183 PRO B N 1
ATOM 3186 C CA . PRO B 1 183 ? 5.645 -19.812 2.25 1 39.41 183 PRO B CA 1
ATOM 3187 C C . PRO B 1 183 ? 7.152 -20.078 2.188 1 39.41 183 PRO B C 1
ATOM 3189 O O . PRO B 1 183 ? 7.684 -20.391 1.12 1 39.41 183 PRO B O 1
ATOM 3192 N N . ARG B 1 184 ? 7.766 -19.875 3.363 1 42.84 184 ARG B N 1
ATOM 3193 C CA . ARG B 1 184 ? 9.195 -20.172 3.346 1 42.84 184 ARG B CA 1
ATOM 3194 C C . ARG B 1 184 ? 9.453 -21.641 3.023 1 42.84 184 ARG B C 1
ATOM 3196 O O . ARG B 1 184 ? 10.367 -21.969 2.264 1 42.84 184 ARG B O 1
ATOM 3203 N N . GLN B 1 185 ? 8.727 -22.391 3.727 1 39.06 185 GLN B N 1
ATOM 3204 C CA . GLN B 1 185 ? 8.891 -23.812 3.443 1 39.06 185 GLN B CA 1
ATOM 3205 C C . GLN B 1 185 ? 8.562 -24.125 1.985 1 39.06 185 GLN B C 1
ATOM 3207 O O . GLN B 1 185 ? 9.211 -24.969 1.366 1 39.06 185 GLN B O 1
ATOM 3212 N N . MET B 1 186 ? 7.672 -23.375 1.593 1 37.69 186 MET B N 1
ATOM 3213 C CA . MET B 1 186 ? 7.227 -23.688 0.24 1 37.69 186 MET B CA 1
ATOM 3214 C C . MET B 1 186 ? 8.242 -23.219 -0.794 1 37.69 186 MET B C 1
ATOM 3216 O O . MET B 1 186 ? 8.461 -23.891 -1.808 1 37.69 186 MET B O 1
ATOM 3220 N N . ALA B 1 187 ? 8.812 -22.047 -0.534 1 44.28 187 ALA B N 1
ATOM 3221 C CA . ALA B 1 187 ? 9.836 -21.547 -1.451 1 44.28 187 ALA B CA 1
ATOM 3222 C C . ALA B 1 187 ? 11.016 -22.516 -1.521 1 44.28 187 ALA B C 1
ATOM 3224 O O . ALA B 1 187 ? 11.625 -22.688 -2.578 1 44.28 187 ALA B O 1
ATOM 3225 N N . ALA B 1 188 ? 11.328 -23.047 -0.377 1 44.06 188 ALA B N 1
ATOM 3226 C CA . ALA B 1 188 ? 12.43 -24.016 -0.35 1 44.06 188 ALA B CA 1
ATOM 3227 C C . ALA B 1 188 ? 12.086 -25.25 -1.168 1 44.06 188 ALA B C 1
ATOM 3229 O O . ALA B 1 188 ? 12.984 -25.953 -1.65 1 44.06 188 ALA B O 1
ATOM 3230 N N . GLU B 1 189 ? 10.82 -25.375 -1.248 1 39.19 189 GLU B N 1
ATOM 3231 C CA . GLU B 1 189 ? 10.398 -26.594 -1.921 1 39.19 189 GLU B CA 1
ATOM 3232 C C . GLU B 1 189 ? 10.195 -26.359 -3.416 1 39.19 189 GLU B C 1
ATOM 3234 O O . GLU B 1 189 ? 10.242 -27.297 -4.207 1 39.19 189 GLU B O 1
ATOM 3239 N N . ILE B 1 190 ? 10.039 -25.188 -3.781 1 40.5 190 ILE B N 1
ATOM 3240 C CA . ILE B 1 190 ? 9.75 -24.875 -5.172 1 40.5 190 ILE B CA 1
ATOM 3241 C C . ILE B 1 190 ? 10.898 -25.344 -6.062 1 40.5 190 ILE B C 1
ATOM 3243 O O . ILE B 1 190 ? 10.672 -26.016 -7.074 1 40.5 190 ILE B O 1
ATOM 3247 N N . PRO B 1 191 ? 12.062 -24.875 -5.719 1 41.09 191 PRO B N 1
ATOM 3248 C CA . PRO B 1 191 ? 13.102 -25.469 -6.559 1 41.09 191 PRO B CA 1
ATOM 3249 C C . PRO B 1 191 ? 13.023 -26.984 -6.625 1 41.09 191 PRO B C 1
ATOM 3251 O O . PRO B 1 191 ? 13.289 -27.578 -7.672 1 41.09 191 PRO B O 1
ATOM 3254 N N . ARG B 1 192 ? 12.664 -27.594 -5.609 1 41.72 192 ARG B N 1
ATOM 3255 C CA . ARG B 1 192 ? 12.625 -29.047 -5.574 1 41.72 192 ARG B CA 1
ATOM 3256 C C . ARG B 1 192 ? 11.523 -29.594 -6.477 1 41.72 192 ARG B C 1
ATOM 3258 O O . ARG B 1 192 ? 11.734 -30.562 -7.203 1 41.72 192 ARG B O 1
ATOM 3265 N N . GLN B 1 193 ? 10.508 -28.859 -6.402 1 38.72 193 GLN B N 1
ATOM 3266 C CA . GLN B 1 193 ? 9.391 -29.312 -7.219 1 38.72 193 GLN B CA 1
ATOM 3267 C C . GLN B 1 193 ? 9.617 -29 -8.695 1 38.72 193 GLN B C 1
ATOM 3269 O O . GLN B 1 193 ? 9.297 -29.812 -9.562 1 38.72 193 GLN B O 1
ATOM 3274 N N . GLN B 1 194 ? 10.094 -27.828 -8.859 1 42.94 194 GLN B N 1
ATOM 3275 C CA . GLN B 1 194 ? 10.43 -27.484 -10.242 1 42.94 194 GLN B CA 1
ATOM 3276 C C . GLN B 1 194 ? 11.484 -28.438 -10.797 1 42.94 194 GLN B C 1
ATOM 3278 O O . GLN B 1 194 ? 11.414 -28.859 -11.953 1 42.94 194 GLN B O 1
ATOM 3283 N N . GLN B 1 195 ? 12.391 -28.656 -9.938 1 42.78 195 GLN B N 1
ATOM 3284 C CA . GLN B 1 195 ? 13.375 -29.672 -10.312 1 42.78 195 GLN B CA 1
ATOM 3285 C C . GLN B 1 195 ? 12.711 -31.031 -10.523 1 42.78 195 GLN B C 1
ATOM 3287 O O . GLN B 1 195 ? 13.039 -31.75 -11.477 1 42.78 195 GLN B O 1
ATOM 3292 N N . ALA B 1 196 ? 11.766 -31.375 -9.742 1 46.38 196 ALA B N 1
ATOM 3293 C CA . ALA B 1 196 ? 11.086 -32.656 -9.844 1 46.38 196 ALA B CA 1
ATOM 3294 C C . ALA B 1 196 ? 10.203 -32.719 -11.086 1 46.38 196 ALA B C 1
ATOM 3296 O O . ALA B 1 196 ? 10.164 -33.719 -11.797 1 46.38 196 ALA B O 1
ATOM 3297 N N . ARG B 1 197 ? 9.578 -31.703 -11.375 1 45.47 197 ARG B N 1
ATOM 3298 C CA . ARG B 1 197 ? 8.773 -31.625 -12.586 1 45.47 197 ARG B CA 1
ATOM 3299 C C . ARG B 1 197 ? 9.664 -31.625 -13.828 1 45.47 197 ARG B C 1
ATOM 3301 O O . ARG B 1 197 ? 9.305 -32.219 -14.844 1 45.47 197 ARG B O 1
ATOM 3308 N N . GLY B 1 198 ? 10.664 -30.797 -13.695 1 45.12 198 GLY B N 1
ATOM 3309 C CA . GLY B 1 198 ? 11.656 -30.875 -14.758 1 45.12 198 GLY B CA 1
ATOM 3310 C C . GLY B 1 198 ? 12.203 -32.281 -14.969 1 45.12 198 GLY B C 1
ATOM 3311 O O . GLY B 1 198 ? 12.391 -32.719 -16.109 1 45.12 198 GLY B O 1
ATOM 3312 N N . GLN B 1 199 ? 12.492 -32.906 -13.898 1 44.34 199 GLN B N 1
ATOM 3313 C CA . GLN B 1 199 ? 13 -34.281 -13.969 1 44.34 199 GLN B CA 1
ATOM 3314 C C . GLN B 1 199 ? 11.93 -35.25 -14.5 1 44.34 199 GLN B C 1
ATOM 3316 O O . GLN B 1 199 ? 12.234 -36.156 -15.258 1 44.34 199 GLN B O 1
ATOM 3321 N N . MET B 1 200 ? 10.758 -35.031 -14.148 1 45.81 200 MET B N 1
ATOM 3322 C CA . MET B 1 200 ? 9.664 -35.875 -14.656 1 45.81 200 MET B CA 1
ATOM 3323 C C . MET B 1 200 ? 9.438 -35.625 -16.141 1 45.81 200 MET B C 1
ATOM 3325 O O . MET B 1 200 ? 9.156 -36.531 -16.906 1 45.81 200 MET B O 1
ATOM 3329 N N . GLN B 1 201 ? 9.516 -34.406 -16.5 1 45.09 201 GLN B N 1
ATOM 3330 C CA . GLN B 1 201 ? 9.391 -34.062 -17.922 1 45.09 201 GLN B CA 1
ATOM 3331 C C . GLN B 1 201 ? 10.562 -34.625 -18.719 1 45.09 201 GLN B C 1
ATOM 3333 O O . GLN B 1 201 ? 10.383 -35.062 -19.859 1 45.09 201 GLN B O 1
ATOM 3338 N N . GLU B 1 202 ? 11.688 -34.531 -18.125 1 47.31 202 GLU B N 1
ATOM 3339 C CA . GLU B 1 202 ? 12.852 -35.125 -18.781 1 47.31 202 GLU B CA 1
ATOM 3340 C C . GLU B 1 202 ? 12.75 -36.656 -18.812 1 47.31 202 GLU B C 1
ATOM 3342 O O . GLU B 1 202 ? 13.195 -37.281 -19.766 1 47.31 202 GLU B O 1
ATOM 3347 N N . GLY B 1 203 ? 12.219 -37.094 -17.688 1 46.16 203 GLY B N 1
ATOM 3348 C CA . GLY B 1 203 ? 12.047 -38.531 -17.641 1 46.16 203 GLY B CA 1
ATOM 3349 C C . GLY B 1 203 ? 11.094 -39.062 -18.703 1 46.16 203 GLY B C 1
ATOM 3350 O O . GLY B 1 203 ? 11.172 -40.219 -19.109 1 46.16 203 GLY B O 1
ATOM 3351 N N . ASN B 1 204 ? 10.023 -38.188 -18.875 1 45.34 204 ASN B N 1
ATOM 3352 C CA . ASN B 1 204 ? 9.039 -38.656 -19.844 1 45.34 204 ASN B CA 1
ATOM 3353 C C . ASN B 1 204 ? 9.539 -38.5 -21.281 1 45.34 204 ASN B C 1
ATOM 3355 O O . ASN B 1 204 ? 8.797 -38.781 -22.234 1 45.34 204 ASN B O 1
ATOM 3359 N N . ARG B 1 205 ? 10.633 -37.75 -21.422 1 45.22 205 ARG B N 1
ATOM 3360 C CA . ARG B 1 205 ? 11.18 -37.562 -22.766 1 45.22 205 ARG B CA 1
ATOM 3361 C C . ARG B 1 205 ? 11.992 -38.812 -23.188 1 45.22 205 ARG B C 1
ATOM 3363 O O . ARG B 1 205 ? 12.766 -38.75 -24.141 1 45.22 205 ARG B O 1
ATOM 3370 N N . ASN B 1 206 ? 11.992 -39.75 -22.234 1 40.31 206 ASN B N 1
ATOM 3371 C CA . ASN B 1 206 ? 12.695 -40.906 -22.828 1 40.31 206 ASN B CA 1
ATOM 3372 C C . ASN B 1 206 ? 12 -41.375 -24.094 1 40.31 206 ASN B C 1
ATOM 3374 O O . ASN B 1 206 ? 10.828 -41.781 -24.047 1 40.31 206 ASN B O 1
ATOM 3378 N N . PRO B 1 207 ? 12.406 -40.875 -25.172 1 40.31 207 PRO B N 1
ATOM 3379 C CA . PRO B 1 207 ? 11.82 -41.312 -26.438 1 40.31 207 PRO B CA 1
ATOM 3380 C C . PRO B 1 207 ? 11.578 -42.812 -26.5 1 40.31 207 PRO B C 1
ATOM 3382 O O . PRO B 1 207 ? 12.305 -43.594 -25.875 1 40.31 207 PRO B O 1
ATOM 3385 N N . PRO B 1 208 ? 10.281 -43.188 -26.547 1 40.06 208 PRO B N 1
ATOM 3386 C CA . PRO B 1 208 ? 10 -44.625 -26.656 1 40.06 208 PRO B CA 1
ATOM 3387 C C . PRO B 1 208 ? 10.953 -45.344 -27.609 1 40.06 208 PRO B C 1
ATOM 3389 O O . PRO B 1 208 ? 11.469 -44.719 -28.547 1 40.06 208 PRO B O 1
ATOM 3392 N N . ARG B 1 209 ? 11.742 -46.25 -27.125 1 39.47 209 ARG B N 1
ATOM 3393 C CA . ARG B 1 209 ? 12.656 -47.125 -27.875 1 39.47 209 ARG B CA 1
ATOM 3394 C C . ARG B 1 209 ? 12.008 -47.594 -29.156 1 39.47 209 ARG B C 1
ATOM 3396 O O . ARG B 1 209 ? 10.906 -48.156 -29.141 1 39.47 209 ARG B O 1
ATOM 3403 N N . ASN B 1 210 ? 12.305 -46.938 -30.266 1 37.22 210 ASN B N 1
ATOM 3404 C CA . ASN B 1 210 ? 11.938 -47.312 -31.625 1 37.22 210 ASN B CA 1
ATOM 3405 C C . ASN B 1 210 ? 12.102 -48.812 -31.859 1 37.22 210 ASN B C 1
ATOM 3407 O O . ASN B 1 210 ? 13.203 -49.375 -31.734 1 37.22 210 ASN B O 1
ATOM 3411 N N . TRP B 1 211 ? 11.055 -49.688 -31.5 1 35.78 211 TRP B N 1
ATOM 3412 C CA . TRP B 1 211 ? 10.977 -51.125 -31.812 1 35.78 211 TRP B CA 1
ATOM 3413 C C . TRP B 1 211 ? 11.336 -51.375 -33.281 1 35.78 211 TRP B C 1
ATOM 3415 O O . TRP B 1 211 ? 10.781 -50.719 -34.188 1 35.78 211 TRP B O 1
ATOM 3425 N N . GLY B 1 212 ? 12.609 -51.625 -33.562 1 35.22 212 GLY B N 1
ATOM 3426 C CA . GLY B 1 212 ? 13.211 -52.031 -34.844 1 35.22 212 GLY B CA 1
ATOM 3427 C C . GLY B 1 212 ? 12.312 -52.969 -35.656 1 35.22 212 GLY B C 1
ATOM 3428 O O . GLY B 1 212 ? 11.484 -53.688 -35.094 1 35.22 212 GLY B O 1
ATOM 3429 N N . ALA B 1 213 ? 11.969 -52.594 -36.906 1 40.25 213 ALA B N 1
ATOM 3430 C CA . ALA B 1 213 ? 11.297 -53.281 -38 1 40.25 213 ALA B CA 1
ATOM 3431 C C . ALA B 1 213 ? 11.75 -54.75 -38.094 1 40.25 213 ALA B C 1
ATOM 3433 O O . ALA B 1 213 ? 12.945 -55.031 -38.219 1 40.25 213 ALA B O 1
ATOM 3434 N N . ALA B 1 214 ? 11.094 -55.625 -37.438 1 32.47 214 ALA B N 1
ATOM 3435 C CA . ALA B 1 214 ? 11.281 -57.031 -37.719 1 32.47 214 ALA B CA 1
ATOM 3436 C C . ALA B 1 214 ? 11.273 -57.281 -39.219 1 32.47 214 ALA B C 1
ATOM 3438 O O . ALA B 1 214 ? 10.5 -56.656 -39.969 1 32.47 214 ALA B O 1
ATOM 3439 N N . ASP B 1 215 ? 12.344 -57.719 -39.812 1 33.03 215 ASP B N 1
ATOM 3440 C CA . ASP B 1 215 ? 12.602 -58.375 -41.094 1 33.03 215 ASP B CA 1
ATOM 3441 C C . ASP B 1 215 ? 11.523 -59.406 -41.438 1 33.03 215 ASP B C 1
ATOM 3443 O O . ASP B 1 215 ? 11.367 -60.375 -40.719 1 33.03 215 ASP B O 1
ATOM 3447 N N . TYR B 1 216 ? 10.203 -59.062 -41.562 1 26 216 TYR B N 1
ATOM 3448 C CA . TYR B 1 216 ? 9.586 -60 -42.5 1 26 216 TYR B CA 1
ATOM 3449 C C . TYR B 1 216 ? 10.023 -59.688 -43.938 1 26 216 TYR B C 1
ATOM 3451 O O . TYR B 1 216 ? 10.266 -58.531 -44.312 1 26 216 TYR B O 1
#

InterPro domains:
  IPR012312 Hemerythrin-like [PF01814] (42-151)

Organism: Novosphingobium aromaticivorans (strain ATCC 700278 / DSM 12444 / CCUG 56034 / CIP 105152 / NBRC 16084 / F199) (NCBI:txid279238)

Sequence (432 aa):
MSFFDKVMSALTPPESAEDRRQARERAQALAKPGDWLSQALEHHRRIEACFELALNAASVAERRAALRDLAMMLTAHANAEEAVLYPAMANEDSRTSAGMSYEEHAMTRIEMGGLETLDPMGQEWRDKLGHIRGAVLHHVYAEEGERFPELRKAISPQDDQRLTRRFVEEFDRYMGREVFEAPRQMAAEIPRQQQARGQMQEGNRNPPRNWGAADYMSFFDKVMSALTPPESAEDRRQARERAQALAKPGDWLSQALEHHRRIEACFELALNAASVAERRAALRDLAMMLTAHANAEEAVLYPAMANEDSRTSAGMSYEEHAMTRIEMGGLETLDPMGQEWRDKLGHIRGAVLHHVYAEEGERFPELRKAISPQDDQRLTRRFVEEFDRYMGREVFEAPRQMAAEIPRQQQARGQMQEGNRNPPRNWGAADY

Secondary structure (DSSP, 8-state):
--HHHHHTT-SS-SS-HHHHHHHHHHHHHH--TTSHHHHHHHHHHHHHHHHHHHHH-SSHHHHHHHHHHHHHHHHHHHHHIIIIIHHHH-SGGGHHHHHHHHHHHHHHHHHHHHHTTS-TTSHHHHHHHHHHHHHHHHHHHHIIIIIHHHHHHHS-HHHHHHHHHHHHHHHHHHH-TT--HHHHHHHHHHHHHHHHHHHHHHHTTS----------/--HHHHHHTSSS-SS-HHHHHHHHHHHHHH--TTSHHHHHHHHHHHHHHHHHHHHH-SSHHHHHHHHHHHHHHHHHHHHHIIIIIHHHH-SGGGHHHHHHHHHHHHHHHHHHHHHTTS-TTSHHHHHHHHHHHHHHHHHHHHIIIIIHHHHHHHS-HHHHHHHHHHHHHHHHHHH-SS--HHHHHHHHHHHHHHHHHHHHHHHTTS----------

Solvent-accessible surface area (backbone atoms only — not comparable to full-atom values): 22874 Å² total; per-residue (Å²): 122,52,73,57,58,66,56,63,65,52,58,57,45,92,64,52,72,64,54,42,51,51,23,44,52,55,38,54,70,70,35,46,93,82,30,44,58,38,49,51,52,50,50,52,46,32,45,53,39,24,53,52,46,31,74,66,38,89,42,68,69,50,24,53,52,25,47,50,51,30,53,50,48,51,49,23,50,49,49,14,39,57,70,39,51,35,40,74,45,44,43,90,88,31,38,64,58,38,52,50,51,41,48,51,54,39,49,50,48,52,54,55,38,56,49,74,80,41,56,79,85,38,68,67,34,52,52,50,51,44,36,52,49,21,49,49,51,42,52,50,36,48,35,37,56,44,53,48,57,50,46,61,71,71,49,51,74,69,51,48,52,50,46,20,53,48,27,52,50,41,25,34,37,39,53,40,88,78,50,68,59,62,52,50,54,41,35,68,38,41,62,53,47,52,48,46,50,50,48,49,53,56,59,67,55,55,68,76,77,77,78,72,78,75,83,123,118,54,73,57,54,62,50,57,65,45,58,56,44,91,65,51,73,66,56,43,50,50,24,44,51,54,38,54,71,70,36,46,94,82,32,45,61,37,50,51,52,50,48,52,46,33,44,53,38,24,52,52,45,30,75,66,38,88,43,67,68,51,24,53,51,24,46,49,52,31,51,50,48,51,48,22,51,48,49,15,38,56,71,39,50,35,40,75,44,40,44,87,86,30,38,64,58,38,52,50,51,41,49,52,54,40,48,51,48,54,54,56,37,58,49,75,78,41,56,80,86,37,67,68,34,51,52,50,52,43,32,52,49,21,43,49,52,43,53,48,36,48,35,36,56,44,52,48,56,51,46,62,70,72,48,53,73,68,50,48,52,50,46,20,53,48,25,53,48,44,25,34,38,39,54,43,88,78,48,75,54,62,52,51,55,42,35,68,38,40,60,52,46,52,48,47,49,50,48,49,53,55,59,67,56,55,68,76,78,78,77,73,80,74,85,122

Radius of gyration: 25.64 Å; Cα contacts (8 Å, |Δi|>4): 414; chains: 2; bounding box: 54×129×65 Å